Protein AF-A0A8J6HZN7-F1 (afdb_monomer)

Foldseek 3Di:
DDDPDDPVVVLVPDDPVNQLVVLVPDADDPSVLVSNLVVVLPDDVPPDDPVSVLSNLVNHDPVSLVVSLVSHVVCVVVSVLQPPWFFAQAPVRDTDTDGLSRVLVCQQVLRGQEGEGQDQDPSLPREHDPDDPPPDAREHHEYENQAEAAEYEAHEYEFEHNYEYAEYHYQHYEYEFEHQGEYEEYQHHHYEFEANGEYNEYEYYEYEFYANGEYAEYEDQYEEEFYANGEYAEYYAHEYEAAANGEYAEYHEYEYEYFNYEYAEYEAYEYEFLHEYAEYHAHEYEFEQDDPPGHGGEYADYHEYEYEYDAQHEYHHYHYYEYEYAYHEYEDAEHYEYDYDQPDPYEYEYEYDPPHDDDDHPDDHYDDYFYAYPVRHGPDDDDD

Structure (mmCIF, N/CA/C/O backbone):
data_AF-A0A8J6HZN7-F1
#
_entry.id   AF-A0A8J6HZN7-F1
#
loop_
_atom_site.group_PDB
_atom_site.id
_atom_site.type_symbol
_atom_site.label_atom_id
_atom_site.label_alt_id
_atom_site.label_comp_id
_atom_site.label_asym_id
_atom_site.label_entity_id
_atom_site.label_seq_id
_atom_site.pdbx_PDB_ins_code
_atom_site.Cartn_x
_atom_site.Cartn_y
_atom_site.Cartn_z
_atom_site.occupancy
_atom_site.B_iso_or_equiv
_atom_site.auth_seq_id
_atom_site.auth_comp_id
_atom_site.auth_asym_id
_atom_site.auth_atom_id
_atom_site.pdbx_PDB_model_num
ATOM 1 N N . MET A 1 1 ? 66.714 -3.491 -42.560 1.00 39.41 1 MET A N 1
ATOM 2 C CA . MET A 1 1 ? 65.801 -4.483 -43.158 1.00 39.41 1 MET A CA 1
ATOM 3 C C . MET A 1 1 ? 64.586 -4.521 -42.257 1.00 39.41 1 MET A C 1
ATOM 5 O O . MET A 1 1 ? 64.587 -5.261 -41.285 1.00 39.41 1 MET A O 1
ATOM 9 N N . GLU A 1 2 ? 63.633 -3.622 -42.495 1.00 39.41 2 GLU A N 1
ATOM 10 C CA . GLU A 1 2 ? 62.312 -3.709 -41.870 1.00 39.41 2 GLU A CA 1
ATOM 11 C C . GLU A 1 2 ? 61.535 -4.787 -42.621 1.00 39.41 2 GLU A C 1
ATOM 13 O O . GLU A 1 2 ? 61.420 -4.741 -43.846 1.00 39.41 2 GLU A O 1
ATOM 18 N N . SER A 1 3 ? 61.102 -5.805 -41.884 1.00 45.19 3 SER A N 1
ATOM 19 C CA . SER A 1 3 ? 60.221 -6.853 -42.380 1.00 45.19 3 SER A CA 1
ATOM 20 C C . SER A 1 3 ? 58.828 -6.254 -42.524 1.00 45.19 3 SER A C 1
ATOM 22 O O . SER A 1 3 ? 58.134 -6.067 -41.530 1.00 45.19 3 SER A O 1
ATOM 24 N N . THR A 1 4 ? 58.426 -5.924 -43.747 1.00 47.31 4 THR A N 1
ATOM 25 C CA . THR A 1 4 ? 57.024 -5.656 -44.067 1.00 47.31 4 THR A CA 1
ATOM 26 C C . THR A 1 4 ? 56.280 -6.988 -44.014 1.00 47.31 4 THR A C 1
ATOM 28 O O . THR A 1 4 ? 56.370 -7.780 -44.953 1.00 47.31 4 THR A O 1
ATOM 31 N N . GLU A 1 5 ? 55.613 -7.273 -42.894 1.00 48.53 5 GLU A N 1
ATOM 32 C CA . GLU A 1 5 ? 54.652 -8.375 -42.824 1.00 48.53 5 GLU A CA 1
ATOM 33 C C . GLU A 1 5 ? 53.549 -8.143 -43.860 1.00 48.53 5 GLU A C 1
ATOM 35 O O . GLU A 1 5 ? 53.031 -7.036 -44.002 1.00 48.53 5 GLU A O 1
ATOM 40 N N . ASN A 1 6 ? 53.244 -9.192 -44.623 1.00 56.31 6 ASN A N 1
ATOM 41 C CA . ASN A 1 6 ? 52.217 -9.175 -45.653 1.00 56.31 6 ASN A CA 1
ATOM 42 C C . ASN A 1 6 ? 50.828 -9.115 -44.982 1.00 56.31 6 ASN A C 1
ATOM 44 O O . ASN A 1 6 ? 50.470 -10.089 -44.316 1.00 56.31 6 ASN A O 1
ATOM 48 N N . PRO A 1 7 ? 50.044 -8.032 -45.141 1.00 55.28 7 PRO A N 1
ATOM 49 C CA . PRO A 1 7 ? 48.740 -7.893 -44.490 1.00 55.28 7 PRO A CA 1
ATOM 50 C C . PRO A 1 7 ? 47.748 -8.995 -44.895 1.00 55.28 7 PRO A C 1
ATOM 52 O O . PRO A 1 7 ? 46.963 -9.431 -44.059 1.00 55.28 7 PRO A O 1
ATOM 55 N N . GLU A 1 8 ? 47.859 -9.546 -46.109 1.00 55.34 8 GLU A N 1
ATOM 56 C CA . GLU A 1 8 ? 46.996 -10.646 -46.572 1.00 55.34 8 GLU A CA 1
ATOM 57 C C . GLU A 1 8 ? 47.203 -11.954 -45.787 1.00 55.34 8 GLU A C 1
ATOM 59 O O . GLU A 1 8 ? 46.289 -12.763 -45.683 1.00 55.34 8 GLU A O 1
ATOM 64 N N . ALA A 1 9 ? 48.379 -12.177 -45.185 1.00 56.97 9 ALA A N 1
ATOM 65 C CA . ALA A 1 9 ? 48.638 -13.398 -44.416 1.00 56.97 9 ALA A CA 1
ATOM 66 C C . ALA A 1 9 ? 47.998 -13.377 -43.016 1.00 56.97 9 ALA A C 1
ATOM 68 O O . ALA A 1 9 ? 47.910 -14.420 -42.369 1.00 56.97 9 ALA A O 1
ATOM 69 N N . ARG A 1 10 ? 47.570 -12.200 -42.539 1.00 55.50 10 ARG A N 1
ATOM 70 C CA . ARG A 1 10 ? 46.956 -12.031 -41.217 1.00 55.50 10 ARG A CA 1
ATOM 71 C C . ARG A 1 10 ? 45.439 -12.261 -41.245 1.00 55.50 10 ARG A C 1
ATOM 73 O O . ARG A 1 10 ? 44.865 -12.573 -40.207 1.00 55.50 10 ARG A O 1
ATOM 80 N N . GLU A 1 11 ? 44.803 -12.162 -42.415 1.00 53.31 11 GLU A N 1
ATOM 81 C CA . GLU A 1 11 ? 43.352 -12.353 -42.579 1.00 53.31 11 GLU A CA 1
ATOM 82 C C . GLU A 1 11 ? 42.898 -13.804 -42.342 1.00 53.31 11 GLU A C 1
ATOM 84 O O . GLU A 1 11 ? 41.798 -14.027 -41.839 1.00 53.31 11 GLU A O 1
ATOM 89 N N . ASP A 1 12 ? 43.755 -14.789 -42.631 1.00 55.25 12 ASP A N 1
ATOM 90 C CA . ASP A 1 12 ? 43.412 -16.215 -42.529 1.00 55.25 12 ASP A CA 1
ATOM 91 C C . ASP A 1 12 ? 43.625 -16.816 -41.125 1.00 55.25 12 ASP A C 1
ATOM 93 O O . ASP A 1 12 ? 43.220 -17.953 -40.874 1.00 55.25 12 ASP A O 1
ATOM 97 N N . SER A 1 13 ? 44.259 -16.087 -40.196 1.00 54.91 13 SER A N 1
ATOM 98 C CA . SER A 1 13 ? 44.663 -16.639 -38.892 1.00 54.91 13 SER A CA 1
ATOM 99 C C . SER A 1 13 ? 43.876 -16.128 -37.686 1.00 54.91 13 SER A C 1
ATOM 101 O O . SER A 1 13 ? 44.042 -16.690 -36.608 1.00 54.91 13 SER A O 1
ATOM 103 N N . VAL A 1 14 ? 43.047 -15.086 -37.823 1.00 61.06 14 VAL A N 1
ATOM 104 C CA . VAL A 1 14 ? 42.290 -14.540 -36.683 1.00 61.06 14 VAL A CA 1
ATOM 105 C C . VAL A 1 14 ? 41.070 -15.415 -36.409 1.00 61.06 14 VAL A C 1
ATOM 107 O O . VAL A 1 14 ? 40.150 -15.526 -37.225 1.00 61.06 14 VAL A O 1
ATOM 110 N N . THR A 1 15 ? 41.064 -16.051 -35.242 1.00 71.25 15 THR A N 1
ATOM 111 C CA . THR A 1 15 ? 39.921 -16.844 -34.783 1.00 71.25 15 THR A CA 1
ATOM 112 C C . THR A 1 15 ? 38.882 -15.957 -34.092 1.00 71.25 15 THR A C 1
ATOM 114 O O . THR A 1 15 ? 39.230 -14.969 -33.445 1.00 71.25 15 THR A O 1
ATOM 117 N N . VAL A 1 16 ? 37.595 -16.331 -34.164 1.00 63.91 16 VAL A N 1
ATOM 118 C CA . VAL A 1 16 ? 36.493 -15.626 -33.467 1.00 63.91 16 VAL A CA 1
ATOM 119 C C . VAL A 1 16 ? 36.826 -15.368 -31.989 1.00 63.91 16 VAL A C 1
ATOM 121 O O . VAL A 1 16 ? 36.531 -14.298 -31.473 1.00 63.91 16 VAL A O 1
ATOM 124 N N . ASN A 1 17 ? 37.500 -16.306 -31.316 1.00 59.62 17 ASN A N 1
ATOM 125 C CA . ASN A 1 17 ? 37.879 -16.171 -29.906 1.00 59.62 17 ASN A CA 1
ATOM 126 C C . ASN A 1 17 ? 38.952 -15.098 -29.655 1.00 59.62 17 ASN A C 1
ATOM 128 O O . ASN A 1 17 ? 38.885 -14.401 -28.643 1.00 59.62 17 ASN A O 1
ATOM 132 N N . GLU A 1 18 ? 39.925 -14.940 -30.552 1.00 67.06 18 GLU A N 1
ATOM 133 C CA . GLU A 1 18 ? 40.957 -13.900 -30.434 1.00 67.06 18 GLU A CA 1
ATOM 134 C C . GLU A 1 18 ? 40.367 -12.515 -30.692 1.00 67.06 18 GLU A C 1
ATOM 136 O O . GLU A 1 18 ? 40.588 -11.601 -29.901 1.00 67.06 18 GLU A O 1
ATOM 141 N N . ALA A 1 19 ? 39.525 -12.385 -31.718 1.00 61.72 19 ALA A N 1
ATOM 142 C CA . ALA A 1 19 ? 38.861 -11.124 -32.030 1.00 61.72 19 ALA A CA 1
ATOM 143 C C . ALA A 1 19 ? 37.829 -10.713 -30.959 1.00 61.72 19 ALA A C 1
ATOM 145 O O . ALA A 1 19 ? 37.712 -9.533 -30.642 1.00 61.72 19 ALA A O 1
ATOM 146 N N . VAL A 1 20 ? 37.134 -11.667 -30.323 1.00 60.03 20 VAL A N 1
ATOM 147 C CA . VAL A 1 20 ? 36.289 -11.382 -29.145 1.00 60.03 20 VAL A CA 1
ATOM 148 C C . VAL A 1 20 ? 37.143 -10.895 -27.972 1.00 60.03 20 VAL A C 1
ATOM 150 O O . VAL A 1 20 ? 36.737 -9.979 -27.265 1.00 60.03 20 VAL A O 1
ATOM 153 N N . THR A 1 21 ? 38.333 -11.467 -27.772 1.00 63.00 21 THR A N 1
ATOM 154 C CA . THR A 1 21 ? 39.242 -11.064 -26.688 1.00 63.00 21 THR A CA 1
ATOM 155 C C . THR A 1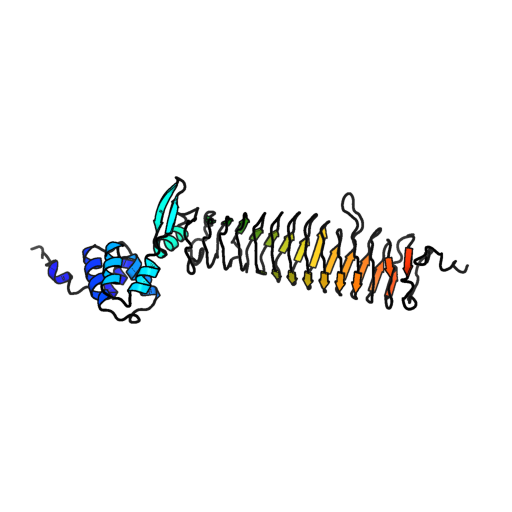 21 ? 39.817 -9.659 -26.915 1.00 63.00 21 THR A C 1
ATOM 157 O O . THR A 1 21 ? 39.935 -8.898 -25.957 1.00 63.00 21 THR A O 1
ATOM 160 N N . GLU A 1 22 ? 40.113 -9.277 -28.162 1.00 58.88 22 GLU A N 1
ATOM 161 C CA . GLU A 1 22 ? 40.522 -7.907 -28.518 1.00 58.88 22 GLU A CA 1
ATOM 162 C C . GLU A 1 22 ? 39.366 -6.892 -28.401 1.00 58.88 22 GLU A C 1
ATOM 164 O O . GLU A 1 22 ? 39.583 -5.767 -27.948 1.00 58.88 22 GLU A O 1
ATOM 169 N N . ALA A 1 23 ? 38.127 -7.290 -28.717 1.00 56.69 23 ALA A N 1
ATOM 170 C CA . ALA A 1 23 ? 36.945 -6.420 -28.659 1.00 56.69 23 ALA A CA 1
ATOM 171 C C . ALA A 1 23 ? 36.526 -6.013 -27.234 1.00 56.69 23 ALA A C 1
ATOM 173 O O . ALA A 1 23 ? 35.841 -5.010 -27.049 1.00 56.69 23 ALA A O 1
ATOM 174 N N . VAL A 1 24 ? 36.962 -6.742 -26.200 1.00 53.16 24 VAL A N 1
ATOM 175 C CA . VAL A 1 24 ? 36.687 -6.392 -24.791 1.00 53.16 24 VAL A CA 1
ATOM 176 C C . VAL A 1 24 ? 37.377 -5.068 -24.376 1.00 53.16 24 VAL A C 1
ATOM 178 O O . VAL A 1 24 ? 37.132 -4.569 -23.279 1.00 53.16 24 VAL A O 1
ATOM 181 N N . GLY A 1 25 ? 38.183 -4.443 -25.254 1.00 47.00 25 GLY A N 1
ATOM 182 C CA . GLY A 1 25 ? 38.890 -3.181 -24.996 1.00 47.00 25 GLY A CA 1
ATOM 183 C C . GLY A 1 25 ? 38.733 -2.034 -26.013 1.00 47.00 25 GLY A C 1
ATOM 184 O O . GLY A 1 25 ? 39.378 -1.006 -25.805 1.00 47.00 25 GLY A O 1
ATOM 185 N N . GLY A 1 26 ? 37.930 -2.146 -27.084 1.00 57.59 26 GLY A N 1
ATOM 186 C CA . GLY A 1 26 ? 37.774 -1.067 -28.084 1.00 57.59 26 GLY A CA 1
ATOM 187 C C . GLY A 1 26 ? 37.015 -1.454 -29.365 1.00 57.59 26 GLY A C 1
ATOM 188 O O . GLY A 1 26 ? 36.625 -2.607 -29.525 1.00 57.59 26 GLY A O 1
ATOM 189 N N . GLU A 1 27 ? 36.802 -0.490 -30.275 1.00 54.97 27 GLU A N 1
ATOM 190 C CA . GLU A 1 27 ? 36.161 -0.729 -31.584 1.00 54.97 27 GLU A CA 1
ATOM 191 C C . GLU A 1 27 ? 37.015 -1.653 -32.469 1.00 54.97 27 GLU A C 1
ATOM 193 O O . GLU A 1 27 ? 38.215 -1.427 -32.653 1.00 54.97 27 GLU A O 1
ATOM 198 N N . LEU A 1 28 ? 36.388 -2.680 -33.051 1.00 69.56 28 LEU A N 1
ATOM 199 C CA . LEU A 1 28 ? 37.055 -3.581 -33.989 1.00 69.56 28 LEU A CA 1
ATOM 200 C C . LEU A 1 28 ? 37.366 -2.871 -35.319 1.00 69.56 28 LEU A C 1
ATOM 202 O O . LEU A 1 28 ? 36.496 -2.193 -35.873 1.00 69.56 28 LEU A O 1
ATOM 206 N N . PRO A 1 29 ? 38.563 -3.072 -35.903 1.00 77.69 29 PRO A N 1
ATOM 207 C CA . PRO A 1 29 ? 38.844 -2.638 -37.266 1.00 77.69 29 PRO A CA 1
ATOM 208 C C 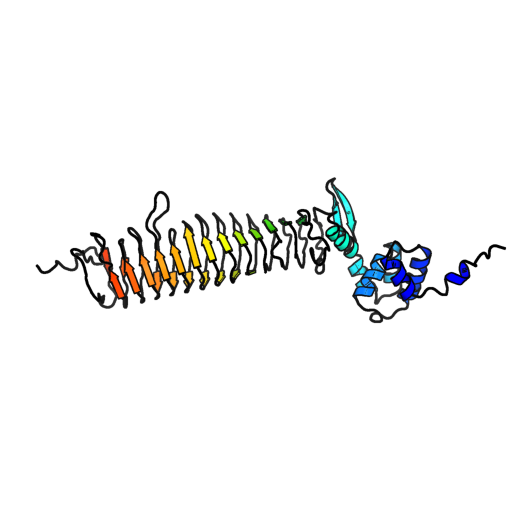. PRO A 1 29 ? 37.841 -3.238 -38.262 1.00 77.69 29 PRO A C 1
ATOM 210 O O . PRO A 1 29 ? 37.481 -4.413 -38.165 1.00 77.69 29 PRO A O 1
ATOM 213 N N . GLN A 1 30 ? 37.436 -2.453 -39.263 1.00 70.31 30 GLN A N 1
ATOM 214 C CA . GLN A 1 30 ? 36.417 -2.834 -40.255 1.00 70.31 30 GLN A CA 1
ATOM 215 C C . GLN A 1 30 ? 36.732 -4.160 -40.980 1.00 70.31 30 GLN A C 1
ATOM 217 O O . GLN A 1 30 ? 35.835 -4.925 -41.331 1.00 70.31 30 GLN A O 1
ATOM 222 N N . GLU A 1 31 ? 38.015 -4.455 -41.172 1.00 73.94 31 GLU A N 1
ATOM 223 C CA . GLU A 1 31 ? 38.500 -5.694 -41.787 1.00 73.94 31 GLU A CA 1
ATOM 224 C C . GLU A 1 31 ? 38.240 -6.918 -40.891 1.00 73.94 31 GLU A C 1
ATOM 226 O O . GLU A 1 31 ? 37.781 -7.958 -41.368 1.00 73.94 31 GLU A O 1
ATOM 231 N N . VAL A 1 32 ? 38.420 -6.772 -39.573 1.00 73.19 32 VAL A N 1
ATOM 232 C CA . VAL A 1 32 ? 38.161 -7.827 -38.579 1.00 73.19 32 VAL A CA 1
ATOM 233 C C . VAL A 1 32 ? 36.660 -8.098 -38.459 1.00 73.19 32 VAL A C 1
ATOM 235 O O . VAL A 1 32 ? 36.245 -9.258 -38.428 1.00 73.19 32 VAL A O 1
ATOM 238 N N . ALA A 1 33 ? 35.828 -7.052 -38.498 1.00 70.19 33 ALA A N 1
ATOM 239 C CA . ALA A 1 33 ? 34.368 -7.181 -38.497 1.00 70.19 33 ALA A CA 1
ATOM 240 C C . ALA A 1 33 ? 33.843 -7.949 -39.729 1.00 70.19 33 ALA A C 1
ATOM 242 O O . ALA A 1 33 ? 32.955 -8.803 -39.616 1.00 70.19 33 ALA A O 1
ATOM 243 N N . ALA A 1 34 ? 34.439 -7.727 -40.906 1.00 73.94 34 ALA A N 1
ATOM 244 C CA . ALA A 1 34 ? 34.074 -8.428 -42.138 1.00 73.94 34 ALA A CA 1
ATOM 245 C C . ALA A 1 34 ? 34.473 -9.917 -42.132 1.00 73.94 34 ALA A C 1
ATOM 247 O O . ALA A 1 34 ? 33.747 -10.758 -42.678 1.00 73.94 34 ALA A O 1
ATOM 248 N N . VAL A 1 35 ? 35.616 -10.262 -41.528 1.00 77.69 35 VAL A N 1
ATOM 249 C CA . VAL A 1 35 ? 36.043 -11.661 -41.336 1.00 77.69 35 VAL A CA 1
ATOM 250 C C . VAL A 1 35 ? 35.151 -12.355 -40.310 1.00 77.69 35 VAL A C 1
ATOM 252 O O . VAL A 1 35 ? 34.639 -13.441 -40.590 1.00 77.69 35 VAL A O 1
ATOM 255 N N . MET A 1 36 ? 34.869 -11.697 -39.183 1.00 74.19 36 MET A N 1
ATOM 256 C CA . MET A 1 36 ? 33.934 -12.197 -38.174 1.00 74.19 36 MET A CA 1
ATOM 257 C C . MET A 1 36 ? 32.556 -12.463 -38.774 1.00 74.19 36 MET A C 1
ATOM 259 O O . MET A 1 36 ? 32.032 -13.559 -38.612 1.00 74.19 36 MET A O 1
ATOM 263 N N . THR A 1 37 ? 31.991 -11.521 -39.534 1.00 75.88 37 THR A N 1
ATOM 264 C CA . THR A 1 37 ? 30.667 -11.688 -40.160 1.00 75.88 37 THR A CA 1
ATOM 265 C C . THR A 1 37 ? 30.602 -12.943 -41.038 1.00 75.88 37 THR A C 1
ATOM 267 O O . THR A 1 37 ? 29.607 -13.666 -40.991 1.00 75.88 37 THR A O 1
ATOM 270 N N . ARG A 1 38 ? 31.665 -13.247 -41.799 1.00 79.44 38 ARG A N 1
ATOM 271 C CA . ARG A 1 38 ? 31.752 -14.474 -42.611 1.00 79.44 38 ARG A CA 1
ATOM 272 C C . ARG A 1 38 ? 31.851 -15.730 -41.749 1.00 79.44 38 ARG A C 1
ATOM 274 O O . ARG A 1 38 ? 31.087 -16.661 -41.964 1.00 79.44 38 ARG A O 1
ATOM 281 N N . GLN A 1 39 ? 32.749 -15.743 -40.766 1.00 81.62 39 GLN A N 1
ATOM 282 C CA . GLN A 1 39 ? 32.934 -16.901 -39.886 1.00 81.62 39 GLN A CA 1
ATOM 283 C C . GLN A 1 39 ? 31.665 -17.208 -39.079 1.00 81.62 39 GLN A C 1
ATOM 285 O O . GLN A 1 39 ? 31.294 -18.368 -38.936 1.00 81.62 39 GLN A O 1
ATOM 290 N N . ILE A 1 40 ? 30.972 -16.173 -38.597 1.00 81.06 40 ILE A N 1
ATOM 291 C CA . ILE A 1 40 ? 29.739 -16.284 -37.812 1.00 81.06 40 ILE A CA 1
ATOM 292 C C . ILE A 1 40 ? 28.565 -16.766 -38.669 1.00 81.06 40 ILE A C 1
ATOM 294 O O . ILE A 1 40 ? 27.729 -17.525 -38.178 1.00 81.06 40 ILE A O 1
ATOM 298 N N . ALA A 1 41 ? 28.489 -16.354 -39.938 1.00 80.19 41 ALA A N 1
ATOM 299 C CA . ALA A 1 41 ? 27.410 -16.766 -40.834 1.00 80.19 41 ALA A CA 1
ATOM 300 C C . ALA A 1 41 ? 27.319 -18.296 -40.978 1.00 80.19 41 ALA A C 1
ATOM 302 O O . ALA A 1 41 ? 26.210 -18.825 -41.065 1.00 80.19 41 ALA A O 1
ATOM 303 N N . ASP A 1 42 ? 28.456 -18.991 -40.907 1.00 81.50 42 ASP A N 1
ATOM 304 C CA . ASP A 1 42 ? 28.548 -20.449 -41.017 1.00 81.50 42 ASP A CA 1
ATOM 305 C C . ASP A 1 42 ? 28.396 -21.185 -39.667 1.00 81.50 42 ASP A C 1
ATOM 307 O O . ASP A 1 42 ? 28.369 -22.420 -39.626 1.00 81.50 42 ASP A O 1
ATOM 311 N N . MET A 1 43 ? 28.277 -20.464 -38.543 1.00 82.69 43 MET A N 1
ATOM 312 C CA . MET A 1 43 ? 28.142 -21.077 -37.217 1.00 82.69 43 MET A CA 1
ATOM 313 C C . MET A 1 43 ? 26.705 -21.572 -36.958 1.00 82.69 43 MET A C 1
ATOM 315 O O . MET A 1 43 ? 25.739 -20.837 -37.185 1.00 82.69 43 MET A O 1
ATOM 319 N N . PRO A 1 44 ? 26.522 -22.796 -36.424 1.00 79.81 44 PRO A N 1
ATOM 320 C CA . PRO A 1 44 ? 25.211 -23.278 -35.999 1.00 79.81 44 PRO A CA 1
ATOM 321 C C . PRO A 1 44 ? 24.660 -22.457 -34.829 1.00 79.81 44 PRO A C 1
ATOM 323 O O . PRO A 1 44 ? 25.365 -22.196 -33.851 1.00 79.81 44 PRO A O 1
ATOM 326 N N . VAL A 1 45 ? 23.367 -22.131 -34.852 1.00 68.06 45 VAL A N 1
ATOM 327 C CA . VAL A 1 45 ? 22.725 -21.475 -33.705 1.00 68.06 45 VAL A CA 1
ATOM 328 C C . VAL A 1 45 ? 22.753 -22.413 -32.496 1.00 68.06 45 VAL A C 1
ATOM 330 O O . VAL A 1 45 ? 22.173 -23.495 -32.517 1.00 68.06 45 VAL A O 1
ATOM 333 N N . GLY A 1 46 ? 23.460 -21.995 -31.442 1.00 75.62 46 GLY A N 1
ATOM 334 C CA . GLY A 1 46 ? 23.709 -22.790 -30.232 1.00 75.62 46 GLY A CA 1
ATOM 335 C C . GLY A 1 46 ? 25.164 -23.230 -30.039 1.00 75.62 46 GLY A C 1
ATOM 336 O O . GLY A 1 46 ? 25.484 -23.781 -28.990 1.00 75.62 46 GLY A O 1
ATOM 337 N N . SER A 1 47 ? 26.059 -22.955 -30.996 1.00 81.06 47 SER A N 1
ATOM 338 C CA . SER A 1 47 ? 27.499 -23.201 -30.827 1.00 81.06 47 SER A CA 1
ATOM 339 C C . SER A 1 47 ? 28.181 -22.218 -29.870 1.00 81.06 47 SER A C 1
ATOM 341 O O . SER A 1 47 ? 29.299 -22.476 -29.434 1.00 81.06 47 SER A O 1
ATOM 343 N N . LEU A 1 48 ? 27.523 -21.098 -29.556 1.00 79.25 48 LEU A N 1
ATOM 344 C CA . LEU A 1 48 ? 27.990 -20.097 -28.600 1.00 79.25 48 LEU A CA 1
ATOM 345 C C . LEU A 1 48 ? 26.939 -19.852 -27.503 1.00 79.25 48 LEU A C 1
ATOM 347 O O . LEU A 1 48 ? 25.737 -19.860 -27.803 1.00 79.25 48 LEU A O 1
ATOM 351 N N . PRO A 1 49 ? 27.377 -19.599 -26.255 1.00 77.38 49 PRO A N 1
ATOM 352 C CA . PRO A 1 49 ? 26.532 -19.079 -25.183 1.00 77.38 49 PRO A CA 1
ATOM 353 C C . PRO A 1 49 ? 25.784 -17.794 -25.585 1.00 77.38 49 PRO A C 1
ATOM 355 O O . PRO A 1 49 ? 26.256 -17.014 -26.413 1.00 77.38 49 PRO A O 1
ATOM 358 N N . LYS A 1 50 ? 24.596 -17.559 -25.007 1.00 66.69 50 LYS A N 1
ATOM 359 C CA . LYS A 1 50 ? 23.727 -16.412 -25.361 1.00 66.69 50 LYS A CA 1
ATOM 360 C C . LYS A 1 50 ? 24.394 -15.049 -25.135 1.00 66.69 50 LYS A C 1
ATOM 362 O O . LYS A 1 50 ? 24.167 -14.121 -25.900 1.00 66.69 50 LYS A O 1
ATOM 367 N N . ASP A 1 51 ? 25.204 -14.937 -24.097 1.00 65.75 51 ASP A N 1
ATOM 368 C CA . ASP A 1 51 ? 25.985 -13.758 -23.726 1.00 65.75 51 ASP A CA 1
ATOM 369 C C . ASP A 1 51 ? 27.070 -13.424 -24.759 1.00 65.75 51 ASP A C 1
ATOM 371 O O . ASP A 1 51 ? 27.264 -12.252 -25.081 1.00 65.75 51 ASP A O 1
ATOM 375 N N . MET A 1 52 ? 27.694 -14.433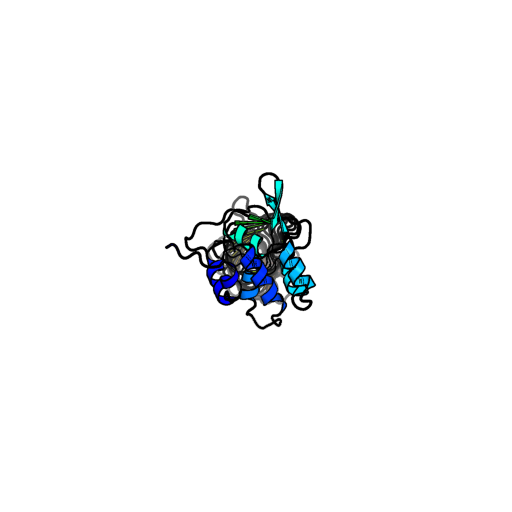 -25.375 1.00 72.50 52 MET A N 1
ATOM 376 C CA . MET A 1 52 ? 28.677 -14.212 -26.441 1.00 72.50 52 MET A CA 1
ATOM 377 C C . MET A 1 52 ? 28.054 -13.628 -27.712 1.00 72.50 52 MET A C 1
ATOM 379 O O . MET A 1 52 ? 28.668 -12.783 -28.359 1.00 72.50 52 MET A O 1
ATOM 383 N N . TRP A 1 53 ? 26.820 -14.016 -28.048 1.00 76.81 53 TRP A N 1
ATOM 384 C CA . TRP A 1 53 ? 26.096 -13.417 -29.174 1.00 76.81 53 TRP A CA 1
ATOM 385 C C . TRP A 1 53 ? 25.854 -11.920 -28.977 1.00 76.81 53 TRP A C 1
ATOM 387 O O . TRP A 1 53 ? 25.974 -11.157 -29.930 1.00 76.81 53 TRP A O 1
ATOM 397 N N . SER A 1 54 ? 25.585 -11.484 -27.742 1.00 65.50 54 SER A N 1
ATOM 398 C CA . SER A 1 54 ? 25.397 -10.063 -27.424 1.00 65.50 54 SER A CA 1
ATOM 399 C C . SER A 1 54 ? 26.667 -9.243 -27.675 1.00 65.50 54 SER A C 1
ATOM 401 O O . SER A 1 54 ? 26.596 -8.180 -28.290 1.00 65.50 54 SER A O 1
ATOM 403 N N . VAL A 1 55 ? 27.828 -9.775 -27.269 1.00 70.44 55 VAL A N 1
ATOM 404 C CA . VAL A 1 55 ? 29.146 -9.151 -27.492 1.00 70.44 55 VAL A CA 1
ATOM 405 C C . VAL A 1 55 ? 29.493 -9.111 -28.979 1.00 70.44 55 VAL A C 1
ATOM 407 O O . VAL A 1 55 ? 30.010 -8.119 -29.482 1.00 70.44 55 VAL A O 1
ATOM 410 N N . ILE A 1 56 ? 29.196 -10.181 -29.712 1.00 74.50 56 ILE A N 1
ATOM 411 C CA . ILE A 1 56 ? 29.425 -10.226 -31.156 1.00 74.50 56 ILE A CA 1
ATOM 412 C C . ILE A 1 56 ? 28.553 -9.185 -31.863 1.00 74.50 56 ILE A C 1
ATOM 414 O O . ILE A 1 56 ? 29.060 -8.380 -32.640 1.00 74.50 56 ILE A O 1
ATOM 418 N N . PHE A 1 57 ? 27.253 -9.151 -31.565 1.00 80.69 57 PHE A N 1
ATOM 419 C CA . PHE A 1 57 ? 26.333 -8.218 -32.211 1.00 80.69 57 PHE A CA 1
ATOM 420 C C . PHE A 1 57 ? 26.608 -6.755 -31.843 1.00 80.69 57 PHE A C 1
ATOM 422 O O . PHE A 1 57 ? 26.379 -5.890 -32.685 1.00 80.69 57 PHE A O 1
ATOM 429 N N . SER A 1 58 ? 27.158 -6.461 -30.656 1.00 68.50 58 SER A N 1
ATOM 430 C CA . SER A 1 58 ? 27.525 -5.086 -30.270 1.00 68.50 58 SER A CA 1
ATOM 431 C C . SER A 1 58 ? 28.692 -4.509 -31.053 1.00 68.50 58 SER A C 1
ATOM 433 O O . SER A 1 58 ? 28.864 -3.295 -31.057 1.00 68.50 58 SER A O 1
ATOM 435 N N . ASN A 1 59 ? 29.475 -5.364 -31.709 1.00 72.94 59 ASN A N 1
ATOM 436 C CA . ASN A 1 59 ? 30.631 -4.960 -32.500 1.00 72.94 59 ASN A CA 1
ATOM 437 C C . ASN A 1 59 ? 30.357 -4.928 -34.013 1.00 72.94 59 ASN A C 1
ATOM 439 O O . ASN A 1 59 ? 31.254 -4.595 -34.783 1.00 72.94 59 ASN A O 1
ATOM 443 N N . LEU A 1 60 ? 29.142 -5.272 -34.453 1.00 74.56 60 LEU A N 1
ATOM 444 C CA . LEU A 1 60 ? 28.752 -5.233 -35.863 1.00 74.56 60 LEU A CA 1
ATOM 445 C C . LEU A 1 60 ? 27.937 -3.972 -36.162 1.00 74.56 60 LEU A C 1
ATOM 447 O O . LEU A 1 60 ? 27.027 -3.600 -35.421 1.00 74.56 60 LEU A O 1
ATOM 451 N N . SER A 1 61 ? 28.215 -3.335 -37.297 1.00 75.44 61 SER A N 1
ATOM 452 C CA . SER A 1 61 ? 27.396 -2.234 -37.802 1.00 75.44 61 SER A CA 1
ATOM 453 C C . SER A 1 61 ? 26.002 -2.718 -38.224 1.00 75.44 61 SER A C 1
ATOM 455 O O . SER A 1 61 ? 25.781 -3.893 -38.527 1.00 75.44 61 SER A O 1
ATOM 457 N N . GLN A 1 62 ? 25.046 -1.791 -38.348 1.00 66.12 62 GLN A N 1
ATOM 458 C CA . GLN A 1 62 ? 23.701 -2.115 -38.841 1.00 66.12 62 GLN A CA 1
ATOM 459 C C . GLN A 1 62 ? 23.726 -2.792 -40.217 1.00 66.12 62 GLN A C 1
ATOM 461 O O . GLN A 1 62 ? 22.958 -3.722 -40.458 1.00 66.12 62 GLN A O 1
ATOM 466 N N . GLY A 1 63 ? 24.621 -2.378 -41.119 1.00 73.94 63 GLY A N 1
ATOM 467 C CA . GLY A 1 63 ? 24.773 -3.016 -42.429 1.00 73.94 63 GLY A CA 1
ATOM 468 C C . GLY A 1 63 ? 25.251 -4.468 -42.329 1.00 73.94 63 GLY A C 1
ATOM 469 O O . GLY A 1 63 ? 24.775 -5.324 -43.074 1.00 73.94 63 GLY A O 1
ATOM 470 N N . GLU A 1 64 ? 26.146 -4.759 -41.387 1.00 80.25 64 GLU A N 1
ATOM 471 C CA . GLU A 1 64 ? 26.698 -6.099 -41.158 1.00 80.25 64 GLU A CA 1
ATOM 472 C C . GLU A 1 64 ? 25.701 -7.018 -40.463 1.00 80.25 64 GLU A C 1
ATOM 474 O O . GLU A 1 64 ? 25.518 -8.148 -40.908 1.00 80.25 64 GLU A O 1
ATOM 479 N N . LEU A 1 65 ? 24.969 -6.516 -39.4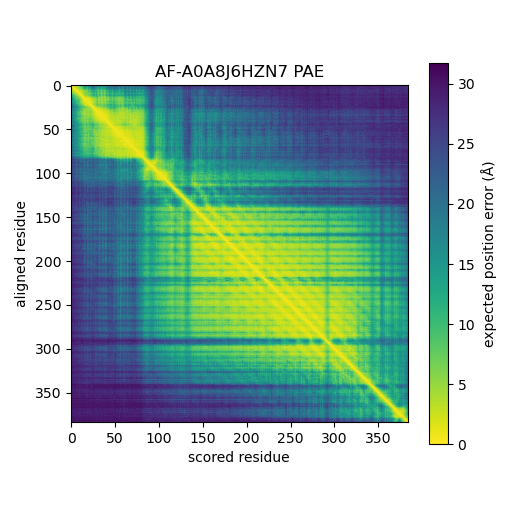65 1.00 76.19 65 LEU A N 1
ATOM 480 C CA . LEU A 1 65 ? 23.851 -7.239 -38.858 1.00 76.19 65 LEU A CA 1
ATOM 481 C C . LEU A 1 65 ? 22.803 -7.619 -39.913 1.00 76.19 65 LEU A C 1
ATOM 483 O O . LEU A 1 65 ? 22.319 -8.746 -39.929 1.00 76.19 65 LEU A O 1
ATOM 487 N N . GLY A 1 66 ? 22.498 -6.719 -40.852 1.00 76.06 66 GLY A N 1
ATOM 488 C CA . GLY A 1 66 ? 21.570 -7.008 -41.951 1.00 76.06 66 GLY A CA 1
ATOM 489 C C . GLY A 1 66 ? 22.056 -8.135 -42.841 1.00 76.06 66 GLY A C 1
ATOM 490 O O . GLY A 1 66 ? 21.340 -9.108 -43.050 1.00 76.06 66 GLY A O 1
ATOM 491 N N . ARG A 1 67 ? 23.314 -8.051 -43.281 1.00 80.81 67 ARG A N 1
ATOM 492 C CA . ARG A 1 67 ? 23.936 -9.112 -44.077 1.00 80.81 67 ARG A CA 1
ATOM 493 C C . ARG A 1 67 ? 23.969 -10.438 -43.324 1.00 80.81 67 ARG A C 1
ATOM 495 O O . ARG A 1 67 ? 23.717 -11.473 -43.932 1.00 80.81 67 ARG A O 1
ATOM 502 N N . LEU A 1 68 ? 24.238 -10.424 -42.021 1.00 82.88 68 LEU A N 1
ATOM 503 C CA . LEU A 1 68 ? 24.260 -11.629 -41.198 1.00 82.88 68 LEU A CA 1
ATOM 504 C C . LEU A 1 68 ? 22.866 -12.264 -41.078 1.00 82.88 68 LEU A C 1
ATOM 506 O O . LEU A 1 68 ? 22.728 -13.475 -41.247 1.00 82.88 68 LEU A O 1
ATOM 510 N N . ALA A 1 69 ? 21.831 -11.449 -40.854 1.00 81.00 69 ALA A N 1
ATOM 511 C CA . ALA A 1 69 ? 20.438 -11.891 -40.800 1.00 81.00 69 ALA A CA 1
ATOM 512 C C . ALA A 1 69 ? 19.925 -12.429 -42.146 1.00 81.00 69 ALA A C 1
ATOM 514 O O . ALA A 1 69 ? 19.098 -13.340 -42.157 1.00 81.00 69 ALA A O 1
ATOM 515 N N . ASP A 1 70 ? 20.404 -11.871 -43.261 1.00 82.88 70 ASP A N 1
ATOM 516 C CA . ASP A 1 70 ? 20.061 -12.319 -44.615 1.00 82.88 70 ASP A CA 1
ATOM 517 C C . ASP A 1 70 ? 20.798 -13.615 -44.992 1.00 82.88 70 ASP A C 1
ATOM 519 O O . ASP A 1 70 ? 20.255 -14.461 -45.704 1.00 82.88 70 ASP A O 1
ATOM 523 N N . THR A 1 71 ? 22.030 -13.789 -44.502 1.00 84.00 71 THR A N 1
ATOM 524 C CA . THR A 1 71 ? 22.885 -14.940 -44.836 1.00 84.00 71 THR A CA 1
ATOM 525 C C . THR A 1 71 ? 22.558 -16.166 -43.984 1.00 84.00 71 THR A C 1
ATOM 527 O O . THR A 1 71 ? 22.634 -17.290 -44.477 1.00 84.00 71 THR A O 1
ATOM 530 N N . ASN A 1 72 ? 22.146 -15.976 -42.726 1.00 83.62 72 ASN A N 1
ATOM 531 C CA . ASN A 1 72 ? 21.803 -17.068 -41.820 1.00 83.62 72 ASN A CA 1
ATOM 532 C C . ASN A 1 72 ? 20.367 -16.910 -41.269 1.00 83.62 72 ASN A C 1
ATOM 534 O O . ASN A 1 72 ? 20.146 -16.200 -40.281 1.00 83.62 72 ASN A O 1
ATOM 538 N N . PRO A 1 73 ? 19.379 -17.625 -41.848 1.00 77.19 73 PRO A N 1
ATOM 539 C CA . PRO A 1 73 ? 17.978 -17.555 -41.426 1.00 77.19 73 PRO A CA 1
ATOM 540 C C . PRO A 1 73 ? 17.736 -17.954 -39.966 1.00 77.19 73 PRO A C 1
ATOM 542 O O . PRO A 1 73 ? 16.739 -17.543 -39.376 1.00 77.19 73 PRO A O 1
ATOM 545 N N . GLN A 1 74 ? 18.627 -18.753 -39.366 1.00 77.81 74 GLN A N 1
ATOM 546 C CA . GLN A 1 74 ? 18.515 -19.134 -37.957 1.00 77.81 74 GLN A CA 1
ATOM 547 C C . GLN A 1 74 ? 18.941 -17.987 -37.027 1.00 77.81 74 GLN A C 1
ATOM 549 O O . GLN A 1 74 ? 18.386 -17.842 -35.938 1.00 77.81 74 GLN A O 1
ATOM 554 N N . LEU A 1 75 ? 19.885 -17.144 -37.463 1.00 78.69 75 LEU A N 1
ATOM 555 C CA . LEU A 1 75 ? 20.295 -15.930 -36.749 1.00 78.69 75 LEU A CA 1
ATOM 556 C C . LEU A 1 75 ? 19.342 -14.758 -36.989 1.00 78.69 75 LEU A C 1
ATOM 558 O O . LEU A 1 75 ? 19.293 -13.851 -36.165 1.00 78.69 75 LEU A O 1
ATOM 562 N N . HIS A 1 76 ? 18.536 -14.793 -38.052 1.00 79.06 76 HIS A N 1
ATOM 563 C CA . HIS A 1 76 ? 17.582 -13.738 -38.402 1.00 79.06 76 HIS A CA 1
ATOM 564 C C . HIS A 1 76 ? 16.702 -13.296 -37.220 1.00 79.06 76 HIS A C 1
ATOM 566 O O . HIS A 1 76 ? 16.551 -12.103 -36.970 1.00 79.06 76 HIS A O 1
ATOM 572 N N . GLN A 1 77 ? 16.165 -14.239 -36.439 1.00 71.69 77 GLN A N 1
ATOM 573 C CA . GLN A 1 77 ? 15.336 -13.917 -35.272 1.00 71.69 77 GLN A CA 1
ATOM 574 C C . GLN A 1 77 ? 16.142 -13.260 -34.138 1.00 71.69 77 GLN A C 1
ATOM 576 O O . GLN A 1 77 ? 15.641 -12.349 -33.483 1.00 71.69 77 GLN A O 1
ATOM 581 N N . GLN A 1 78 ? 17.386 -13.691 -33.916 1.00 69.56 78 GLN A N 1
ATOM 582 C CA . GLN A 1 78 ? 18.260 -13.144 -32.871 1.00 69.56 78 GLN A CA 1
ATOM 583 C C . GLN A 1 78 ? 18.799 -11.762 -33.252 1.00 69.56 78 GLN A C 1
ATOM 585 O O . GLN A 1 78 ? 18.797 -10.851 -32.430 1.00 69.56 78 GLN A O 1
ATOM 590 N N . VAL A 1 79 ? 19.181 -11.580 -34.516 1.00 72.94 79 VAL A N 1
ATOM 591 C CA . VAL A 1 79 ? 19.632 -10.298 -35.056 1.00 72.94 79 VAL A CA 1
ATOM 592 C C . VAL A 1 79 ? 18.481 -9.297 -35.121 1.00 72.94 79 VAL A C 1
ATOM 594 O O . VAL A 1 79 ? 18.672 -8.146 -34.750 1.00 72.94 79 VAL A O 1
ATOM 597 N N . ASN A 1 80 ? 17.271 -9.709 -35.507 1.00 66.00 80 ASN A N 1
ATOM 598 C CA . ASN A 1 80 ? 16.110 -8.814 -35.484 1.00 66.00 80 ASN A CA 1
ATOM 599 C C . ASN A 1 80 ? 15.693 -8.428 -34.059 1.00 66.00 80 ASN A C 1
ATOM 601 O O . ASN A 1 80 ? 15.286 -7.291 -33.842 1.00 66.00 80 ASN A O 1
ATOM 605 N N . ALA A 1 81 ? 15.839 -9.333 -33.086 1.00 63.53 81 ALA A N 1
ATOM 606 C CA . ALA A 1 81 ? 15.656 -9.003 -31.672 1.00 63.53 81 ALA A CA 1
ATOM 607 C C . ALA A 1 81 ? 16.736 -8.034 -31.152 1.00 63.53 81 ALA A C 1
ATOM 609 O O . ALA A 1 81 ? 16.471 -7.236 -30.259 1.00 63.53 81 ALA A O 1
ATOM 610 N N . TYR A 1 82 ? 17.943 -8.077 -31.723 1.00 61.69 82 TYR A N 1
ATOM 611 C CA . TYR A 1 82 ? 19.027 -7.142 -31.414 1.00 61.69 82 TYR A CA 1
ATOM 612 C C . TYR A 1 82 ? 18.855 -5.775 -32.102 1.00 61.69 82 TYR A C 1
ATOM 614 O O . TYR A 1 82 ? 19.195 -4.734 -31.541 1.00 61.69 82 TYR A O 1
ATOM 622 N N . ARG A 1 83 ? 18.290 -5.781 -33.315 1.00 59.16 83 ARG A N 1
ATOM 623 C CA . ARG A 1 83 ? 18.022 -4.619 -34.174 1.00 59.16 83 ARG A CA 1
ATOM 624 C C . ARG A 1 83 ? 16.805 -3.795 -33.780 1.00 59.16 83 ARG A C 1
ATOM 626 O O . ARG A 1 83 ? 16.515 -2.834 -34.485 1.00 59.16 83 ARG A O 1
ATOM 633 N N . SER A 1 84 ? 16.067 -4.141 -32.727 1.00 54.75 84 SER A N 1
ATOM 634 C CA . SER A 1 84 ? 14.996 -3.260 -32.263 1.00 54.75 84 SER A CA 1
ATOM 635 C C . SER A 1 84 ? 15.620 -1.935 -31.817 1.00 54.75 84 SER A C 1
ATOM 637 O O . SER A 1 84 ? 16.235 -1.842 -30.757 1.00 54.75 84 SER A O 1
ATOM 639 N N . GLU A 1 85 ? 15.530 -0.949 -32.700 1.00 55.50 85 GLU A N 1
ATOM 640 C CA . GLU A 1 85 ? 16.063 0.390 -32.528 1.00 55.50 85 GLU A CA 1
ATOM 641 C C . GLU A 1 85 ? 15.161 1.167 -31.570 1.00 55.50 85 GLU A C 1
ATOM 643 O O . GLU A 1 85 ? 13.953 1.292 -31.782 1.00 55.50 85 GLU A O 1
ATOM 648 N N . VAL A 1 86 ? 15.756 1.686 -30.501 1.00 56.38 86 VAL A N 1
ATOM 649 C CA . VAL A 1 86 ? 15.088 2.546 -29.532 1.00 56.38 86 VAL A CA 1
ATOM 650 C C . VAL A 1 86 ? 15.464 3.983 -29.844 1.00 56.38 86 VAL A C 1
ATOM 652 O O . VAL A 1 86 ? 16.638 4.353 -29.844 1.00 56.38 86 VAL A O 1
ATOM 655 N N . LEU A 1 87 ? 14.446 4.791 -30.121 1.00 51.53 87 LEU A N 1
ATOM 656 C CA . LEU A 1 87 ? 14.582 6.222 -30.345 1.00 51.53 87 LEU A CA 1
ATOM 657 C C . LEU A 1 87 ? 14.566 6.929 -28.993 1.00 51.53 87 LEU A C 1
ATOM 659 O O . LEU A 1 87 ? 13.556 6.892 -28.297 1.00 51.53 87 LEU A O 1
ATOM 663 N N . VAL A 1 88 ? 15.669 7.573 -28.625 1.00 57.66 88 VAL A N 1
ATOM 664 C CA . VAL A 1 88 ? 15.811 8.267 -27.344 1.00 57.66 88 VAL A CA 1
ATOM 665 C C . VAL A 1 88 ? 16.167 9.730 -27.593 1.00 57.66 88 VAL A C 1
ATOM 667 O O . VAL A 1 88 ? 17.273 10.019 -28.047 1.00 57.66 88 VAL A O 1
ATOM 670 N N . PRO A 1 89 ? 15.254 10.675 -27.327 1.00 50.88 89 PRO A N 1
ATOM 671 C CA . PRO A 1 89 ? 15.577 12.092 -27.378 1.00 50.88 89 PRO A CA 1
ATOM 672 C C . PRO A 1 89 ? 16.497 12.484 -26.213 1.00 50.88 89 PRO A C 1
ATOM 674 O O . PRO A 1 89 ? 16.225 12.146 -25.062 1.00 50.88 89 PRO A O 1
ATOM 677 N N . ASP A 1 90 ? 17.568 13.224 -26.490 1.00 58.44 90 ASP A N 1
ATOM 678 C CA . ASP A 1 90 ? 18.400 13.830 -25.450 1.00 58.44 90 ASP A CA 1
ATOM 679 C C . ASP A 1 90 ? 17.761 15.099 -24.850 1.00 58.44 90 ASP A C 1
ATOM 681 O O . ASP A 1 90 ? 16.671 15.534 -25.233 1.00 58.44 90 ASP A O 1
ATOM 685 N N . ALA A 1 91 ? 18.459 15.728 -23.897 1.00 45.56 91 ALA A N 1
ATOM 686 C CA . ALA A 1 91 ? 18.009 16.951 -23.226 1.00 45.56 91 ALA A CA 1
ATOM 687 C C . ALA A 1 91 ? 17.772 18.150 -24.172 1.00 45.56 91 ALA A C 1
ATOM 689 O O . ALA A 1 91 ? 17.129 19.121 -23.771 1.00 45.56 91 ALA A O 1
ATOM 690 N N . HIS A 1 92 ? 18.258 18.091 -25.415 1.00 50.94 92 HIS A N 1
ATOM 691 C CA . HIS A 1 92 ? 18.079 19.112 -26.448 1.00 50.94 92 HIS A CA 1
ATOM 692 C C . HIS A 1 92 ? 17.032 18.705 -27.499 1.00 50.94 92 HIS A C 1
ATOM 694 O O . HIS A 1 92 ? 16.815 19.440 -28.463 1.00 50.94 92 HIS A O 1
ATOM 700 N N . GLY A 1 93 ? 16.370 17.557 -27.319 1.00 46.19 93 GLY A N 1
ATOM 701 C CA . GLY A 1 93 ? 15.374 17.022 -28.245 1.00 46.19 93 GLY A CA 1
ATOM 702 C C . GLY A 1 93 ? 15.971 16.319 -29.468 1.00 46.19 93 GLY A C 1
ATOM 703 O O . GLY A 1 93 ? 15.239 16.058 -30.424 1.00 46.19 93 GLY A O 1
ATOM 704 N N . VAL A 1 94 ? 17.274 16.011 -29.470 1.00 50.72 94 VAL A N 1
ATOM 705 C CA . VAL A 1 94 ? 17.911 15.243 -30.548 1.00 50.72 94 VAL A CA 1
ATOM 706 C C . VAL A 1 94 ? 17.635 13.765 -30.322 1.00 50.72 94 VAL A C 1
ATOM 708 O O . VAL A 1 94 ? 17.982 13.221 -29.279 1.00 50.72 94 VAL A O 1
ATOM 711 N N . VAL A 1 95 ? 17.007 13.113 -31.298 1.00 48.88 95 VAL A N 1
ATOM 712 C CA . VAL A 1 95 ? 16.670 11.690 -31.226 1.00 48.88 95 VAL A CA 1
ATOM 713 C C . VAL A 1 95 ? 17.887 10.849 -31.596 1.00 48.88 95 VAL A C 1
ATOM 715 O O . VAL A 1 95 ? 18.336 10.862 -32.741 1.00 48.88 95 VAL A O 1
ATOM 718 N N . HIS A 1 96 ? 18.396 10.103 -30.624 1.00 58.66 96 HIS A N 1
ATOM 719 C CA . HIS A 1 96 ? 19.454 9.113 -30.791 1.00 58.66 96 HIS A CA 1
ATOM 720 C C . HIS A 1 96 ? 18.837 7.734 -31.021 1.00 58.66 96 HIS A C 1
ATOM 722 O O . HIS A 1 96 ? 17.826 7.390 -30.410 1.00 58.66 96 HIS A O 1
ATOM 728 N N . ILE A 1 97 ? 19.430 6.949 -31.919 1.00 55.72 97 ILE A N 1
ATOM 729 C CA . ILE A 1 97 ? 19.001 5.579 -32.213 1.00 55.72 97 ILE A CA 1
ATOM 730 C C . ILE A 1 97 ? 19.947 4.635 -31.479 1.00 55.72 97 ILE A C 1
ATOM 732 O O . ILE A 1 97 ? 21.132 4.588 -31.802 1.00 55.72 97 ILE A O 1
ATOM 736 N N . TYR A 1 98 ? 19.429 3.886 -30.511 1.00 61.25 98 TYR A N 1
ATOM 737 C CA . TYR A 1 98 ? 20.197 2.887 -29.773 1.00 61.25 98 TYR A CA 1
ATOM 738 C C . TYR A 1 98 ? 19.714 1.480 -30.124 1.00 61.25 98 TYR A C 1
ATOM 740 O O . TYR A 1 98 ? 18.511 1.230 -30.177 1.00 61.25 98 TYR A O 1
ATOM 748 N N . THR A 1 99 ? 20.629 0.526 -30.298 1.00 62.03 99 THR A N 1
ATOM 749 C CA . THR A 1 99 ? 20.270 -0.891 -30.112 1.00 62.03 99 THR A CA 1
ATOM 750 C C . THR A 1 99 ? 19.973 -1.154 -28.634 1.00 62.03 99 THR A C 1
ATOM 752 O O . THR A 1 99 ? 20.412 -0.397 -27.766 1.00 62.03 99 THR A O 1
ATOM 755 N N . ASN A 1 100 ? 19.291 -2.255 -28.304 1.00 58.38 100 ASN A N 1
ATOM 756 C CA . ASN A 1 100 ? 19.032 -2.614 -26.900 1.00 58.38 100 ASN A CA 1
ATOM 757 C C . ASN A 1 100 ? 20.317 -2.672 -26.051 1.00 58.38 100 ASN A C 1
ATOM 759 O O . ASN A 1 100 ? 20.317 -2.259 -24.893 1.00 58.38 100 ASN A O 1
ATOM 763 N N . ALA A 1 101 ? 21.426 -3.146 -26.627 1.00 56.97 101 ALA A N 1
ATOM 764 C CA . ALA A 1 101 ? 22.709 -3.217 -25.931 1.00 56.97 101 ALA A CA 1
ATOM 765 C C . ALA A 1 101 ? 23.357 -1.838 -25.749 1.00 56.97 101 ALA A C 1
ATOM 767 O O . ALA A 1 101 ? 23.857 -1.538 -24.667 1.00 56.97 101 ALA A O 1
ATOM 768 N N . GLN A 1 102 ? 23.315 -0.982 -26.777 1.00 63.00 102 GLN A N 1
ATOM 769 C CA . GLN A 1 102 ? 23.823 0.388 -26.675 1.00 63.00 102 GLN A CA 1
ATOM 770 C C . GLN A 1 102 ? 22.998 1.210 -25.684 1.00 63.00 102 GLN A C 1
ATOM 772 O O . GLN A 1 102 ? 23.559 1.993 -24.926 1.00 63.00 102 GLN A O 1
ATOM 777 N N . LEU A 1 103 ? 21.682 0.989 -25.643 1.00 66.25 103 LEU A N 1
ATOM 778 C CA . LEU A 1 103 ? 20.790 1.611 -24.677 1.00 66.25 103 LEU A CA 1
ATOM 779 C C . LEU A 1 103 ? 21.136 1.168 -23.253 1.00 66.25 103 LEU A C 1
ATOM 781 O O . LEU A 1 103 ? 21.306 2.008 -22.375 1.00 66.25 103 LEU A O 1
ATOM 785 N N . ALA A 1 104 ? 21.306 -0.137 -23.025 1.00 63.31 104 ALA A N 1
ATOM 786 C CA . ALA A 1 104 ? 21.699 -0.661 -21.720 1.00 63.31 104 ALA A CA 1
ATOM 787 C C . ALA A 1 104 ? 23.047 -0.094 -21.241 1.00 63.31 104 ALA A C 1
ATOM 789 O O . ALA A 1 104 ? 23.186 0.241 -20.064 1.00 63.31 104 ALA A O 1
ATOM 790 N N . LEU A 1 105 ? 24.019 0.061 -22.146 1.00 63.38 105 LEU A N 1
ATOM 791 C CA . LEU A 1 105 ? 25.320 0.655 -21.836 1.00 63.38 105 LEU A CA 1
ATOM 792 C C . LEU A 1 105 ? 25.206 2.162 -21.545 1.00 63.38 105 LEU A C 1
ATOM 794 O O . LEU A 1 105 ? 25.681 2.633 -20.515 1.00 63.38 105 LEU A O 1
ATOM 798 N N . ALA A 1 106 ? 24.491 2.908 -22.390 1.00 65.06 106 ALA A N 1
ATOM 799 C CA . ALA A 1 106 ? 24.293 4.350 -22.241 1.00 65.06 106 ALA A CA 1
ATOM 800 C C . ALA A 1 106 ? 23.540 4.722 -20.950 1.00 65.06 106 ALA A C 1
ATOM 802 O O . ALA A 1 106 ? 23.836 5.749 -20.327 1.00 65.06 106 ALA A O 1
ATOM 803 N N . LEU A 1 107 ? 22.597 3.874 -20.527 1.00 65.56 107 LEU A N 1
ATOM 804 C CA . LEU A 1 107 ? 21.871 4.021 -19.267 1.00 65.56 107 LEU A CA 1
ATOM 805 C C . LEU A 1 107 ? 22.754 3.716 -18.049 1.00 65.56 107 LEU A C 1
ATOM 807 O O . LEU A 1 107 ? 22.668 4.430 -17.050 1.00 65.56 107 LEU A O 1
ATOM 811 N N . ARG A 1 108 ? 23.650 2.719 -18.130 1.00 64.88 108 ARG A N 1
ATOM 812 C CA . ARG A 1 108 ? 24.656 2.454 -17.080 1.00 64.88 108 ARG A CA 1
ATOM 813 C C . ARG A 1 108 ? 25.613 3.631 -16.905 1.00 64.88 108 ARG A C 1
ATOM 815 O O . ARG A 1 108 ? 25.881 4.042 -15.775 1.00 64.88 108 ARG A O 1
ATOM 822 N N . ASP A 1 109 ? 26.045 4.226 -18.010 1.00 62.81 109 ASP A N 1
ATOM 823 C CA . ASP A 1 109 ? 26.970 5.362 -18.013 1.00 62.81 109 ASP A CA 1
ATOM 824 C C . ASP A 1 109 ? 26.295 6.702 -17.692 1.00 62.81 109 ASP A C 1
ATOM 826 O O . ASP A 1 109 ? 26.948 7.746 -17.705 1.00 62.81 109 ASP A O 1
ATOM 830 N N . SER A 1 110 ? 25.005 6.686 -17.319 1.00 58.69 110 SER A N 1
ATOM 831 C CA . SER A 1 110 ? 24.279 7.863 -16.825 1.00 58.69 110 SER A CA 1
ATOM 832 C C . SER A 1 110 ? 24.131 8.987 -17.866 1.00 58.69 110 SER A C 1
ATOM 834 O O . SER A 1 110 ? 23.909 10.141 -17.503 1.00 58.69 110 SER A O 1
ATOM 836 N N . THR A 1 111 ? 24.256 8.673 -19.160 1.00 57.72 111 THR A N 1
ATOM 837 C CA . THR A 1 111 ? 24.165 9.673 -20.244 1.00 57.72 111 THR A CA 1
ATOM 838 C C . THR A 1 111 ? 22.724 10.001 -20.633 1.00 57.72 111 THR A C 1
ATOM 840 O O . THR A 1 111 ? 22.451 11.084 -21.149 1.00 57.72 111 THR A O 1
ATOM 843 N N . ILE A 1 112 ? 21.793 9.090 -20.344 1.00 60.22 112 ILE A N 1
ATOM 844 C CA . ILE A 1 112 ? 20.374 9.216 -20.674 1.00 60.22 112 ILE A CA 1
ATOM 845 C C . ILE A 1 112 ? 19.585 9.471 -19.391 1.00 60.22 112 ILE A C 1
ATOM 847 O O . ILE A 1 112 ? 19.541 8.630 -18.498 1.00 60.22 112 ILE A O 1
ATOM 851 N N . THR A 1 113 ? 18.929 10.627 -19.321 1.00 62.62 113 THR A N 1
ATOM 852 C CA . THR A 1 113 ? 18.060 11.029 -18.200 1.00 62.62 113 THR A CA 1
ATOM 853 C C . THR A 1 113 ? 16.571 10.932 -18.540 1.00 62.62 113 THR A C 1
ATOM 855 O O . THR A 1 113 ? 15.719 11.061 -17.664 1.00 62.62 113 THR A O 1
ATOM 858 N N . ARG A 1 114 ? 16.232 10.687 -19.812 1.00 61.94 114 ARG A N 1
ATOM 859 C CA . ARG A 1 114 ? 14.856 10.541 -20.299 1.00 61.94 114 ARG A CA 1
ATOM 860 C C . ARG A 1 114 ? 14.769 9.419 -21.317 1.00 61.94 114 ARG A C 1
ATOM 862 O O . ARG A 1 114 ? 15.513 9.418 -22.291 1.00 61.94 114 ARG A O 1
ATOM 869 N N . LEU A 1 115 ? 13.839 8.496 -21.108 1.00 66.69 115 LEU A N 1
ATOM 870 C CA . LEU A 1 115 ? 13.553 7.393 -22.013 1.00 66.69 115 LEU A CA 1
ATOM 871 C C . LEU A 1 115 ? 12.056 7.390 -22.335 1.00 66.69 115 LEU A C 1
ATOM 873 O O . LEU A 1 115 ? 11.216 7.079 -21.495 1.00 66.69 115 LEU A O 1
ATOM 877 N N . GLY A 1 116 ? 11.722 7.738 -23.571 1.00 57.72 116 GLY A N 1
ATOM 878 C CA . GLY A 1 116 ? 10.365 7.653 -24.095 1.00 57.72 116 GLY A CA 1
ATOM 879 C C . GLY A 1 116 ? 10.429 7.159 -25.527 1.00 57.72 116 GLY A C 1
ATOM 880 O O . GLY A 1 116 ? 11.117 7.758 -26.349 1.00 57.72 116 GLY A O 1
ATOM 881 N N . VAL A 1 117 ? 9.728 6.069 -25.823 1.00 55.41 117 VAL A N 1
ATOM 882 C CA . VAL A 1 117 ? 9.607 5.536 -27.184 1.00 55.41 117 VAL A CA 1
ATOM 883 C C . VAL A 1 117 ? 8.146 5.562 -27.581 1.00 55.41 117 VAL A C 1
ATOM 885 O O . VAL A 1 117 ? 7.283 5.158 -26.818 1.00 55.41 117 VAL A O 1
ATOM 888 N N . HIS A 1 118 ? 7.861 6.003 -28.804 1.00 41.88 118 HIS A N 1
ATOM 889 C CA . HIS A 1 118 ? 6.496 6.014 -29.337 1.00 41.88 118 HIS A CA 1
ATOM 890 C C . HIS A 1 118 ? 6.052 4.641 -29.888 1.00 41.88 118 HIS A C 1
ATOM 892 O O . HIS A 1 118 ? 5.026 4.533 -30.558 1.00 41.88 118 HIS A O 1
ATOM 898 N N . LEU A 1 119 ? 6.838 3.592 -29.632 1.00 39.50 119 LEU A N 1
ATOM 899 C CA . LEU A 1 119 ? 6.620 2.216 -30.068 1.00 39.50 119 LEU A CA 1
ATOM 900 C C . LEU A 1 119 ? 6.759 1.289 -28.851 1.00 39.50 119 LEU A C 1
ATOM 902 O O . LEU A 1 119 ? 7.581 1.581 -27.983 1.00 39.50 119 LEU A O 1
ATOM 906 N N . PRO A 1 120 ? 5.997 0.183 -28.771 1.00 43.59 120 PRO A N 1
ATOM 907 C CA . PRO A 1 120 ? 6.114 -0.776 -27.680 1.00 43.59 120 PRO A CA 1
ATOM 908 C C . PRO A 1 120 ? 7.484 -1.453 -27.756 1.00 43.59 120 PRO A C 1
ATOM 910 O O . PRO A 1 120 ? 7.674 -2.415 -28.499 1.00 43.59 120 PRO A O 1
ATOM 913 N N . VAL A 1 121 ? 8.457 -0.921 -27.021 1.00 46.88 121 VAL A N 1
ATOM 914 C CA . VAL A 1 121 ? 9.732 -1.597 -26.815 1.00 46.88 121 VAL A CA 1
ATOM 915 C C . VAL A 1 121 ? 9.590 -2.407 -25.543 1.00 46.88 121 VAL A C 1
ATOM 917 O O . VAL A 1 121 ? 9.504 -1.872 -24.438 1.00 46.88 121 VAL A O 1
ATOM 920 N N . ASP A 1 122 ? 9.536 -3.716 -25.733 1.00 48.41 122 ASP A N 1
ATOM 921 C CA . ASP A 1 122 ? 9.604 -4.675 -24.652 1.00 48.41 122 ASP A CA 1
ATOM 922 C C . ASP A 1 122 ? 11.066 -4.792 -24.196 1.00 48.41 122 ASP A C 1
ATOM 924 O O . ASP A 1 122 ? 11.817 -5.657 -24.655 1.00 48.41 122 ASP A O 1
ATOM 928 N N . VAL A 1 123 ? 11.513 -3.863 -23.341 1.00 52.16 123 VAL A N 1
ATOM 929 C CA . VAL A 1 123 ? 12.885 -3.847 -22.810 1.00 52.16 123 VAL A CA 1
ATOM 930 C C . VAL A 1 123 ? 13.013 -4.821 -21.631 1.00 52.16 123 VAL A C 1
ATOM 932 O O . VAL A 1 123 ? 13.571 -4.499 -20.580 1.00 52.16 123 VAL A O 1
ATOM 935 N N . ASN A 1 124 ? 12.529 -6.052 -21.820 1.00 42.84 124 ASN A N 1
ATOM 936 C CA . ASN A 1 124 ? 12.504 -7.147 -20.843 1.00 42.84 124 ASN A CA 1
ATOM 937 C C . ASN A 1 124 ? 13.877 -7.538 -20.249 1.00 42.84 124 ASN A C 1
ATOM 939 O O . ASN A 1 124 ? 13.961 -8.458 -19.440 1.00 42.84 124 ASN A O 1
ATOM 943 N N . GLN A 1 125 ? 14.967 -6.883 -20.655 1.00 46.81 125 GLN A N 1
ATOM 944 C CA . GLN A 1 125 ? 16.329 -7.161 -20.193 1.00 46.81 125 GLN A CA 1
ATOM 945 C C . GLN A 1 125 ? 17.084 -5.933 -19.684 1.00 46.81 125 GLN A C 1
ATOM 947 O O . GLN A 1 125 ? 18.267 -6.038 -19.359 1.00 46.81 125 GLN A O 1
ATOM 952 N N . LEU A 1 126 ? 16.443 -4.768 -19.605 1.00 53.03 126 LEU A N 1
ATOM 953 C CA . LEU A 1 126 ? 17.106 -3.604 -19.043 1.00 53.03 126 LEU A CA 1
ATOM 954 C C . LEU A 1 126 ? 17.001 -3.653 -17.516 1.00 53.03 126 LEU A C 1
ATOM 956 O O . LEU A 1 126 ? 15.934 -3.442 -16.942 1.00 53.03 126 LEU A O 1
ATOM 960 N N . ALA A 1 127 ? 18.129 -3.973 -16.886 1.00 55.00 127 ALA A N 1
ATOM 961 C CA . ALA A 1 127 ? 18.347 -3.860 -15.452 1.00 55.00 127 ALA A CA 1
ATOM 962 C C . ALA A 1 127 ? 19.210 -2.620 -15.183 1.00 55.00 127 ALA A C 1
ATOM 964 O O . ALA A 1 127 ? 20.381 -2.566 -15.575 1.00 55.00 127 ALA A O 1
ATOM 965 N N . LEU A 1 128 ? 18.633 -1.612 -14.532 1.00 61.50 128 LEU A N 1
ATOM 966 C CA . LEU A 1 128 ? 19.385 -0.459 -14.033 1.00 61.50 128 LEU A CA 1
ATOM 967 C C . LEU A 1 128 ? 19.956 -0.808 -12.657 1.00 61.50 128 LEU A C 1
ATOM 969 O O . LEU A 1 128 ? 19.193 -1.189 -11.779 1.00 61.50 128 LEU A O 1
ATOM 973 N N . GLY A 1 129 ? 21.268 -0.667 -12.453 1.00 53.25 129 GLY A N 1
ATOM 974 C CA . GLY A 1 129 ? 21.875 -0.734 -11.112 1.00 53.25 129 GLY A CA 1
ATOM 975 C C . GLY A 1 129 ? 22.684 -1.991 -10.772 1.00 53.25 129 GLY A C 1
ATOM 976 O O . GLY A 1 129 ? 23.385 -1.991 -9.763 1.00 53.25 129 GLY A O 1
ATOM 977 N N . GLU A 1 130 ? 22.706 -3.033 -11.610 1.00 51.69 130 GLU A N 1
ATOM 978 C CA . GLU A 1 130 ? 23.591 -4.179 -11.353 1.00 51.69 130 GLU A CA 1
ATOM 979 C C . GLU A 1 130 ? 25.054 -3.850 -11.710 1.00 51.69 130 GLU A C 1
ATOM 981 O O . GLU A 1 130 ? 25.504 -4.027 -12.845 1.00 51.69 130 GLU A O 1
ATOM 986 N N . GLY A 1 131 ? 25.813 -3.374 -10.715 1.00 47.94 131 GLY A N 1
ATOM 987 C CA . GLY A 1 131 ? 27.272 -3.510 -10.698 1.00 47.94 131 GLY A CA 1
ATOM 988 C C . GLY A 1 131 ? 28.112 -2.264 -10.981 1.00 47.94 131 GLY A C 1
ATOM 989 O O . GLY A 1 131 ? 29.165 -2.406 -11.598 1.00 47.94 131 GLY A O 1
ATOM 990 N N . ARG A 1 132 ? 27.736 -1.060 -10.518 1.00 52.44 132 ARG A N 1
ATOM 991 C CA . ARG A 1 132 ? 28.662 0.090 -10.571 1.00 52.44 132 ARG A CA 1
ATOM 992 C C . ARG A 1 132 ? 29.713 -0.023 -9.450 1.00 52.44 132 ARG A C 1
ATOM 994 O O . ARG A 1 132 ? 29.363 0.125 -8.277 1.00 52.44 132 ARG A O 1
ATOM 1001 N N . PRO A 1 133 ? 31.007 -0.230 -9.754 1.00 43.25 133 PRO A N 1
ATOM 1002 C CA . PRO A 1 133 ? 32.053 -0.167 -8.745 1.00 43.25 133 PRO A CA 1
ATOM 1003 C C . PRO A 1 133 ? 32.279 1.312 -8.405 1.00 43.25 133 PRO A C 1
ATOM 1005 O O . PRO A 1 133 ? 32.875 2.043 -9.191 1.00 43.25 133 PRO A O 1
ATOM 1008 N N . GLY A 1 134 ? 31.753 1.782 -7.270 1.00 55.22 134 GLY A N 1
ATOM 1009 C CA . GLY A 1 134 ? 32.023 3.146 -6.791 1.00 55.22 134 GLY A CA 1
ATOM 1010 C C . GLY A 1 134 ? 30.898 3.871 -6.050 1.00 55.22 134 GLY A C 1
ATOM 1011 O O . GLY A 1 134 ? 31.147 4.972 -5.575 1.00 55.22 134 GLY A O 1
ATOM 1012 N N . GLY A 1 135 ? 29.693 3.297 -5.929 1.00 53.75 135 GLY A N 1
ATOM 1013 C CA . GLY A 1 135 ? 28.638 3.820 -5.038 1.00 53.75 135 GLY A CA 1
ATOM 1014 C C . GLY A 1 135 ? 28.128 5.238 -5.344 1.00 53.75 135 GLY A C 1
ATOM 1015 O O . GLY A 1 135 ? 27.584 5.893 -4.461 1.00 53.75 135 GLY A O 1
ATOM 1016 N N . GLY A 1 136 ? 28.331 5.746 -6.563 1.00 54.19 136 GLY A N 1
ATOM 1017 C CA . GLY A 1 136 ? 27.783 7.036 -6.984 1.00 54.19 136 GLY A CA 1
ATOM 1018 C C . GLY A 1 136 ? 26.316 6.901 -7.385 1.00 54.19 136 GLY A C 1
ATOM 1019 O O . GLY A 1 136 ? 26.005 6.057 -8.226 1.00 54.19 136 GLY A O 1
ATOM 1020 N N . ALA A 1 137 ? 25.447 7.740 -6.813 1.00 57.16 137 ALA A N 1
ATOM 1021 C CA . ALA A 1 137 ? 24.026 7.791 -7.151 1.00 57.16 137 ALA A CA 1
ATOM 1022 C C . ALA A 1 137 ? 23.822 7.980 -8.664 1.00 57.16 137 ALA A C 1
ATOM 1024 O O . ALA A 1 137 ? 24.472 8.827 -9.287 1.00 57.16 137 ALA A O 1
ATOM 1025 N N . LEU A 1 138 ? 22.928 7.184 -9.256 1.00 63.12 138 LEU A N 1
ATOM 1026 C CA . LEU A 1 138 ? 22.505 7.374 -10.643 1.00 63.12 138 LEU A CA 1
ATOM 1027 C C . LEU A 1 138 ? 21.707 8.684 -10.766 1.00 63.12 138 LEU A C 1
ATOM 1029 O O . LEU A 1 138 ? 20.982 9.041 -9.834 1.00 63.12 138 LEU A O 1
ATOM 1033 N N . PRO A 1 139 ? 21.824 9.417 -11.889 1.00 66.25 139 PRO A N 1
ATOM 1034 C CA . PRO A 1 139 ? 20.959 10.562 -12.134 1.00 66.25 139 PRO A CA 1
ATOM 1035 C C . PRO A 1 139 ? 19.500 10.109 -12.231 1.00 66.25 139 PRO A C 1
ATOM 1037 O O . PRO A 1 139 ? 19.216 8.983 -12.643 1.00 66.25 139 PRO A O 1
ATOM 1040 N N . ALA A 1 140 ? 18.583 11.014 -11.892 1.00 76.31 140 ALA A N 1
ATOM 1041 C CA . ALA A 1 140 ? 17.159 10.765 -12.043 1.00 76.31 140 ALA A CA 1
ATOM 1042 C C . ALA A 1 140 ? 16.810 10.461 -13.508 1.00 76.31 140 ALA A C 1
ATOM 1044 O O . ALA A 1 140 ? 17.210 11.199 -14.414 1.00 76.31 140 ALA A O 1
ATOM 1045 N N . MET A 1 141 ? 16.058 9.385 -13.726 1.00 80.19 141 MET A N 1
ATOM 1046 C CA . MET A 1 141 ? 15.616 8.949 -15.045 1.00 80.19 141 MET A CA 1
ATOM 1047 C C . MET A 1 141 ? 14.095 8.977 -15.150 1.00 80.19 141 MET A C 1
ATOM 1049 O O . MET A 1 141 ? 13.386 8.475 -14.283 1.00 80.19 141 MET A O 1
ATOM 1053 N N . GLU A 1 142 ? 13.588 9.546 -16.240 1.00 81.50 142 GLU A N 1
ATOM 1054 C CA . GLU A 1 142 ? 12.153 9.643 -16.507 1.00 81.50 142 GLU A CA 1
ATOM 1055 C C . GLU A 1 142 ? 11.740 8.682 -17.640 1.00 81.50 142 GLU A C 1
ATOM 1057 O O . GLU A 1 142 ? 12.337 8.698 -18.718 1.00 81.50 142 GLU A O 1
ATOM 1062 N N . LEU A 1 143 ? 10.723 7.851 -17.393 1.00 82.31 143 LEU A N 1
ATOM 1063 C CA . LEU A 1 143 ? 10.144 6.865 -18.308 1.00 82.31 143 LEU A CA 1
ATOM 1064 C C . LEU A 1 143 ? 8.756 7.330 -18.769 1.00 82.31 143 LEU A C 1
ATOM 1066 O O . LEU A 1 143 ? 7.909 7.644 -17.931 1.00 82.31 143 LEU A O 1
ATOM 1070 N N . PHE A 1 144 ? 8.502 7.312 -20.079 1.00 82.56 144 PHE A N 1
ATOM 1071 C CA . PHE A 1 144 ? 7.237 7.762 -20.681 1.00 82.56 144 PHE A CA 1
ATOM 1072 C C . PHE A 1 144 ? 6.720 6.812 -21.773 1.00 82.56 144 PHE A C 1
ATOM 1074 O O . PHE A 1 144 ? 7.446 5.942 -22.254 1.00 82.56 144 PHE A O 1
ATOM 1081 N N . ALA A 1 145 ? 5.480 7.035 -22.219 1.00 80.25 145 ALA A N 1
ATOM 1082 C CA . ALA A 1 145 ? 4.925 6.547 -23.487 1.00 80.25 145 ALA A CA 1
ATOM 1083 C C . ALA A 1 145 ? 4.926 5.016 -23.688 1.00 80.25 145 ALA A C 1
ATOM 1085 O O . ALA A 1 145 ? 5.124 4.527 -24.797 1.00 80.25 145 ALA A O 1
ATOM 1086 N N . GLY A 1 146 ? 4.664 4.240 -22.633 1.00 72.50 146 GLY A N 1
ATOM 1087 C CA . GLY A 1 146 ? 4.551 2.779 -22.747 1.00 72.50 146 GLY A CA 1
ATOM 1088 C C . GLY A 1 146 ? 5.876 2.016 -22.701 1.00 72.50 146 GLY A C 1
ATOM 1089 O O . GLY A 1 146 ? 5.891 0.820 -22.988 1.00 72.50 146 GLY A O 1
ATOM 1090 N N . VAL A 1 147 ? 6.980 2.674 -22.327 1.00 77.00 147 VAL A N 1
ATOM 1091 C CA . VAL A 1 147 ? 8.253 2.000 -22.025 1.00 77.00 147 VAL A CA 1
ATOM 1092 C C . VAL A 1 147 ? 8.038 0.944 -20.943 1.00 77.00 147 VAL A C 1
ATOM 1094 O O . VAL A 1 147 ? 7.486 1.255 -19.889 1.00 77.00 147 VAL A O 1
ATOM 1097 N N . VAL A 1 148 ? 8.518 -0.280 -21.179 1.00 77.50 148 VAL A N 1
ATOM 1098 C CA . VAL A 1 148 ? 8.525 -1.353 -20.177 1.00 77.50 148 VAL A CA 1
ATOM 1099 C C . VAL A 1 148 ? 9.956 -1.609 -19.716 1.00 77.50 148 VAL A C 1
ATOM 1101 O O . VAL A 1 148 ? 10.800 -2.032 -20.502 1.00 77.50 148 VAL A O 1
ATOM 1104 N N . LEU A 1 149 ? 10.219 -1.364 -18.434 1.00 77.31 149 LEU A N 1
ATOM 1105 C CA . LEU A 1 149 ? 11.460 -1.717 -17.754 1.00 77.31 149 LEU A CA 1
ATOM 1106 C C . LEU A 1 149 ? 11.248 -3.006 -16.950 1.00 77.31 149 LEU A C 1
ATOM 1108 O O . LEU A 1 149 ? 10.351 -3.080 -16.109 1.00 77.31 149 LEU A O 1
ATOM 1112 N N . ALA A 1 150 ? 12.082 -4.023 -17.170 1.00 74.69 150 ALA A N 1
ATOM 1113 C CA . ALA A 1 150 ? 11.991 -5.263 -16.399 1.00 74.69 150 ALA A CA 1
ATOM 1114 C C . ALA A 1 150 ? 12.401 -5.059 -14.938 1.00 74.69 150 ALA A C 1
ATOM 1116 O O . ALA A 1 150 ? 11.665 -5.448 -14.030 1.00 74.69 150 ALA A O 1
ATOM 1117 N N . THR A 1 151 ? 13.568 -4.453 -14.693 1.00 78.75 151 THR A N 1
ATOM 1118 C CA . THR A 1 151 ? 14.100 -4.336 -13.331 1.00 78.75 151 THR A CA 1
ATOM 1119 C C . THR A 1 151 ? 14.814 -3.010 -13.084 1.00 78.75 151 THR A C 1
ATOM 1121 O O . THR A 1 151 ? 15.657 -2.572 -13.865 1.00 78.75 151 THR A O 1
ATOM 1124 N N . ALA A 1 152 ? 14.502 -2.393 -11.950 1.00 80.00 152 ALA A N 1
ATOM 1125 C CA . ALA A 1 152 ? 15.220 -1.256 -11.394 1.00 80.00 152 ALA A CA 1
ATOM 1126 C C . ALA A 1 152 ? 15.852 -1.650 -10.060 1.00 80.00 152 ALA A C 1
ATOM 1128 O O . ALA A 1 152 ? 15.135 -2.127 -9.186 1.00 80.00 152 ALA A O 1
ATOM 1129 N N . ALA A 1 153 ? 17.159 -1.452 -9.898 1.00 77.81 153 ALA A N 1
ATOM 1130 C CA . ALA A 1 153 ? 17.879 -1.851 -8.690 1.00 77.81 153 ALA A CA 1
ATOM 1131 C C . ALA A 1 153 ? 18.627 -0.724 -7.964 1.00 77.81 153 ALA A C 1
ATOM 1133 O O . ALA A 1 153 ? 19.025 -0.900 -6.816 1.00 77.81 153 ALA A O 1
ATOM 1134 N N . ASP A 1 154 ? 18.797 0.440 -8.594 1.00 76.00 154 ASP A N 1
ATOM 1135 C CA . ASP A 1 154 ? 19.327 1.634 -7.929 1.00 76.00 154 ASP A CA 1
ATOM 1136 C C . ASP A 1 154 ? 18.840 2.919 -8.627 1.00 76.00 154 ASP A C 1
ATOM 1138 O O . ASP A 1 154 ? 18.395 2.875 -9.779 1.00 76.00 154 ASP A O 1
ATOM 1142 N N . GLY A 1 155 ? 18.970 4.062 -7.952 1.00 80.25 155 GLY A N 1
ATOM 1143 C CA . GLY A 1 155 ? 18.737 5.394 -8.516 1.00 80.25 155 GLY A CA 1
ATOM 1144 C C . GLY A 1 155 ? 17.332 5.971 -8.324 1.00 80.25 155 GLY A C 1
ATOM 1145 O O . GLY A 1 155 ? 16.457 5.385 -7.690 1.00 80.25 155 GLY A O 1
ATOM 1146 N N . GLU A 1 156 ? 17.121 7.164 -8.881 1.00 82.81 156 GLU A N 1
ATOM 1147 C CA . GLU A 1 156 ? 15.816 7.830 -8.895 1.00 82.81 156 GLU A CA 1
ATOM 1148 C C . GLU A 1 156 ? 15.130 7.605 -10.250 1.00 82.81 156 GLU A C 1
ATOM 1150 O O . GLU A 1 156 ? 15.698 7.881 -11.307 1.00 82.81 156 GLU A O 1
ATOM 1155 N N . LEU A 1 157 ? 13.896 7.108 -10.225 1.00 84.69 157 LEU A N 1
ATOM 1156 C CA . LEU A 1 157 ? 13.090 6.813 -11.402 1.00 84.69 157 LEU A CA 1
ATOM 1157 C C . LEU A 1 157 ? 11.753 7.538 -11.329 1.00 84.69 157 LEU A C 1
ATOM 1159 O O . LEU A 1 157 ? 11.090 7.563 -10.295 1.00 84.69 157 LEU A O 1
ATOM 1163 N N . ARG A 1 158 ? 11.311 8.082 -12.457 1.00 85.75 158 ARG A N 1
ATOM 1164 C CA . ARG A 1 158 ? 9.966 8.632 -12.628 1.00 85.75 158 ARG A CA 1
ATOM 1165 C C . ARG A 1 158 ? 9.254 7.853 -13.714 1.00 85.75 158 ARG A C 1
ATOM 1167 O O . ARG A 1 158 ? 9.733 7.802 -14.836 1.00 85.75 158 ARG A O 1
ATOM 1174 N N . VAL A 1 159 ? 8.126 7.241 -13.383 1.00 86.75 159 VAL A N 1
ATOM 1175 C CA . VAL A 1 159 ? 7.327 6.406 -14.282 1.00 86.75 159 VAL A CA 1
ATOM 1176 C C . VAL A 1 159 ? 6.053 7.157 -14.614 1.00 86.75 159 VAL A C 1
ATOM 1178 O O . VAL A 1 159 ? 5.250 7.445 -13.725 1.00 86.75 159 VAL A O 1
ATOM 1181 N N . MET A 1 160 ? 5.883 7.507 -15.883 1.00 85.81 160 MET A N 1
ATOM 1182 C CA . MET A 1 160 ? 4.825 8.400 -16.338 1.00 85.81 160 MET A CA 1
ATOM 1183 C C . MET A 1 160 ? 4.151 7.876 -17.609 1.00 85.81 160 MET A C 1
ATOM 1185 O O . MET A 1 160 ? 4.706 7.046 -18.325 1.00 85.81 160 MET A O 1
ATOM 1189 N N . GLU A 1 161 ? 2.948 8.373 -17.904 1.00 85.62 161 GLU A N 1
ATOM 1190 C CA . GLU A 1 161 ? 2.295 8.258 -19.220 1.00 85.62 161 GLU A CA 1
ATOM 1191 C C . GLU A 1 161 ? 2.270 6.828 -19.799 1.00 85.62 161 GLU A C 1
ATOM 1193 O O . GLU A 1 161 ? 2.693 6.573 -20.929 1.00 85.62 161 GLU A O 1
ATOM 1198 N N . GLY A 1 162 ? 1.798 5.864 -19.006 1.00 81.00 162 GLY A N 1
ATOM 1199 C CA . GLY A 1 162 ? 1.669 4.466 -19.428 1.00 81.00 162 GLY A CA 1
ATOM 1200 C C . GLY A 1 162 ? 2.969 3.659 -19.413 1.00 81.00 162 GLY A C 1
ATOM 1201 O O . GLY A 1 162 ? 2.936 2.481 -19.764 1.00 81.00 162 GLY A O 1
ATOM 1202 N N . ALA A 1 163 ? 4.101 4.249 -19.012 1.00 85.19 163 ALA A N 1
ATOM 1203 C CA . ALA A 1 163 ? 5.317 3.489 -18.744 1.00 85.19 163 ALA A CA 1
ATOM 1204 C C . ALA A 1 163 ? 5.098 2.483 -17.604 1.00 85.19 163 ALA A C 1
ATOM 1206 O O . ALA A 1 163 ? 4.297 2.706 -16.691 1.00 85.19 163 ALA A O 1
ATOM 1207 N N . ARG A 1 164 ? 5.829 1.370 -17.652 1.00 87.19 164 ARG A N 1
ATOM 1208 C CA . ARG A 1 164 ? 5.706 0.265 -16.707 1.00 87.19 164 ARG A CA 1
ATOM 1209 C C . ARG A 1 164 ? 7.070 -0.199 -16.218 1.00 87.19 164 ARG A C 1
ATOM 1211 O O . ARG A 1 164 ? 7.957 -0.450 -17.025 1.00 87.19 164 ARG A O 1
ATOM 1218 N N . ILE A 1 165 ? 7.215 -0.383 -14.911 1.00 85.62 165 ILE A N 1
ATOM 1219 C CA . ILE A 1 165 ? 8.319 -1.148 -14.326 1.00 85.62 165 ILE A CA 1
ATOM 1220 C C . ILE A 1 165 ? 7.754 -2.464 -13.798 1.00 85.62 165 ILE A C 1
ATOM 1222 O O . ILE A 1 165 ? 6.770 -2.470 -13.063 1.00 85.62 165 ILE A O 1
ATOM 1226 N N . THR A 1 166 ? 8.366 -3.589 -14.150 1.00 85.56 166 THR A N 1
ATOM 1227 C CA . THR A 1 166 ? 7.912 -4.894 -13.648 1.00 85.56 166 THR A CA 1
ATOM 1228 C C . THR A 1 166 ? 8.402 -5.116 -12.221 1.00 85.56 166 THR A C 1
ATOM 1230 O O . THR A 1 166 ? 7.638 -5.512 -11.345 1.00 85.56 166 THR A O 1
ATOM 1233 N N . THR A 1 167 ? 9.674 -4.834 -11.943 1.00 85.56 167 THR A N 1
ATOM 1234 C CA . THR A 1 167 ? 10.246 -5.075 -10.616 1.00 85.56 167 THR A CA 1
ATOM 1235 C C . THR A 1 167 ? 11.184 -3.957 -10.180 1.00 85.56 167 THR A C 1
ATOM 1237 O O . THR A 1 167 ? 12.050 -3.524 -10.935 1.00 85.56 167 THR A O 1
ATOM 1240 N N . VAL A 1 168 ? 11.032 -3.513 -8.937 1.00 84.38 168 VAL A N 1
ATOM 1241 C CA . VAL A 1 168 ? 11.924 -2.574 -8.256 1.00 84.38 168 VAL A CA 1
ATOM 1242 C C . VAL A 1 168 ? 12.557 -3.287 -7.064 1.00 84.38 168 VAL A C 1
ATOM 1244 O O . VAL A 1 168 ? 11.846 -3.729 -6.166 1.00 84.38 168 VAL A O 1
ATOM 1247 N N . ASN A 1 169 ? 13.883 -3.404 -7.067 1.00 82.94 169 ASN A N 1
ATOM 1248 C CA . ASN A 1 169 ? 14.671 -4.153 -6.093 1.00 82.94 169 ASN A CA 1
ATOM 1249 C C . ASN A 1 169 ? 15.877 -3.334 -5.615 1.00 82.94 169 ASN A C 1
ATOM 1251 O O . ASN A 1 169 ? 16.957 -3.460 -6.179 1.00 82.94 169 ASN A O 1
ATOM 1255 N N . GLY A 1 170 ? 15.745 -2.552 -4.548 1.00 75.81 170 GLY A N 1
ATOM 1256 C CA . GLY A 1 170 ? 16.920 -1.953 -3.915 1.00 75.81 170 GLY A CA 1
ATOM 1257 C C . GLY A 1 170 ? 16.572 -0.872 -2.908 1.00 75.81 170 GLY A C 1
ATOM 1258 O O . GLY A 1 170 ? 15.766 0.007 -3.195 1.00 75.81 170 GLY A O 1
ATOM 1259 N N . ALA A 1 171 ? 17.232 -0.903 -1.750 1.00 63.25 171 ALA A N 1
ATOM 1260 C CA . ALA A 1 171 ? 17.005 0.038 -0.651 1.00 63.25 171 ALA A CA 1
ATOM 1261 C C . ALA A 1 171 ? 17.201 1.517 -1.040 1.00 63.25 171 ALA A C 1
ATOM 1263 O O . ALA A 1 171 ? 16.650 2.410 -0.402 1.00 63.25 171 ALA A O 1
ATOM 1264 N N . THR A 1 172 ? 17.997 1.793 -2.074 1.00 73.19 172 THR A N 1
ATOM 1265 C CA . THR A 1 172 ? 18.314 3.148 -2.548 1.00 73.19 172 THR A CA 1
ATOM 1266 C C . THR A 1 172 ? 17.486 3.582 -3.754 1.00 73.19 172 THR A C 1
ATOM 1268 O O . THR A 1 172 ? 17.650 4.710 -4.220 1.00 73.19 172 THR A O 1
ATOM 1271 N N . VAL A 1 173 ? 16.577 2.735 -4.254 1.00 78.44 173 VAL A N 1
ATOM 1272 C CA . VAL A 1 173 ? 15.717 3.117 -5.376 1.00 78.44 173 VAL A CA 1
ATOM 1273 C C . VAL A 1 173 ? 14.630 4.061 -4.885 1.00 78.44 173 VAL A C 1
ATOM 1275 O O . VAL A 1 173 ? 13.899 3.740 -3.952 1.00 78.44 173 VAL A O 1
ATOM 1278 N N . THR A 1 174 ? 14.493 5.212 -5.540 1.00 82.44 174 THR A N 1
ATOM 1279 C CA . THR A 1 174 ? 13.335 6.096 -5.367 1.00 82.44 174 THR A CA 1
ATOM 1280 C C . THR A 1 174 ? 12.497 6.082 -6.634 1.00 82.44 174 THR A C 1
ATOM 1282 O O . THR A 1 174 ? 12.976 6.523 -7.673 1.00 82.44 174 THR A O 1
ATOM 1285 N N . VAL A 1 175 ? 11.251 5.610 -6.574 1.00 84.00 175 VAL A N 1
ATOM 1286 C CA . VAL A 1 175 ? 10.348 5.599 -7.737 1.00 84.00 175 VAL A CA 1
ATOM 1287 C C . VAL A 1 175 ? 9.180 6.547 -7.523 1.00 84.00 175 VAL A C 1
ATOM 1289 O O . VAL A 1 175 ? 8.441 6.425 -6.555 1.00 84.00 175 VAL A O 1
ATOM 1292 N N . THR A 1 176 ? 8.978 7.475 -8.452 1.00 88.31 176 THR A N 1
ATOM 1293 C CA . THR A 1 176 ? 7.780 8.316 -8.520 1.00 88.31 176 THR A CA 1
ATOM 1294 C C . THR A 1 176 ? 6.873 7.817 -9.639 1.00 88.31 176 THR A C 1
ATOM 1296 O O . THR A 1 176 ? 7.293 7.801 -10.793 1.00 88.31 176 THR A O 1
ATOM 1299 N N . VAL A 1 177 ? 5.639 7.424 -9.328 1.00 87.19 177 VAL A N 1
ATOM 1300 C CA . VAL A 1 177 ? 4.688 6.855 -10.297 1.00 87.19 177 VAL A CA 1
ATOM 1301 C C . VAL A 1 177 ? 3.513 7.809 -10.493 1.00 87.19 177 VAL A C 1
ATOM 1303 O O . VAL A 1 177 ? 2.715 7.998 -9.577 1.00 87.19 177 VAL A O 1
ATOM 1306 N N . ASN A 1 178 ? 3.390 8.390 -11.689 1.00 87.38 178 ASN A N 1
ATOM 1307 C CA . ASN A 1 178 ? 2.416 9.443 -12.000 1.00 87.38 178 ASN A CA 1
ATOM 1308 C C . ASN A 1 178 ? 1.687 9.166 -13.323 1.00 87.38 178 ASN A C 1
ATOM 1310 O O . ASN A 1 178 ? 2.198 8.459 -14.185 1.00 87.38 178 ASN A O 1
ATOM 1314 N N . GLN A 1 179 ? 0.530 9.799 -13.537 1.00 86.31 179 GLN A N 1
ATOM 1315 C CA . GLN A 1 179 ? -0.104 9.973 -14.855 1.00 86.31 179 GLN A CA 1
ATOM 1316 C C . GLN A 1 179 ? -0.231 8.676 -15.680 1.00 86.31 179 GLN A C 1
ATOM 1318 O O . GLN A 1 179 ? 0.090 8.643 -16.866 1.00 86.31 179 GLN A O 1
ATOM 1323 N N . GLY A 1 180 ? -0.681 7.583 -15.060 1.00 83.25 180 GLY A N 1
ATOM 1324 C CA . GLY A 1 180 ? -0.846 6.291 -15.734 1.00 83.25 180 GLY A CA 1
ATOM 1325 C C . GLY A 1 180 ? 0.397 5.402 -15.733 1.00 83.25 180 GLY A C 1
ATOM 1326 O O . GLY A 1 180 ? 0.368 4.350 -16.364 1.00 83.25 180 GLY A O 1
ATOM 1327 N N . GLY A 1 181 ? 1.479 5.802 -15.059 1.00 88.56 181 GLY A N 1
ATOM 1328 C CA . GLY A 1 181 ? 2.621 4.933 -14.791 1.00 88.56 181 GLY A CA 1
ATOM 1329 C C . GLY A 1 181 ? 2.233 3.723 -13.934 1.00 88.56 181 GLY A C 1
ATOM 1330 O O . GLY A 1 181 ? 1.356 3.814 -13.071 1.00 88.56 181 GLY A O 1
ATOM 1331 N N . ILE A 1 182 ? 2.884 2.584 -14.173 1.00 90.00 182 ILE A N 1
ATOM 1332 C CA . ILE A 1 182 ? 2.595 1.319 -13.487 1.00 90.00 182 ILE A CA 1
ATOM 1333 C C . ILE A 1 182 ? 3.888 0.720 -12.935 1.00 90.00 182 ILE A C 1
ATOM 1335 O O . ILE A 1 182 ? 4.890 0.636 -13.639 1.00 90.00 182 ILE A O 1
ATOM 1339 N N . VAL A 1 183 ? 3.865 0.249 -11.694 1.00 90.44 183 VAL A N 1
ATOM 1340 C CA . VAL A 1 183 ? 4.926 -0.596 -11.133 1.00 90.44 183 VAL A CA 1
ATOM 1341 C C . VAL A 1 183 ? 4.300 -1.885 -10.623 1.00 90.44 183 VAL A C 1
ATOM 1343 O O . VAL A 1 183 ? 3.421 -1.839 -9.772 1.00 90.44 183 VAL A O 1
ATOM 1346 N N . ASP A 1 184 ? 4.708 -3.049 -11.125 1.00 90.69 184 ASP A N 1
ATOM 1347 C CA . ASP A 1 184 ? 4.047 -4.297 -10.718 1.00 90.69 184 ASP A CA 1
ATOM 1348 C C . ASP A 1 184 ? 4.502 -4.771 -9.341 1.00 90.69 184 ASP A C 1
ATOM 1350 O O . ASP A 1 184 ? 3.675 -5.183 -8.530 1.00 90.69 184 ASP A O 1
ATOM 1354 N N . THR A 1 185 ? 5.809 -4.756 -9.078 1.00 90.75 185 THR A N 1
ATOM 1355 C CA . THR A 1 185 ? 6.384 -5.274 -7.832 1.00 90.75 185 THR A CA 1
ATOM 1356 C C . THR A 1 185 ? 7.495 -4.375 -7.306 1.00 90.75 185 THR A C 1
ATOM 1358 O O . THR A 1 185 ? 8.397 -3.995 -8.049 1.00 90.75 185 THR A O 1
ATOM 1361 N N . VAL A 1 186 ? 7.445 -4.076 -6.012 1.00 89.19 186 VAL A N 1
ATOM 1362 C CA . VAL A 1 186 ? 8.467 -3.348 -5.254 1.00 89.19 186 VAL A CA 1
ATOM 1363 C C . VAL A 1 186 ? 8.894 -4.238 -4.094 1.00 89.19 186 VAL A C 1
ATOM 1365 O O . VAL A 1 186 ? 8.041 -4.639 -3.309 1.00 89.19 186 VAL A O 1
ATOM 1368 N N . ALA A 1 187 ? 10.177 -4.577 -4.001 1.00 87.25 187 ALA A N 1
ATOM 1369 C CA . ALA A 1 187 ? 10.708 -5.436 -2.940 1.00 87.25 187 ALA A CA 1
ATOM 1370 C C . ALA A 1 187 ? 11.493 -4.680 -1.855 1.00 87.25 187 ALA A C 1
ATOM 1372 O O . ALA A 1 187 ? 11.715 -5.228 -0.778 1.00 87.25 187 ALA A O 1
ATOM 1373 N N . ASP A 1 188 ? 11.955 -3.465 -2.160 1.00 83.88 188 ASP A N 1
ATOM 1374 C CA . ASP A 1 188 ? 12.622 -2.548 -1.233 1.00 83.88 188 ASP A CA 1
ATOM 1375 C C . ASP A 1 188 ? 12.701 -1.145 -1.874 1.00 83.88 188 ASP A C 1
ATOM 1377 O O . ASP A 1 188 ? 12.416 -0.989 -3.067 1.00 83.88 188 ASP A O 1
ATOM 1381 N N . GLY A 1 189 ? 13.128 -0.146 -1.103 1.00 84.12 189 GLY A N 1
ATOM 1382 C CA . GLY A 1 189 ? 13.324 1.234 -1.552 1.00 84.12 189 GLY A CA 1
ATOM 1383 C C . GLY A 1 189 ? 12.178 2.171 -1.178 1.00 84.12 189 GLY A C 1
ATOM 1384 O O . GLY A 1 189 ? 11.308 1.840 -0.377 1.00 84.12 189 GLY A O 1
ATOM 1385 N N . ARG A 1 190 ? 12.182 3.381 -1.740 1.00 87.50 190 ARG A N 1
ATOM 1386 C CA . ARG A 1 190 ? 11.138 4.388 -1.520 1.00 87.50 190 ARG A CA 1
ATOM 1387 C C . ARG A 1 190 ? 10.282 4.537 -2.773 1.00 87.50 190 ARG A C 1
ATOM 1389 O O . ARG A 1 190 ? 10.801 4.801 -3.854 1.00 87.50 190 ARG A O 1
ATOM 1396 N N . VAL A 1 191 ? 8.964 4.438 -2.645 1.00 88.88 191 VAL A N 1
ATOM 1397 C CA . VAL A 1 191 ? 8.041 4.628 -3.772 1.00 88.88 191 VAL A CA 1
ATOM 1398 C C . VAL A 1 191 ? 6.972 5.644 -3.418 1.00 88.88 191 VAL A C 1
ATOM 1400 O O . VAL A 1 191 ? 6.251 5.476 -2.442 1.00 88.88 191 VAL A O 1
ATOM 1403 N N . SER A 1 192 ? 6.846 6.676 -4.247 1.00 90.38 192 SER A N 1
ATOM 1404 C CA . SER A 1 192 ? 5.790 7.681 -4.160 1.00 90.38 192 SER A CA 1
ATOM 1405 C C . SER A 1 192 ? 4.825 7.520 -5.332 1.00 90.38 192 SER A C 1
ATOM 1407 O O . SER A 1 192 ? 5.221 7.621 -6.494 1.00 90.38 192 SER A O 1
ATOM 1409 N N . VAL A 1 193 ? 3.550 7.287 -5.039 1.00 90.94 193 VAL A N 1
ATOM 1410 C CA . VAL A 1 193 ? 2.489 7.070 -6.029 1.00 90.94 193 VAL A CA 1
ATOM 1411 C C . VAL A 1 193 ? 1.552 8.268 -6.011 1.00 90.94 193 VAL A C 1
ATOM 1413 O O . VAL A 1 193 ? 0.961 8.560 -4.976 1.00 90.94 193 VAL A O 1
ATOM 1416 N N . TYR A 1 194 ? 1.407 8.961 -7.137 1.00 90.06 194 TYR A N 1
ATOM 1417 C CA . TYR A 1 194 ? 0.495 10.102 -7.272 1.00 90.06 194 TYR A CA 1
ATOM 1418 C C . TYR A 1 194 ? -0.581 9.823 -8.327 1.00 90.06 194 TYR A C 1
ATOM 1420 O O . TYR A 1 194 ? -0.683 8.718 -8.856 1.00 90.06 194 TYR A O 1
ATOM 1428 N N . ILE A 1 195 ? -1.367 10.854 -8.651 1.00 88.44 195 ILE A N 1
ATOM 1429 C CA . ILE A 1 195 ? -2.532 10.843 -9.540 1.00 88.44 195 ILE A CA 1
ATOM 1430 C C . ILE A 1 195 ? -2.337 9.939 -10.762 1.00 88.44 195 ILE A C 1
ATOM 1432 O O . ILE A 1 195 ? -1.511 10.208 -11.640 1.00 88.44 195 ILE A O 1
ATOM 1436 N N . GLY A 1 196 ? -3.155 8.887 -10.836 1.00 83.56 196 GLY A N 1
ATOM 1437 C CA . GLY A 1 196 ? -3.204 7.929 -11.938 1.00 83.56 196 GLY A CA 1
ATOM 1438 C C . GLY A 1 196 ? -2.062 6.911 -11.952 1.00 83.56 196 GLY A C 1
ATOM 1439 O O . GLY A 1 196 ? -2.052 6.047 -12.825 1.00 83.56 196 GLY A O 1
ATOM 1440 N N . GLY A 1 197 ? -1.100 7.011 -11.035 1.00 90.38 197 GLY A N 1
ATOM 1441 C CA . GLY A 1 197 ? -0.056 6.019 -10.825 1.00 90.38 197 GLY A CA 1
ATOM 1442 C C . GLY A 1 197 ? -0.593 4.785 -10.105 1.00 90.38 197 GLY A C 1
ATOM 1443 O O . GLY A 1 197 ? -1.452 4.890 -9.226 1.00 90.38 197 GLY A O 1
ATOM 1444 N N . LYS A 1 198 ? -0.090 3.606 -10.483 1.00 92.25 198 LYS A N 1
ATOM 1445 C CA . LYS A 1 198 ? -0.505 2.330 -9.888 1.00 92.25 198 LYS A CA 1
ATOM 1446 C C . LYS A 1 198 ? 0.690 1.493 -9.473 1.00 92.25 198 LYS A C 1
ATOM 1448 O O . LYS A 1 198 ? 1.619 1.313 -10.257 1.00 92.25 198 LYS A O 1
ATOM 1453 N N . VAL A 1 199 ? 0.618 0.919 -8.278 1.00 92.50 199 VAL A N 1
ATOM 1454 C CA . VAL A 1 199 ? 1.550 -0.112 -7.817 1.00 92.50 199 VAL A CA 1
ATOM 1455 C C . VAL A 1 199 ? 0.784 -1.403 -7.548 1.00 92.50 199 VAL A C 1
ATOM 1457 O O . VAL A 1 19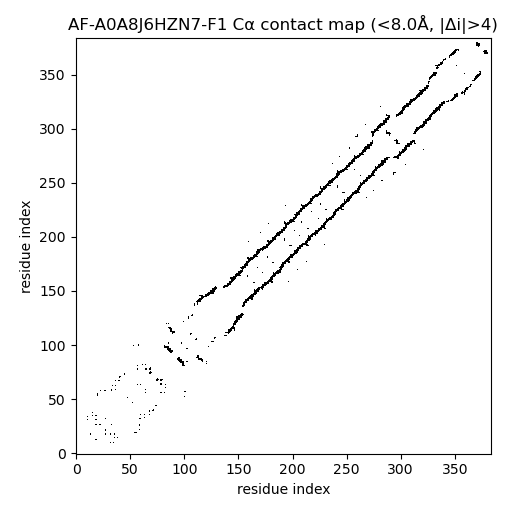9 ? -0.248 -1.396 -6.881 1.00 92.50 199 VAL A O 1
ATOM 1460 N N . GLY A 1 200 ? 1.271 -2.523 -8.076 1.00 92.06 200 GLY A N 1
ATOM 1461 C CA . GLY A 1 200 ? 0.689 -3.841 -7.840 1.00 92.06 200 GLY A CA 1
ATOM 1462 C C . GLY A 1 200 ? 0.958 -4.311 -6.413 1.00 92.06 200 GLY A C 1
ATOM 1463 O O . GLY A 1 200 ? 0.097 -4.232 -5.542 1.00 92.06 200 GLY A O 1
ATOM 1464 N N . THR A 1 201 ? 2.160 -4.813 -6.163 1.00 92.12 201 THR A N 1
ATOM 1465 C CA . THR A 1 201 ? 2.574 -5.320 -4.854 1.00 92.12 201 THR A CA 1
ATOM 1466 C C . THR A 1 201 ? 3.817 -4.593 -4.377 1.00 92.12 201 THR A C 1
ATOM 1468 O O . THR A 1 201 ? 4.807 -4.519 -5.095 1.00 92.12 201 THR A O 1
ATOM 1471 N N . ALA A 1 202 ? 3.780 -4.095 -3.150 1.00 88.62 202 ALA A N 1
ATOM 1472 C CA . ALA A 1 202 ? 4.937 -3.580 -2.448 1.00 88.62 202 ALA A CA 1
ATOM 1473 C C . ALA A 1 202 ? 5.219 -4.449 -1.223 1.00 88.62 202 ALA A C 1
ATOM 1475 O O . ALA A 1 202 ? 4.308 -4.790 -0.472 1.00 88.62 202 ALA A O 1
ATOM 1476 N N . SER A 1 203 ? 6.474 -4.820 -1.027 1.00 87.88 203 SER A N 1
ATOM 1477 C CA . SER A 1 203 ? 6.971 -5.485 0.170 1.00 87.88 203 SER A CA 1
ATOM 1478 C C . SER A 1 203 ? 8.243 -4.785 0.610 1.00 87.88 203 SER A C 1
ATOM 1480 O O . SER A 1 203 ? 9.102 -4.574 -0.235 1.00 87.88 203 SER A O 1
ATOM 1482 N N . GLY A 1 204 ? 8.365 -4.446 1.893 1.00 80.44 204 GLY A N 1
ATOM 1483 C CA . GLY A 1 204 ? 9.507 -3.679 2.401 1.00 80.44 204 GLY A CA 1
ATOM 1484 C C . GLY A 1 204 ? 9.561 -2.227 1.905 1.00 80.44 204 GLY A C 1
ATOM 1485 O O . GLY A 1 204 ? 8.713 -1.775 1.133 1.00 80.44 204 GLY A O 1
ATOM 1486 N N . GLY A 1 205 ? 10.565 -1.488 2.378 1.00 84.12 205 GLY A N 1
ATOM 1487 C CA . GLY A 1 205 ? 10.772 -0.094 1.998 1.00 84.12 205 GLY A CA 1
ATOM 1488 C C . GLY A 1 205 ? 9.734 0.891 2.555 1.00 84.12 205 GLY A C 1
ATOM 1489 O O . GLY A 1 205 ? 9.015 0.609 3.514 1.00 84.12 205 GLY A O 1
ATOM 1490 N N . GLU A 1 206 ? 9.675 2.078 1.954 1.00 88.56 206 GLU A N 1
ATOM 1491 C CA . GLU A 1 206 ? 8.741 3.152 2.305 1.00 88.56 206 GLU A CA 1
ATOM 1492 C C . GLU A 1 206 ? 7.824 3.462 1.121 1.00 88.56 206 GLU A C 1
ATOM 1494 O O . GLU A 1 206 ? 8.289 3.828 0.040 1.00 88.56 206 GLU A O 1
ATOM 1499 N N . ILE A 1 207 ? 6.514 3.341 1.325 1.00 89.62 207 ILE A N 1
ATOM 1500 C CA . ILE A 1 207 ? 5.501 3.528 0.285 1.00 89.62 207 ILE A CA 1
ATOM 1501 C C . ILE A 1 207 ? 4.605 4.705 0.657 1.00 89.62 207 ILE A C 1
ATOM 1503 O O . ILE A 1 207 ? 3.860 4.656 1.633 1.00 89.62 207 ILE A O 1
ATOM 1507 N N . LEU A 1 208 ? 4.651 5.758 -0.152 1.00 89.88 208 LEU A N 1
ATOM 1508 C CA . LEU A 1 208 ? 3.863 6.973 0.012 1.00 89.88 208 LEU A CA 1
ATOM 1509 C C . LEU A 1 208 ? 2.796 7.024 -1.085 1.00 89.88 208 LEU A C 1
ATOM 1511 O O . LEU A 1 208 ? 3.119 7.048 -2.272 1.00 89.88 208 LEU A O 1
ATOM 1515 N N . VAL A 1 209 ? 1.521 7.045 -0.707 1.00 91.12 209 VAL A N 1
ATOM 1516 C CA . VAL A 1 209 ? 0.388 7.073 -1.642 1.00 91.12 209 VAL A CA 1
ATOM 1517 C C . VAL A 1 209 ? -0.333 8.403 -1.496 1.00 91.12 209 VAL A C 1
ATOM 1519 O O . VAL A 1 209 ? -0.913 8.691 -0.454 1.00 91.12 209 VAL A O 1
ATOM 1522 N N . TYR A 1 210 ? -0.276 9.221 -2.538 1.00 90.31 210 TYR A N 1
ATOM 1523 C CA . TYR A 1 210 ? -0.885 10.546 -2.605 1.00 90.31 210 TYR A CA 1
ATOM 1524 C C . TYR A 1 210 ? -2.184 10.525 -3.419 1.00 90.31 210 TYR A C 1
ATOM 1526 O O . TYR A 1 210 ? -2.591 9.478 -3.925 1.00 90.31 210 TYR A O 1
ATOM 1534 N N . ASP A 1 211 ? -2.813 11.695 -3.556 1.00 87.19 211 ASP A N 1
ATOM 1535 C CA . ASP A 1 211 ? -4.072 11.888 -4.279 1.00 87.19 211 ASP A CA 1
ATOM 1536 C C . ASP A 1 211 ? -4.087 11.172 -5.633 1.00 87.19 211 ASP A C 1
ATOM 1538 O O . ASP A 1 211 ? -3.167 11.317 -6.440 1.00 87.19 211 ASP A O 1
ATOM 1542 N N . GLY A 1 212 ? -5.121 10.358 -5.853 1.00 82.38 212 GLY A N 1
ATOM 1543 C CA . GLY A 1 212 ? -5.332 9.573 -7.066 1.00 82.38 212 GLY A CA 1
ATOM 1544 C C . GLY A 1 212 ? -4.311 8.458 -7.315 1.00 82.38 212 GLY A C 1
ATOM 1545 O O . GLY A 1 212 ? -4.338 7.872 -8.399 1.00 82.38 212 GLY A O 1
ATOM 1546 N N . GLY A 1 213 ? -3.411 8.185 -6.369 1.00 90.38 213 GLY A N 1
ATOM 1547 C CA . GLY A 1 213 ? -2.508 7.040 -6.386 1.00 90.38 213 GLY A CA 1
ATOM 1548 C C . GLY A 1 213 ? -3.185 5.771 -5.861 1.00 90.38 213 GLY A C 1
ATOM 1549 O O . GLY A 1 213 ? -3.974 5.807 -4.911 1.00 90.38 213 GLY A O 1
ATOM 1550 N N . GLU A 1 214 ? -2.867 4.631 -6.474 1.00 92.06 214 GLU A N 1
ATOM 1551 C CA . GLU A 1 214 ? -3.432 3.328 -6.110 1.00 92.06 214 GLU A CA 1
ATOM 1552 C C . GLU A 1 214 ? -2.324 2.304 -5.841 1.00 92.06 214 GLU A C 1
ATOM 1554 O O . GLU A 1 214 ? -1.427 2.112 -6.666 1.00 92.06 214 GLU A O 1
ATOM 1559 N N . VAL A 1 215 ? -2.420 1.587 -4.721 1.00 92.69 215 VAL A N 1
ATOM 1560 C CA . VAL A 1 215 ? -1.575 0.420 -4.429 1.00 92.69 215 VAL A CA 1
ATOM 1561 C C . VAL A 1 215 ? -2.457 -0.794 -4.163 1.00 92.69 215 VAL A C 1
ATOM 1563 O O . VAL A 1 215 ? -3.333 -0.763 -3.300 1.00 92.69 215 VAL A O 1
ATOM 1566 N N . ALA A 1 216 ? -2.260 -1.895 -4.889 1.00 92.50 216 ALA A N 1
ATOM 1567 C CA . ALA A 1 216 ? -3.111 -3.065 -4.695 1.00 92.50 216 ALA A CA 1
ATOM 1568 C C . ALA A 1 216 ? -2.738 -3.847 -3.426 1.00 92.50 216 ALA A C 1
ATOM 1570 O O . ALA A 1 216 ? -3.625 -4.299 -2.702 1.00 92.50 216 ALA A O 1
ATOM 1571 N N . THR A 1 217 ? -1.456 -4.020 -3.112 1.00 91.75 217 THR A N 1
ATOM 1572 C CA . THR A 1 217 ? -1.048 -4.748 -1.904 1.00 91.75 217 THR A CA 1
ATOM 1573 C C . THR A 1 217 ? 0.238 -4.194 -1.308 1.00 91.75 217 THR A C 1
ATOM 1575 O O . THR A 1 217 ? 1.210 -4.000 -2.030 1.00 91.75 217 THR A O 1
ATOM 1578 N N . VAL A 1 218 ? 0.249 -3.997 0.009 1.00 89.56 218 VAL A N 1
ATOM 1579 C CA . VAL A 1 218 ? 1.438 -3.697 0.818 1.00 89.56 218 VAL A CA 1
ATOM 1580 C C . VAL A 1 218 ? 1.660 -4.860 1.787 1.00 89.56 218 VAL A C 1
ATOM 1582 O O . VAL A 1 218 ? 0.720 -5.257 2.468 1.00 89.56 218 VAL A O 1
ATOM 1585 N N . ASN A 1 219 ? 2.867 -5.426 1.826 1.00 89.19 219 ASN A N 1
ATOM 1586 C CA . ASN A 1 219 ? 3.214 -6.593 2.639 1.00 89.19 219 ASN A CA 1
ATOM 1587 C C . ASN A 1 219 ? 4.458 -6.355 3.513 1.00 89.19 219 ASN A C 1
ATOM 1589 O O . ASN A 1 219 ? 5.407 -5.688 3.089 1.00 89.19 219 ASN A O 1
ATOM 1593 N N . GLY A 1 220 ? 4.521 -7.045 4.654 1.00 82.19 220 GLY A N 1
ATOM 1594 C CA . GLY A 1 220 ? 5.725 -7.150 5.486 1.00 82.19 220 GLY A CA 1
ATOM 1595 C C . GLY A 1 220 ? 6.106 -5.826 6.146 1.00 82.19 220 GLY A C 1
ATOM 1596 O O . GLY A 1 220 ? 5.255 -4.971 6.327 1.00 82.19 220 GLY A O 1
ATOM 1597 N N . ASP A 1 221 ? 7.384 -5.626 6.471 1.00 74.38 221 ASP A N 1
ATOM 1598 C CA . ASP A 1 221 ? 7.877 -4.459 7.234 1.00 74.38 221 ASP A CA 1
ATOM 1599 C C . ASP A 1 221 ? 7.866 -3.123 6.456 1.00 74.38 221 ASP A C 1
ATOM 1601 O O . ASP A 1 221 ? 8.616 -2.200 6.776 1.00 74.38 221 ASP A O 1
ATOM 1605 N N . ALA A 1 222 ? 7.050 -3.011 5.406 1.00 73.38 222 ALA A N 1
ATOM 1606 C CA . ALA A 1 222 ? 6.899 -1.771 4.664 1.00 73.38 222 ALA A CA 1
ATOM 1607 C C . ALA A 1 222 ? 6.297 -0.681 5.562 1.00 73.38 222 ALA A C 1
ATOM 1609 O O . ALA A 1 222 ? 5.303 -0.909 6.254 1.00 73.38 222 ALA A O 1
ATOM 1610 N N . LEU A 1 223 ? 6.880 0.517 5.500 1.00 73.69 223 LEU A N 1
ATOM 1611 C CA . LEU A 1 223 ? 6.307 1.723 6.088 1.00 73.69 223 LEU A CA 1
ATOM 1612 C C . LEU A 1 223 ? 5.399 2.383 5.054 1.00 73.69 223 LEU A C 1
ATOM 1614 O O . LEU A 1 223 ? 5.873 2.953 4.072 1.00 73.69 223 LEU A O 1
ATOM 1618 N N . GLY A 1 224 ? 4.090 2.274 5.259 1.00 77.56 224 GLY A N 1
ATOM 1619 C CA . GLY A 1 224 ? 3.087 2.852 4.368 1.00 77.56 224 GLY A CA 1
ATOM 1620 C C . GLY A 1 224 ? 2.525 4.170 4.893 1.00 77.56 224 GLY A C 1
ATOM 1621 O O . GLY A 1 224 ? 2.152 4.253 6.061 1.00 77.56 224 GLY A O 1
ATOM 1622 N N . LEU A 1 225 ? 2.389 5.178 4.032 1.00 85.00 225 LEU A N 1
ATOM 1623 C CA . LEU A 1 225 ? 1.665 6.409 4.348 1.00 85.00 225 LEU A CA 1
ATOM 1624 C C . LEU A 1 225 ? 0.669 6.735 3.236 1.00 85.00 225 LEU A C 1
ATOM 1626 O O . LEU A 1 225 ? 1.059 6.936 2.085 1.00 85.00 225 LEU A O 1
ATOM 1630 N N . VAL A 1 226 ? -0.618 6.773 3.577 1.00 86.94 226 VAL A N 1
ATOM 1631 C CA . VAL A 1 226 ? -1.708 7.038 2.630 1.00 86.94 226 VAL A CA 1
ATOM 1632 C C . VAL A 1 226 ? -2.296 8.411 2.920 1.00 86.94 226 VAL A C 1
ATOM 1634 O O . VAL A 1 226 ? -2.941 8.609 3.946 1.00 86.94 226 VAL A O 1
ATOM 1637 N N . TYR A 1 227 ? -2.065 9.357 2.017 1.00 87.38 227 TYR A N 1
ATOM 1638 C CA . TYR A 1 227 ? -2.550 10.731 2.100 1.00 87.38 227 TYR A CA 1
ATOM 1639 C C . TYR A 1 227 ? -3.910 10.911 1.412 1.00 87.38 227 TYR A C 1
ATOM 1641 O O . TYR A 1 227 ? -4.464 9.970 0.838 1.00 87.38 227 TYR A O 1
ATOM 1649 N N . ASP A 1 228 ? -4.439 12.138 1.472 1.00 83.06 228 ASP A N 1
ATOM 1650 C CA . ASP A 1 228 ? -5.722 12.523 0.876 1.00 83.06 228 ASP A CA 1
ATOM 1651 C C . ASP A 1 228 ? -5.841 12.053 -0.577 1.00 83.06 228 ASP A C 1
ATOM 1653 O O . ASP A 1 228 ? -4.934 12.272 -1.379 1.00 83.06 228 ASP A O 1
ATOM 1657 N N . GLY A 1 229 ? -6.941 11.364 -0.884 1.00 79.31 229 GLY A N 1
ATOM 1658 C CA . GLY A 1 229 ? -7.233 10.800 -2.202 1.00 79.31 229 GLY A CA 1
ATOM 1659 C C . GLY A 1 229 ? -6.421 9.558 -2.594 1.00 79.31 229 GLY A C 1
ATOM 1660 O O . GLY A 1 229 ? -6.701 8.969 -3.640 1.00 79.31 229 GLY A O 1
ATOM 1661 N N . GLY A 1 230 ? -5.452 9.131 -1.780 1.00 89.12 230 GLY A N 1
ATOM 1662 C CA . GLY A 1 230 ? -4.703 7.891 -1.971 1.00 89.12 230 GLY A CA 1
ATOM 1663 C C . GLY A 1 230 ? -5.499 6.655 -1.546 1.00 89.12 230 GLY A C 1
ATOM 1664 O O . GLY A 1 230 ? -6.315 6.702 -0.617 1.00 89.12 230 GLY A O 1
ATOM 1665 N N . SER A 1 231 ? -5.260 5.524 -2.216 1.00 91.25 231 SER A N 1
ATOM 1666 C CA . SER A 1 231 ? -5.945 4.267 -1.896 1.00 91.25 231 SER A CA 1
ATOM 1667 C C . SER A 1 231 ? -5.035 3.042 -1.887 1.00 91.25 231 SER A C 1
ATOM 1669 O O . SER A 1 231 ? -4.178 2.867 -2.756 1.00 91.25 231 SER A O 1
ATOM 1671 N N . VAL A 1 232 ? -5.261 2.169 -0.903 1.00 92.38 232 VAL A N 1
ATOM 1672 C CA . VAL A 1 232 ? -4.611 0.859 -0.795 1.00 92.38 232 VAL A CA 1
ATOM 1673 C C . VAL A 1 232 ? -5.670 -0.232 -0.659 1.00 92.38 232 VAL A C 1
ATOM 1675 O O . VAL A 1 232 ? -6.544 -0.152 0.202 1.00 92.38 232 VAL A O 1
ATOM 1678 N N . ASN A 1 233 ? -5.617 -1.282 -1.482 1.00 92.50 233 ASN A N 1
ATOM 1679 C CA . ASN A 1 233 ? -6.624 -2.347 -1.383 1.00 92.50 233 ASN A CA 1
ATOM 1680 C C . ASN A 1 233 ? -6.342 -3.295 -0.212 1.00 92.50 233 ASN A C 1
ATOM 1682 O O . ASN A 1 233 ? -7.262 -3.683 0.506 1.00 92.50 233 ASN A O 1
ATOM 1686 N N . THR A 1 234 ? -5.090 -3.704 -0.012 1.00 92.19 234 THR A N 1
ATOM 1687 C CA . THR A 1 234 ? -4.752 -4.668 1.041 1.00 92.19 234 THR A CA 1
ATOM 1688 C C . THR A 1 234 ? -3.416 -4.354 1.690 1.00 92.19 234 THR A C 1
ATOM 1690 O O . THR A 1 234 ? -2.434 -4.088 1.001 1.00 92.19 234 THR A O 1
ATOM 1693 N N . VAL A 1 235 ? -3.385 -4.434 3.014 1.00 89.81 235 VAL A N 1
ATOM 1694 C CA . VAL A 1 235 ? -2.184 -4.330 3.844 1.00 89.81 235 VAL A CA 1
ATOM 1695 C C . VAL A 1 235 ? -2.055 -5.624 4.624 1.00 89.81 235 VAL A C 1
ATOM 1697 O O . VAL A 1 235 ? -3.022 -6.034 5.266 1.00 89.81 235 VAL A O 1
ATOM 1700 N N . LYS A 1 236 ? -0.900 -6.282 4.539 1.00 91.31 236 LYS A N 1
ATOM 1701 C CA . LYS A 1 236 ? -0.614 -7.525 5.257 1.00 91.31 236 LYS A CA 1
ATOM 1702 C C . LYS A 1 236 ? 0.645 -7.365 6.078 1.00 91.31 236 LYS A C 1
ATOM 1704 O O . LYS A 1 236 ? 1.736 -7.263 5.514 1.00 91.31 236 LYS A O 1
ATOM 1709 N N . ASP A 1 237 ? 0.478 -7.392 7.391 1.00 86.94 237 ASP A N 1
ATOM 1710 C CA . ASP A 1 237 ? 1.541 -7.103 8.344 1.00 86.94 237 ASP A CA 1
ATOM 1711 C C . ASP A 1 237 ? 2.175 -5.709 8.102 1.00 86.94 237 ASP A C 1
ATOM 1713 O O . ASP A 1 237 ? 1.721 -4.934 7.256 1.00 86.94 237 ASP A O 1
ATOM 1717 N N . GLY A 1 238 ? 3.188 -5.348 8.890 1.00 85.69 238 GLY A N 1
ATOM 1718 C CA . GLY A 1 238 ? 3.886 -4.065 8.750 1.00 85.69 238 GLY A CA 1
ATOM 1719 C C . GLY A 1 238 ? 3.283 -2.904 9.522 1.00 85.69 238 GLY A C 1
ATOM 1720 O O . GLY A 1 238 ? 2.415 -3.087 10.375 1.00 85.69 238 GLY A O 1
ATOM 1721 N N . THR A 1 239 ? 3.770 -1.701 9.212 1.00 88.50 239 THR A N 1
ATOM 1722 C CA . THR A 1 239 ? 3.354 -0.462 9.874 1.00 88.50 239 THR A CA 1
ATOM 1723 C C . THR A 1 239 ? 2.812 0.522 8.846 1.00 88.50 239 THR A C 1
ATOM 1725 O O . THR A 1 239 ? 3.499 0.877 7.889 1.00 88.50 239 THR A O 1
ATOM 1728 N N . MET A 1 240 ? 1.586 1.004 9.046 1.00 89.44 240 MET A N 1
ATOM 1729 C CA . MET A 1 240 ? 0.948 1.950 8.127 1.00 89.44 240 MET A CA 1
ATOM 1730 C C . MET A 1 240 ? 0.295 3.115 8.865 1.00 89.44 240 MET A C 1
ATOM 1732 O O . MET A 1 240 ? -0.328 2.910 9.899 1.00 89.44 240 MET A O 1
ATOM 1736 N N . SER A 1 241 ? 0.366 4.320 8.297 1.00 90.81 241 SER A N 1
ATOM 1737 C CA . SER A 1 241 ? -0.512 5.432 8.670 1.00 90.81 241 SER A CA 1
ATOM 1738 C C . SER A 1 241 ? -1.437 5.819 7.510 1.00 90.81 241 SER A C 1
ATOM 1740 O O . SER A 1 241 ? -1.024 5.898 6.349 1.00 90.81 241 SER A O 1
ATOM 1742 N N . VAL A 1 242 ? -2.710 6.041 7.826 1.00 90.00 242 VAL A N 1
ATOM 1743 C CA . VAL A 1 242 ? -3.763 6.472 6.904 1.00 90.00 242 VAL A CA 1
ATOM 1744 C C . VAL A 1 242 ? -4.236 7.850 7.339 1.00 90.00 242 VAL A C 1
ATOM 1746 O O . VAL A 1 242 ? -4.992 7.991 8.299 1.00 90.00 242 VAL A O 1
ATOM 1749 N N . GLU A 1 243 ? -3.795 8.870 6.621 1.00 90.06 243 GLU A N 1
ATOM 1750 C CA . GLU A 1 243 ? -4.098 10.266 6.905 1.00 90.06 243 GLU A CA 1
ATOM 1751 C C . GLU A 1 243 ? -5.467 10.675 6.339 1.00 90.06 243 GLU A C 1
ATOM 1753 O O . GLU A 1 243 ? -6.200 9.892 5.721 1.00 90.06 243 GLU A O 1
ATOM 1758 N N . THR A 1 244 ? -5.832 11.936 6.566 1.00 86.94 244 THR A N 1
ATOM 1759 C CA . THR A 1 244 ? -7.143 12.476 6.202 1.00 86.94 244 THR A CA 1
ATOM 1760 C C . THR A 1 244 ? -7.411 12.304 4.712 1.00 86.94 244 THR A C 1
ATOM 1762 O O . THR A 1 244 ? -6.598 12.701 3.886 1.00 86.94 244 THR A O 1
ATOM 1765 N N . GLY A 1 245 ? -8.558 11.699 4.384 1.00 83.38 245 GLY A N 1
ATOM 1766 C CA . GLY A 1 245 ? -8.973 11.420 3.005 1.00 83.38 245 GLY A CA 1
ATOM 1767 C C . GLY A 1 245 ? -8.360 10.162 2.376 1.00 83.38 245 GLY A C 1
ATOM 1768 O O . GLY A 1 245 ? -8.875 9.689 1.360 1.00 83.38 245 GLY A O 1
ATOM 1769 N N . GLY A 1 246 ? -7.343 9.568 3.009 1.00 90.06 246 GLY A N 1
ATOM 1770 C CA . GLY A 1 246 ? -6.779 8.280 2.621 1.00 90.06 246 GLY A CA 1
ATOM 1771 C C . GLY A 1 246 ? -7.748 7.120 2.870 1.00 90.06 246 GLY A C 1
ATOM 1772 O O . GLY A 1 246 ? -8.572 7.148 3.797 1.00 90.06 246 GLY A O 1
ATOM 1773 N N . ARG A 1 247 ? -7.669 6.086 2.024 1.00 91.56 247 ARG A N 1
ATOM 1774 C CA . ARG A 1 247 ? -8.543 4.905 2.105 1.00 91.56 247 ARG A CA 1
ATOM 1775 C C . ARG A 1 247 ? -7.770 3.599 2.048 1.00 91.56 247 ARG A C 1
ATOM 1777 O O . ARG A 1 247 ? -6.963 3.394 1.145 1.00 91.56 247 ARG A O 1
ATOM 1784 N N . VAL A 1 248 ? -8.101 2.678 2.948 1.00 92.44 248 VAL A N 1
ATOM 1785 C CA . VAL A 1 248 ? -7.609 1.296 2.902 1.00 92.44 248 VAL A CA 1
ATOM 1786 C C . VAL A 1 248 ? -8.782 0.324 2.935 1.00 92.44 248 VAL A C 1
ATOM 1788 O O . VAL A 1 248 ? -9.625 0.394 3.825 1.00 92.44 248 VAL A O 1
ATOM 1791 N N . ALA A 1 249 ? -8.862 -0.602 1.980 1.00 93.31 249 ALA A N 1
ATOM 1792 C CA . ALA A 1 249 ? -9.985 -1.539 1.945 1.00 93.31 249 ALA A CA 1
ATOM 1793 C C . ALA A 1 249 ? -9.818 -2.688 2.956 1.00 93.31 249 ALA A C 1
ATOM 1795 O O . ALA A 1 249 ? -10.774 -3.094 3.616 1.00 93.31 249 ALA A O 1
ATOM 1796 N N . THR A 1 250 ? -8.623 -3.257 3.111 1.00 92.88 250 THR A N 1
ATOM 1797 C CA . THR A 1 250 ? -8.414 -4.369 4.050 1.00 92.88 250 THR A CA 1
ATOM 1798 C C . THR A 1 250 ? -7.036 -4.338 4.687 1.00 92.88 250 THR A C 1
ATOM 1800 O O . THR A 1 250 ? -6.033 -4.099 4.024 1.00 92.88 250 THR A O 1
ATOM 1803 N N . VAL A 1 251 ? -7.015 -4.627 5.980 1.00 90.88 251 VAL A N 1
ATOM 1804 C CA . VAL A 1 251 ? -5.832 -4.754 6.822 1.00 90.88 251 VAL A CA 1
ATOM 1805 C C . VAL A 1 251 ? -5.850 -6.140 7.452 1.00 90.88 251 VAL A C 1
ATOM 1807 O O . VAL A 1 251 ? -6.850 -6.536 8.053 1.00 90.88 251 VAL A O 1
ATOM 1810 N N . GLU A 1 252 ? -4.749 -6.868 7.323 1.00 92.88 252 GLU A N 1
ATOM 1811 C CA . GLU A 1 252 ? -4.532 -8.197 7.888 1.00 92.88 252 GLU A CA 1
ATOM 1812 C C . GLU A 1 252 ? -3.253 -8.161 8.740 1.00 92.88 252 GLU A C 1
ATOM 1814 O O . GLU A 1 252 ? -2.152 -8.234 8.204 1.00 92.88 252 GLU A O 1
ATOM 1819 N N . GLY A 1 253 ? -3.386 -8.035 10.063 1.00 90.00 253 GLY A N 1
ATOM 1820 C CA . GLY A 1 253 ? -2.242 -7.921 10.977 1.00 90.00 253 GLY A CA 1
ATOM 1821 C C . GLY A 1 253 ? -1.545 -6.552 10.960 1.00 90.00 253 GLY A C 1
ATOM 1822 O O . GLY A 1 253 ? -2.090 -5.567 10.465 1.00 90.00 253 GLY A O 1
ATOM 1823 N N . GLY A 1 254 ? -0.338 -6.499 11.535 1.00 89.06 254 GLY A N 1
ATOM 1824 C CA . GLY A 1 254 ? 0.492 -5.287 11.602 1.00 89.06 254 GLY A CA 1
ATOM 1825 C C . GLY A 1 254 ? 0.057 -4.245 12.642 1.00 89.06 254 GLY A C 1
ATOM 1826 O O . GLY A 1 254 ? -0.769 -4.522 13.512 1.00 89.06 254 GLY A O 1
ATOM 1827 N N . THR A 1 255 ? 0.639 -3.050 12.539 1.00 90.38 255 THR A N 1
ATOM 1828 C CA . THR A 1 255 ? 0.330 -1.860 13.342 1.00 90.38 255 THR A CA 1
ATOM 1829 C C . THR A 1 255 ? -0.170 -0.751 12.422 1.00 90.38 255 THR A C 1
ATOM 1831 O O . THR A 1 255 ? 0.542 -0.334 11.509 1.00 90.38 255 THR A O 1
ATOM 1834 N N . ILE A 1 256 ? -1.387 -0.251 12.640 1.00 89.62 256 ILE A N 1
ATOM 1835 C CA . ILE A 1 256 ? -1.983 0.776 11.780 1.00 89.62 256 ILE A CA 1
ATOM 1836 C C . ILE A 1 256 ? -2.464 1.977 12.567 1.00 89.62 256 ILE A C 1
ATOM 1838 O O . ILE A 1 256 ? -3.204 1.854 13.533 1.00 89.62 256 ILE A O 1
ATOM 1842 N N . GLU A 1 257 ? -2.108 3.150 12.073 1.00 91.50 257 GLU A N 1
ATOM 1843 C CA . GLU A 1 257 ? -2.556 4.440 12.563 1.00 91.50 257 GLU A CA 1
ATOM 1844 C C . GLU A 1 257 ? -3.549 5.053 11.564 1.00 91.50 257 GLU A C 1
ATOM 1846 O O . GLU A 1 257 ? -3.289 5.091 10.365 1.00 91.50 257 GLU A O 1
ATOM 1851 N N . ILE A 1 258 ? -4.716 5.517 12.011 1.00 89.69 258 ILE A N 1
ATOM 1852 C CA . ILE A 1 258 ? -5.744 6.100 11.134 1.00 89.69 258 ILE A CA 1
ATOM 1853 C C . ILE A 1 258 ? -6.068 7.507 11.624 1.00 89.69 258 ILE A C 1
ATOM 1855 O O . ILE A 1 258 ? -6.809 7.676 12.589 1.00 89.69 258 ILE A O 1
ATOM 1859 N N . LYS A 1 259 ? -5.570 8.525 10.927 1.00 89.50 259 LYS A N 1
ATOM 1860 C CA . LYS A 1 259 ? -5.705 9.950 11.256 1.00 89.50 259 LYS A CA 1
ATOM 1861 C C . LYS A 1 259 ? -6.653 10.658 10.295 1.00 89.50 259 LYS A C 1
ATOM 1863 O O . LYS A 1 259 ? -6.244 11.260 9.308 1.00 89.50 259 LYS A O 1
ATOM 1868 N N . GLY A 1 260 ? -7.959 10.560 10.546 1.00 84.69 260 GLY A N 1
ATOM 1869 C CA . GLY A 1 260 ? -8.990 11.129 9.663 1.00 84.69 260 GLY A CA 1
ATOM 1870 C C . GLY A 1 260 ? -9.218 10.361 8.349 1.00 84.69 260 GLY A C 1
ATOM 1871 O O . GLY A 1 260 ? -10.063 10.760 7.545 1.00 84.69 260 GLY A O 1
ATOM 1872 N N . GLY A 1 261 ? -8.496 9.260 8.124 1.00 88.00 261 GLY A N 1
ATOM 1873 C CA . GLY A 1 261 ? -8.711 8.330 7.016 1.00 88.00 261 GLY A CA 1
ATOM 1874 C C . GLY A 1 261 ? -9.869 7.352 7.242 1.00 88.00 261 GLY A C 1
ATOM 1875 O O . GLY A 1 261 ? -10.559 7.375 8.269 1.00 88.00 261 GLY A O 1
ATOM 1876 N N . THR A 1 262 ? -10.095 6.472 6.262 1.00 90.25 262 THR A N 1
ATOM 1877 C CA . THR A 1 262 ? -11.082 5.381 6.356 1.00 90.25 262 THR A CA 1
ATOM 1878 C C . THR A 1 262 ? -10.451 4.025 6.070 1.00 90.25 262 THR A C 1
ATOM 1880 O O . THR A 1 262 ? -9.782 3.853 5.052 1.00 90.25 262 THR A O 1
ATOM 1883 N N . VAL A 1 263 ? -10.740 3.047 6.928 1.00 91.94 263 VAL A N 1
ATOM 1884 C CA . VAL A 1 263 ? -10.408 1.638 6.708 1.00 91.94 263 VAL A CA 1
ATOM 1885 C C . VAL A 1 263 ? -11.684 0.799 6.684 1.00 91.94 263 VAL A C 1
ATOM 1887 O O . VAL A 1 263 ? -12.502 0.871 7.604 1.00 91.94 263 VAL A O 1
ATOM 1890 N N . ASP A 1 264 ? -11.891 -0.003 5.639 1.00 92.44 264 ASP A N 1
ATOM 1891 C CA . ASP A 1 264 ? -13.121 -0.795 5.524 1.00 92.44 264 ASP A CA 1
ATOM 1892 C C . ASP A 1 264 ? -13.099 -2.035 6.424 1.00 92.44 264 ASP A C 1
ATOM 1894 O O . ASP A 1 264 ? -14.083 -2.317 7.112 1.00 92.44 264 ASP A O 1
ATOM 1898 N N . LYS A 1 265 ? -11.981 -2.764 6.462 1.00 93.12 265 LYS A N 1
ATOM 1899 C CA . LYS A 1 265 ? -11.850 -3.971 7.278 1.00 93.12 265 LYS A CA 1
ATOM 1900 C C . LYS A 1 265 ? -10.468 -4.095 7.909 1.00 93.12 265 LYS A C 1
ATOM 1902 O O . LYS A 1 265 ? -9.466 -4.007 7.211 1.00 93.12 265 LYS A O 1
ATOM 1907 N N . VAL A 1 266 ? -10.435 -4.399 9.201 1.00 91.50 266 VAL A N 1
ATOM 1908 C CA . VAL A 1 266 ? -9.244 -4.797 9.959 1.00 91.50 266 VAL A CA 1
ATOM 1909 C C . VAL A 1 266 ? -9.429 -6.225 10.452 1.00 91.50 266 VAL A C 1
ATOM 1911 O O . VAL A 1 266 ? -10.483 -6.552 10.991 1.00 91.50 266 VAL A O 1
ATOM 1914 N N . THR A 1 267 ? -8.409 -7.064 10.287 1.00 93.00 267 THR A N 1
ATOM 1915 C CA . THR A 1 267 ? -8.368 -8.435 10.804 1.00 93.00 267 THR A CA 1
ATOM 1916 C C . THR A 1 267 ? -7.076 -8.642 11.592 1.00 93.00 267 THR A C 1
ATOM 1918 O O . THR A 1 267 ? -6.008 -8.767 10.996 1.00 93.00 267 THR A O 1
ATOM 1921 N N . GLY A 1 268 ? -7.156 -8.696 12.923 1.00 89.69 268 GLY A N 1
ATOM 1922 C CA . GLY A 1 268 ? -5.973 -8.788 13.790 1.00 89.69 268 GLY A CA 1
ATOM 1923 C C . GLY A 1 268 ? -5.100 -7.522 13.806 1.00 89.69 268 GLY A C 1
ATOM 1924 O O . GLY A 1 268 ? -5.474 -6.495 13.249 1.00 89.69 268 GLY A O 1
ATOM 1925 N N . GLY A 1 269 ? -3.934 -7.609 14.457 1.00 89.62 269 GLY A N 1
ATOM 1926 C CA . GLY A 1 269 ? -2.981 -6.497 14.574 1.00 89.62 269 GLY A CA 1
ATOM 1927 C C . GLY A 1 269 ? -3.305 -5.495 15.686 1.00 89.62 269 GLY A C 1
ATOM 1928 O O . GLY A 1 269 ? -4.167 -5.743 16.532 1.00 89.62 269 GLY A O 1
ATOM 1929 N N . GLU A 1 270 ? -2.588 -4.376 15.682 1.00 90.88 270 GLU A N 1
ATOM 1930 C CA . GLU A 1 270 ? -2.809 -3.216 16.547 1.00 90.88 270 GLU A CA 1
ATOM 1931 C C . GLU A 1 270 ? -3.274 -2.034 15.695 1.00 90.88 270 GLU A C 1
ATOM 1933 O O . GLU A 1 270 ? -2.621 -1.686 14.716 1.00 90.88 270 GLU A O 1
ATOM 1938 N N . VAL A 1 271 ? -4.406 -1.420 16.035 1.00 89.38 271 VAL A N 1
ATOM 1939 C CA . VAL A 1 271 ? -4.971 -0.311 15.255 1.00 89.38 271 VAL A CA 1
ATOM 1940 C C . VAL A 1 271 ? -5.307 0.864 16.148 1.00 89.38 271 VAL A C 1
ATOM 1942 O O . VAL A 1 271 ? -6.052 0.721 17.110 1.00 89.38 271 VAL A O 1
ATOM 1945 N N . GLU A 1 272 ? -4.824 2.040 15.787 1.00 90.81 272 GLU A N 1
ATOM 1946 C CA . GLU A 1 272 ? -5.094 3.297 16.464 1.00 90.81 272 GLU A CA 1
ATOM 1947 C C . GLU A 1 272 ? -5.955 4.202 15.574 1.00 90.81 272 GLU A C 1
ATOM 1949 O O . GLU A 1 272 ? -5.644 4.432 14.406 1.00 90.81 272 GLU A O 1
ATOM 1954 N N . VAL A 1 273 ? -7.091 4.672 16.094 1.00 88.88 273 VAL A N 1
ATOM 1955 C CA . VAL A 1 273 ? -8.172 5.258 15.292 1.00 88.88 273 VAL A CA 1
ATOM 1956 C C . VAL A 1 273 ? -8.521 6.665 15.772 1.00 88.88 273 VAL A C 1
ATOM 1958 O O . VAL A 1 273 ? -9.267 6.820 16.731 1.00 88.88 273 VAL A O 1
ATOM 1961 N N . TRP A 1 274 ? -8.100 7.675 15.014 1.00 89.25 274 TRP A N 1
ATOM 1962 C CA . TRP A 1 274 ? -8.666 9.038 14.959 1.00 89.25 274 TRP A CA 1
ATOM 1963 C C . TRP A 1 274 ? -9.482 9.255 13.667 1.00 89.25 274 TRP A C 1
ATOM 1965 O O . TRP A 1 274 ? -9.707 10.373 13.212 1.00 89.25 274 TRP A O 1
ATOM 1975 N N . GLY A 1 275 ? -9.856 8.172 12.984 1.00 86.69 275 GLY A N 1
ATOM 1976 C CA . GLY A 1 275 ? -10.617 8.191 11.736 1.00 86.69 275 GLY A CA 1
ATOM 1977 C C . GLY A 1 275 ? -11.826 7.269 11.799 1.00 86.69 275 GLY A C 1
ATOM 1978 O O . GLY A 1 275 ? -12.487 7.153 12.830 1.00 86.69 275 GLY A O 1
ATOM 1979 N N . THR A 1 276 ? -12.138 6.605 10.685 1.00 87.69 276 THR A N 1
ATOM 1980 C CA . THR A 1 276 ? -13.245 5.639 10.620 1.00 87.69 276 THR A CA 1
ATOM 1981 C C . THR A 1 276 ? -12.753 4.242 10.268 1.00 87.69 276 THR A C 1
ATOM 1983 O O . THR A 1 276 ? -12.080 4.058 9.258 1.00 87.69 276 THR A O 1
ATOM 1986 N N . VAL A 1 277 ? -13.181 3.244 11.041 1.00 89.44 277 VAL A N 1
ATOM 1987 C CA . VAL A 1 277 ? -13.078 1.822 10.694 1.00 89.44 277 VAL A CA 1
ATOM 1988 C C . VAL A 1 277 ? -14.479 1.234 10.542 1.00 89.44 277 VAL A C 1
ATOM 1990 O O . VAL A 1 277 ? -15.323 1.367 11.433 1.00 89.44 277 VAL A O 1
ATOM 1993 N N . ASN A 1 278 ? -14.769 0.582 9.415 1.00 89.62 278 ASN A N 1
ATOM 1994 C CA . ASN A 1 278 ? -16.098 0.004 9.191 1.00 89.62 278 ASN A CA 1
ATOM 1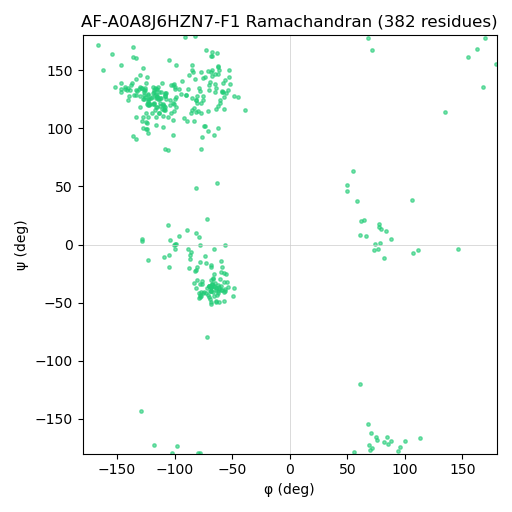995 C C . ASN A 1 278 ? -16.267 -1.360 9.882 1.00 89.62 278 ASN A C 1
ATOM 1997 O O . ASN A 1 278 ? -17.342 -1.635 10.420 1.00 89.62 278 ASN A O 1
ATOM 2001 N N . LEU A 1 279 ? -15.229 -2.195 9.906 1.00 89.44 279 LEU A N 1
ATOM 2002 C CA . LEU A 1 279 ? -15.264 -3.518 10.523 1.00 89.44 279 LEU A CA 1
ATOM 2003 C C . LEU A 1 279 ? -13.912 -3.886 11.135 1.00 89.44 279 LEU A C 1
ATOM 2005 O O . LEU A 1 279 ? -12.889 -3.813 10.464 1.00 89.44 279 LEU A O 1
ATOM 2009 N N . VAL A 1 280 ? -13.935 -4.350 12.380 1.00 88.94 280 VAL A N 1
ATOM 2010 C CA . VAL A 1 280 ? -12.791 -4.955 13.070 1.00 88.94 280 VAL A CA 1
ATOM 2011 C C . VAL A 1 280 ? -13.117 -6.413 13.379 1.00 88.94 280 VAL A C 1
ATOM 2013 O O . VAL A 1 280 ? -14.167 -6.699 13.953 1.00 88.94 280 VAL A O 1
ATOM 2016 N N . GLU A 1 281 ? -12.220 -7.326 13.026 1.00 91.44 281 GLU A N 1
ATOM 2017 C CA . GLU A 1 281 ? -12.278 -8.753 13.344 1.00 91.44 281 GLU A CA 1
ATOM 2018 C C . GLU A 1 281 ? -11.005 -9.163 14.109 1.00 91.44 281 GLU A C 1
ATOM 2020 O O . GLU A 1 281 ? -9.965 -9.453 13.518 1.00 91.44 281 GLU A O 1
ATOM 2025 N N . GLY A 1 282 ? -11.071 -9.189 15.443 1.00 86.75 282 GLY A N 1
ATOM 2026 C CA . GLY A 1 282 ? -9.915 -9.464 16.303 1.00 86.75 282 GLY A CA 1
ATOM 2027 C C . GLY A 1 282 ? -8.875 -8.333 16.356 1.00 86.75 282 GLY A C 1
ATOM 2028 O O . GLY A 1 282 ? -9.071 -7.262 15.791 1.00 86.75 282 GLY A O 1
ATOM 2029 N N . GLY A 1 283 ? -7.755 -8.584 17.044 1.00 87.25 283 GLY A N 1
ATOM 2030 C CA . GLY A 1 283 ? -6.691 -7.591 17.259 1.00 87.25 283 GLY A CA 1
ATOM 2031 C C . GLY A 1 283 ? -6.933 -6.675 18.462 1.00 87.25 283 GLY A C 1
ATOM 2032 O O . GLY A 1 283 ? -7.850 -6.909 19.250 1.00 87.25 283 GLY A O 1
ATOM 2033 N N . ASN A 1 284 ? -6.088 -5.655 18.605 1.00 88.19 284 ASN A N 1
ATOM 2034 C CA . ASN A 1 284 ? -6.193 -4.606 19.616 1.00 88.19 284 ASN A CA 1
ATOM 2035 C C . ASN A 1 284 ? -6.514 -3.278 18.925 1.00 88.19 284 ASN A C 1
ATOM 2037 O O . ASN A 1 284 ? -5.729 -2.808 18.107 1.00 88.19 284 ASN A O 1
ATOM 2041 N N . VAL A 1 285 ? -7.647 -2.663 19.253 1.00 87.44 285 VAL A N 1
ATOM 2042 C CA . VAL A 1 285 ? -8.073 -1.387 18.668 1.00 87.44 285 VAL A CA 1
ATOM 2043 C C . VAL A 1 285 ? -8.112 -0.307 19.734 1.00 87.44 285 VAL A C 1
ATOM 2045 O O . VAL A 1 285 ? -8.767 -0.466 20.757 1.00 87.44 285 VAL A O 1
ATOM 2048 N N . TYR A 1 286 ? -7.442 0.804 19.475 1.00 89.06 286 TYR A N 1
ATOM 2049 C CA . TYR A 1 286 ? -7.389 1.991 20.311 1.00 89.06 286 TYR A CA 1
ATOM 2050 C C . TYR A 1 286 ? -8.165 3.094 19.603 1.00 89.06 286 TYR A C 1
ATOM 2052 O O . TYR A 1 286 ? -7.693 3.689 18.638 1.00 89.06 286 TYR A O 1
ATOM 2060 N N . VAL A 1 287 ? -9.398 3.329 20.037 1.00 86.56 287 VAL A N 1
ATOM 2061 C CA . VAL A 1 287 ? -10.229 4.407 19.505 1.00 86.56 287 VAL A CA 1
ATOM 2062 C C . VAL A 1 287 ? -9.888 5.665 20.279 1.00 86.56 287 VAL A C 1
ATOM 2064 O O . VAL A 1 287 ? -10.115 5.738 21.487 1.00 86.56 287 VAL A O 1
ATOM 2067 N N . GLN A 1 288 ? -9.284 6.618 19.585 1.00 86.19 288 GLN A N 1
ATOM 2068 C CA . GLN A 1 288 ? -8.722 7.801 20.201 1.00 86.19 288 GLN A CA 1
ATOM 2069 C C . GLN A 1 288 ? -9.775 8.908 20.332 1.00 86.19 288 GLN A C 1
ATOM 2071 O O . GLN A 1 288 ? -10.666 9.038 19.476 1.00 86.19 288 GLN A O 1
ATOM 2076 N N . PRO A 1 289 ? -9.693 9.702 21.415 1.00 74.94 289 PRO A N 1
ATOM 2077 C CA . PRO A 1 289 ? -10.586 10.821 21.624 1.00 74.94 289 PRO A CA 1
ATOM 2078 C C . PRO A 1 289 ? -10.329 11.913 20.583 1.00 74.94 289 PRO A C 1
ATOM 2080 O O . PRO A 1 289 ? -9.304 11.941 19.899 1.00 74.94 289 PRO A O 1
ATOM 2083 N N . THR A 1 290 ? -11.267 12.849 20.492 1.00 69.56 290 THR A N 1
ATOM 2084 C CA . THR A 1 290 ? -11.047 14.098 19.754 1.00 69.56 290 THR A CA 1
ATOM 2085 C C . THR A 1 290 ? -9.897 14.860 20.423 1.00 69.56 290 THR A C 1
ATOM 2087 O O . THR A 1 290 ? -10.025 15.232 21.589 1.00 69.56 290 THR A O 1
ATOM 2090 N N . ASP A 1 291 ? -8.801 15.115 19.706 1.00 62.41 291 ASP A N 1
ATOM 2091 C CA . ASP A 1 291 ? -7.744 16.033 20.150 1.00 62.41 291 ASP A CA 1
ATOM 2092 C C . ASP A 1 291 ? -7.655 17.219 19.176 1.00 62.41 291 ASP A C 1
ATOM 2094 O O . ASP A 1 291 ? -7.286 17.072 18.008 1.00 62.41 291 ASP A O 1
ATOM 2098 N N . GLY A 1 292 ? -8.071 18.402 19.637 1.00 66.06 292 GLY A N 1
ATOM 2099 C CA . GLY A 1 292 ? -8.111 19.621 18.824 1.00 66.06 292 GLY A CA 1
ATOM 2100 C C . GLY A 1 292 ? -9.040 19.524 17.603 1.00 66.06 292 GLY A C 1
ATOM 2101 O O . GLY A 1 292 ? -10.248 19.344 17.752 1.00 66.06 292 GLY A O 1
ATOM 2102 N N . ASP A 1 293 ? -8.468 19.690 16.404 1.00 56.66 293 ASP A N 1
ATOM 2103 C CA . ASP A 1 293 ? -9.178 19.668 15.113 1.00 56.66 293 ASP A CA 1
ATOM 2104 C C . ASP A 1 293 ? -9.352 18.245 14.531 1.00 56.66 293 ASP A C 1
ATOM 2106 O O . ASP A 1 293 ? -10.025 18.074 13.510 1.00 56.66 293 ASP A O 1
ATOM 2110 N N . ALA A 1 294 ? -8.751 17.213 15.142 1.00 59.16 294 ALA A N 1
ATOM 2111 C CA . ALA A 1 294 ? -8.840 15.840 14.648 1.00 59.16 294 ALA A CA 1
ATOM 2112 C C . ALA A 1 294 ? -10.194 15.203 15.020 1.00 59.16 294 ALA A C 1
ATOM 2114 O O . ALA A 1 294 ? -10.604 15.281 16.180 1.00 59.16 294 ALA A O 1
ATOM 2115 N N . PRO A 1 295 ? -10.908 14.554 14.079 1.00 63.53 295 PRO A N 1
ATOM 2116 C CA . PRO A 1 295 ? -12.188 13.930 14.384 1.00 63.53 295 PRO A CA 1
ATOM 2117 C C . PRO A 1 295 ? -12.025 12.770 15.377 1.00 63.53 295 PRO A C 1
ATOM 2119 O O . PRO A 1 295 ? -11.048 12.030 15.339 1.00 63.53 295 PRO A O 1
ATOM 2122 N N . SER A 1 296 ? -13.030 12.578 16.236 1.00 75.62 296 SER A N 1
ATOM 2123 C CA . SER A 1 296 ? -13.136 11.401 17.108 1.00 75.62 296 SER A CA 1
ATOM 2124 C C . SER A 1 296 ? -12.994 10.107 16.303 1.00 75.62 296 SER A C 1
ATOM 2126 O O . SER A 1 296 ? -13.658 9.968 15.263 1.00 75.62 296 SER A O 1
ATOM 2128 N N . GLY A 1 297 ? -12.260 9.129 16.830 1.00 81.00 297 GLY A N 1
ATOM 2129 C CA . GLY A 1 297 ? -12.250 7.781 16.279 1.00 81.00 297 GLY A CA 1
ATOM 2130 C C . GLY A 1 297 ? -13.643 7.147 16.250 1.00 81.00 297 GLY A C 1
ATOM 2131 O O . GLY A 1 297 ? -14.443 7.284 17.182 1.00 81.00 297 GLY A O 1
ATOM 2132 N N . ARG A 1 298 ? -13.956 6.438 15.161 1.00 83.69 298 ARG A N 1
ATOM 2133 C CA . ARG A 1 298 ? -15.232 5.734 14.980 1.00 83.69 298 ARG A CA 1
ATOM 2134 C C . ARG A 1 298 ? -15.010 4.323 14.474 1.00 83.69 298 ARG A C 1
ATOM 2136 O O . ARG A 1 298 ? -14.386 4.132 13.434 1.00 83.69 298 ARG A O 1
ATOM 2143 N N . VAL A 1 299 ? -15.618 3.348 15.142 1.00 84.31 299 VAL A N 1
ATOM 2144 C CA . VAL A 1 299 ? -15.652 1.957 14.675 1.00 84.31 299 VAL A CA 1
ATOM 2145 C C . VAL A 1 299 ? -17.102 1.518 14.520 1.00 84.31 299 VAL A C 1
ATOM 2147 O O . VAL A 1 299 ? -17.872 1.563 15.474 1.00 84.31 299 VAL A O 1
ATOM 2150 N N . LYS A 1 300 ? -17.522 1.112 13.318 1.00 84.31 300 LYS A N 1
ATOM 2151 C CA . LYS A 1 300 ? -18.941 0.782 13.077 1.00 84.31 300 LYS A CA 1
ATOM 2152 C C . LYS A 1 300 ? -19.341 -0.612 13.553 1.00 84.31 300 LYS A C 1
ATOM 2154 O O . LYS A 1 300 ? -20.514 -0.801 13.870 1.00 84.31 300 LYS A O 1
ATOM 2159 N N . LYS A 1 301 ? -18.412 -1.572 13.528 1.00 84.31 301 LYS A N 1
ATOM 2160 C CA . LYS A 1 301 ? -18.649 -2.966 13.912 1.00 84.31 301 LYS A CA 1
ATOM 2161 C C . LYS A 1 301 ? -17.367 -3.614 14.426 1.00 84.31 301 LYS A C 1
ATOM 2163 O O . LYS A 1 301 ? -16.326 -3.485 13.785 1.00 84.31 301 LYS A O 1
ATOM 2168 N N . VAL A 1 302 ? -17.463 -4.353 15.530 1.00 84.06 302 VAL A N 1
ATOM 2169 C CA . VAL A 1 302 ? -16.344 -5.115 16.110 1.00 84.06 302 VAL A CA 1
ATOM 2170 C C . VAL A 1 302 ? -16.764 -6.559 16.346 1.00 84.06 302 VAL A C 1
ATOM 2172 O O . VAL A 1 302 ? -17.843 -6.813 16.881 1.00 84.06 302 VAL A O 1
ATOM 2175 N N . ILE A 1 303 ? -15.907 -7.502 15.960 1.00 86.00 303 ILE A N 1
ATOM 2176 C CA . ILE A 1 303 ? -16.087 -8.935 16.174 1.00 86.00 303 ILE A CA 1
ATOM 2177 C C . ILE A 1 303 ? -14.828 -9.498 16.847 1.00 86.00 303 ILE A C 1
ATOM 2179 O O . ILE A 1 303 ? -13.826 -9.759 16.183 1.00 86.00 303 ILE A O 1
ATOM 2183 N N . GLY A 1 304 ? -14.879 -9.708 18.165 1.00 81.06 304 GLY A N 1
ATOM 2184 C CA . GLY A 1 304 ? -13.740 -10.193 18.952 1.00 81.06 304 GLY A CA 1
ATOM 2185 C C . GLY A 1 304 ? -12.590 -9.185 19.101 1.00 81.06 304 GLY A C 1
ATOM 2186 O O . GLY A 1 304 ? -12.665 -8.057 18.625 1.00 81.06 304 GLY A O 1
ATOM 2187 N N . GLY A 1 305 ? -11.507 -9.614 19.760 1.00 84.06 305 GLY A N 1
ATOM 2188 C CA . GLY A 1 305 ? -10.343 -8.765 20.047 1.00 84.06 305 GLY A CA 1
ATOM 2189 C C . GLY A 1 305 ? -10.496 -7.916 21.311 1.00 84.06 305 GLY A C 1
ATOM 2190 O O . GLY A 1 305 ? -11.381 -8.170 22.131 1.00 84.06 305 GLY A O 1
ATOM 2191 N N . THR A 1 306 ? -9.614 -6.931 21.458 1.00 80.56 306 THR A N 1
ATOM 2192 C CA . THR A 1 306 ? -9.631 -5.934 22.533 1.00 80.56 306 THR A CA 1
ATOM 2193 C C . THR A 1 306 ? -9.920 -4.564 21.938 1.00 80.56 306 THR A C 1
ATOM 2195 O O . THR A 1 306 ? -9.257 -4.170 20.981 1.00 80.56 306 THR A O 1
ATOM 2198 N N . VAL A 1 307 ? -10.859 -3.809 22.507 1.00 83.31 307 VAL A N 1
ATOM 2199 C CA . VAL A 1 307 ? -11.099 -2.411 22.119 1.00 83.31 307 VAL A CA 1
ATOM 2200 C C . VAL A 1 307 ? -10.938 -1.503 23.327 1.00 83.31 307 VAL A C 1
ATOM 2202 O O . VAL A 1 307 ? -11.671 -1.627 24.306 1.00 83.31 307 VAL A O 1
ATOM 2205 N N . ASN A 1 308 ? -9.995 -0.575 23.226 1.00 82.75 308 ASN A N 1
ATOM 2206 C CA . ASN A 1 308 ? -9.733 0.484 24.186 1.00 82.75 308 ASN A CA 1
ATOM 2207 C C . ASN A 1 308 ? -10.342 1.780 23.649 1.00 82.75 308 ASN A C 1
ATOM 2209 O O . ASN A 1 308 ? -10.010 2.208 22.544 1.00 82.75 308 ASN A O 1
ATOM 2213 N N . MET A 1 309 ? -11.248 2.394 24.402 1.00 79.44 309 MET A N 1
ATOM 2214 C CA . MET A 1 309 ? -11.943 3.611 23.986 1.00 79.44 309 MET A CA 1
ATOM 2215 C C . MET A 1 309 ? -11.541 4.803 24.842 1.00 79.44 309 MET A C 1
ATOM 2217 O O . MET A 1 309 ? -11.764 4.808 26.056 1.00 79.44 309 MET A O 1
ATOM 2221 N N . GLY A 1 310 ? -11.018 5.837 24.184 1.00 75.44 310 GLY A N 1
ATOM 2222 C CA . GLY A 1 310 ? -10.881 7.168 24.754 1.00 75.44 310 GLY A CA 1
ATOM 2223 C C . GLY A 1 310 ? -12.228 7.884 24.872 1.00 75.44 310 GLY A C 1
ATOM 2224 O O . GLY A 1 310 ? -13.232 7.475 24.282 1.00 75.44 310 GLY A O 1
ATOM 2225 N N . VAL A 1 311 ? -12.242 8.989 25.616 1.00 71.31 311 VAL A N 1
ATOM 2226 C CA . VAL A 1 311 ? -13.423 9.851 25.780 1.00 71.31 311 VAL A CA 1
ATOM 2227 C C . VAL A 1 311 ? -14.012 10.281 24.425 1.00 71.31 311 VAL A C 1
ATOM 2229 O O . VAL A 1 311 ? -13.288 10.464 23.453 1.00 71.31 311 VAL A O 1
ATOM 2232 N N . ASP A 1 312 ? -15.339 10.396 24.334 1.00 71.31 312 ASP A N 1
ATOM 2233 C CA . ASP A 1 312 ? -16.080 10.769 23.110 1.00 71.31 312 ASP A CA 1
ATOM 2234 C C . ASP A 1 312 ? -15.935 9.829 21.894 1.00 71.31 312 ASP A C 1
ATOM 2236 O O . ASP A 1 312 ? -16.455 10.118 20.813 1.00 71.31 312 ASP A O 1
ATOM 2240 N N . SER A 1 313 ? -15.305 8.667 22.068 1.00 73.00 313 SER A N 1
ATOM 2241 C CA . SER A 1 313 ? -15.245 7.627 21.039 1.00 73.00 313 SER A CA 1
ATOM 2242 C C . SER A 1 313 ? -16.618 7.007 20.777 1.00 73.00 313 SER A C 1
ATOM 2244 O O . SER A 1 313 ? -17.457 6.887 21.680 1.00 73.00 313 SER A O 1
ATOM 2246 N N . VAL A 1 314 ? -16.833 6.554 19.537 1.00 73.25 314 VAL A N 1
ATOM 2247 C CA . VAL A 1 314 ? -18.068 5.865 19.134 1.00 73.25 314 VAL A CA 1
ATOM 2248 C C . VAL A 1 314 ? -17.749 4.488 18.568 1.00 73.25 314 VAL A C 1
ATOM 2250 O O . VAL A 1 314 ? -17.077 4.368 17.540 1.00 73.25 314 VAL A O 1
ATOM 2253 N N . VAL A 1 315 ? -18.301 3.454 19.205 1.00 75.81 315 VAL A N 1
ATOM 2254 C CA . VAL A 1 315 ? -18.240 2.071 18.717 1.00 75.81 315 VAL A CA 1
ATOM 2255 C C . VAL A 1 315 ? -19.651 1.505 18.560 1.00 75.81 315 VAL A C 1
ATOM 2257 O O . VAL A 1 315 ? -20.451 1.500 19.499 1.00 75.81 315 VAL A O 1
ATOM 2260 N N . GLY A 1 316 ? -19.966 1.041 17.352 1.00 73.06 316 GLY A N 1
ATOM 2261 C CA . GLY A 1 316 ? -21.220 0.367 17.021 1.00 73.06 316 GLY A CA 1
ATOM 2262 C C . GLY A 1 316 ? -21.054 -1.144 16.867 1.00 73.06 316 GLY A C 1
ATOM 2263 O O . GLY A 1 316 ? -19.959 -1.630 16.593 1.00 73.06 316 GLY A O 1
ATOM 2264 N N . GLY A 1 317 ? -22.162 -1.881 17.006 1.00 68.06 317 GLY A N 1
ATOM 2265 C CA . GLY A 1 317 ? -22.291 -3.264 16.536 1.00 68.06 317 GLY A CA 1
ATOM 2266 C C . GLY A 1 317 ? -21.213 -4.212 17.059 1.00 68.06 317 GLY A C 1
ATOM 2267 O O . GLY A 1 317 ? -20.431 -4.751 16.279 1.00 68.06 317 GLY A O 1
ATOM 2268 N N . VAL A 1 318 ? -21.164 -4.411 18.371 1.00 69.06 318 VAL A N 1
ATOM 2269 C CA . VAL A 1 318 ? -20.128 -5.229 19.006 1.00 69.06 318 VAL A CA 1
ATOM 2270 C C . VAL A 1 318 ? -20.587 -6.675 19.216 1.00 69.06 318 VAL A C 1
ATOM 2272 O O . VAL A 1 318 ? -21.635 -6.902 19.814 1.00 69.06 318 VAL A O 1
ATOM 2275 N N . ALA A 1 319 ? -19.784 -7.655 18.795 1.00 72.81 319 ALA A N 1
ATOM 2276 C CA . ALA A 1 319 ? -20.016 -9.075 19.053 1.00 72.81 319 ALA A CA 1
ATOM 2277 C C . ALA A 1 319 ? -18.736 -9.781 19.544 1.00 72.81 319 ALA A C 1
ATOM 2279 O O . ALA A 1 319 ? -17.814 -10.026 18.768 1.00 72.81 319 ALA A O 1
ATOM 2280 N N . GLY A 1 320 ? -18.703 -10.165 20.824 1.00 66.06 320 GLY A N 1
ATOM 2281 C CA . GLY A 1 320 ? -17.551 -10.836 21.445 1.00 66.06 320 GLY A CA 1
ATOM 2282 C C . GLY A 1 320 ? -16.329 -9.934 21.671 1.00 66.06 320 GLY A C 1
ATOM 2283 O O . GLY A 1 320 ? -16.246 -8.834 21.130 1.00 66.06 320 GLY A O 1
ATOM 2284 N N . GLY A 1 321 ? -15.364 -10.424 22.456 1.00 72.06 321 GLY A N 1
ATOM 2285 C CA . GLY A 1 321 ? -14.128 -9.705 22.795 1.00 72.06 321 GLY A CA 1
ATOM 2286 C C . GLY A 1 321 ? -14.181 -8.962 24.134 1.00 72.06 321 GLY A C 1
ATOM 2287 O O . GLY A 1 321 ? -15.156 -9.075 24.881 1.00 72.06 321 GLY A O 1
ATOM 2288 N N . THR A 1 322 ? -13.113 -8.213 24.406 1.00 70.19 322 THR A N 1
ATOM 2289 C CA . THR A 1 322 ? -12.894 -7.442 25.638 1.00 70.19 322 THR A CA 1
ATOM 2290 C C . THR A 1 322 ? -12.946 -5.949 25.338 1.00 70.19 322 THR A C 1
ATOM 2292 O O . THR A 1 322 ? -12.270 -5.472 24.429 1.00 70.19 322 THR A O 1
ATOM 2295 N N . PHE A 1 323 ? -13.709 -5.195 26.126 1.00 70.31 323 PHE A N 1
ATOM 2296 C CA . PHE A 1 323 ? -13.816 -3.741 25.988 1.00 70.31 323 PHE A CA 1
ATOM 2297 C C . PHE A 1 323 ? -13.292 -3.052 27.238 1.00 70.31 323 PHE A C 1
ATOM 2299 O O . PHE A 1 323 ? -13.728 -3.373 28.343 1.00 70.31 323 PHE A O 1
ATOM 2306 N N . VAL A 1 324 ? -12.390 -2.093 27.042 1.00 70.50 324 VAL A N 1
ATOM 2307 C CA . VAL A 1 324 ? -11.883 -1.188 28.076 1.00 70.50 324 VAL A CA 1
ATOM 2308 C C . VAL A 1 324 ? -12.327 0.218 27.705 1.00 70.50 324 VAL A C 1
ATOM 2310 O O . VAL A 1 324 ? -12.001 0.724 26.630 1.00 70.50 324 VAL A O 1
ATOM 2313 N N . VAL A 1 325 ? -13.129 0.841 28.562 1.00 66.88 325 VAL A N 1
ATOM 2314 C CA . VAL A 1 325 ? -13.766 2.126 28.254 1.00 66.88 325 VAL A CA 1
ATOM 2315 C C . VAL A 1 325 ? -13.371 3.152 29.303 1.00 66.88 325 VAL A C 1
ATOM 2317 O O . VAL A 1 325 ? -13.672 2.969 30.480 1.00 66.88 325 VAL A O 1
ATOM 2320 N N . ALA A 1 326 ? -12.743 4.243 28.859 1.00 60.41 326 ALA A N 1
ATOM 2321 C CA . ALA A 1 326 ? -12.428 5.401 29.692 1.00 60.41 326 ALA A CA 1
ATOM 2322 C C . ALA A 1 326 ? -13.430 6.562 29.511 1.00 60.41 326 ALA A C 1
ATOM 2324 O O . ALA A 1 326 ? -13.299 7.568 30.197 1.00 60.41 326 ALA A O 1
ATOM 2325 N N . GLY A 1 327 ? -14.401 6.445 28.589 1.00 57.91 327 GLY A N 1
ATOM 2326 C CA . GLY A 1 327 ? -15.474 7.409 28.282 1.00 57.91 327 GLY A CA 1
ATOM 2327 C C . GLY A 1 327 ? -16.133 7.137 26.913 1.00 57.91 327 GLY A C 1
ATOM 2328 O O . GLY A 1 327 ? -15.603 6.353 26.133 1.00 57.91 327 GLY A O 1
ATOM 2329 N N . GLY A 1 328 ? -17.273 7.771 26.595 1.00 61.41 328 GLY A N 1
ATOM 2330 C CA . GLY A 1 328 ? -17.891 7.729 25.250 1.00 61.41 328 GLY A CA 1
ATOM 2331 C C . GLY A 1 328 ? -19.239 6.995 25.137 1.00 61.41 328 GLY A C 1
ATOM 2332 O O . GLY A 1 328 ? -19.916 6.729 26.132 1.00 61.41 328 GLY A O 1
ATOM 2333 N N . SER A 1 329 ? -19.662 6.712 23.896 1.00 58.88 329 SER A N 1
ATOM 2334 C CA . SER A 1 329 ? -20.939 6.043 23.578 1.00 58.88 329 SER A CA 1
ATOM 2335 C C . SER A 1 329 ? -20.714 4.699 22.891 1.00 58.88 329 SER A C 1
ATOM 2337 O O . SER A 1 329 ? -19.939 4.601 21.938 1.00 58.88 329 SER A O 1
ATOM 2339 N N . MET A 1 330 ? -21.436 3.670 23.335 1.00 64.69 330 MET A N 1
ATOM 2340 C CA . MET A 1 330 ? -21.279 2.308 22.828 1.00 64.69 330 MET A CA 1
ATOM 2341 C C . MET A 1 330 ? -22.637 1.626 22.634 1.00 64.69 330 MET A C 1
ATOM 2343 O O . MET A 1 330 ? -23.519 1.707 23.492 1.00 64.69 330 MET A O 1
ATOM 2347 N N . ILE A 1 331 ? -22.788 0.922 21.509 1.00 61.22 331 ILE A N 1
ATOM 2348 C CA . ILE A 1 331 ? -23.919 0.019 21.267 1.00 61.22 331 ILE A CA 1
ATOM 2349 C C . ILE A 1 331 ? -23.406 -1.416 21.336 1.00 61.22 331 ILE A C 1
ATOM 2351 O O . ILE A 1 331 ? -22.590 -1.836 20.512 1.00 61.22 331 ILE A O 1
ATOM 2355 N N . LEU A 1 332 ? -23.896 -2.161 22.321 1.00 61.59 332 LEU A N 1
ATOM 2356 C CA . LEU A 1 332 ? -23.436 -3.507 22.632 1.00 61.59 332 LEU A CA 1
ATOM 2357 C C . LEU A 1 332 ? -24.372 -4.566 22.054 1.00 61.59 332 LEU A C 1
ATOM 2359 O O . LEU A 1 332 ? -25.592 -4.483 22.199 1.00 61.59 332 LEU A O 1
ATOM 2363 N N . GLY A 1 333 ? -23.777 -5.576 21.419 1.00 53.62 333 GLY A N 1
ATOM 2364 C CA . GLY A 1 333 ? -24.449 -6.813 21.042 1.00 53.62 333 GLY A CA 1
ATOM 2365 C C . GLY A 1 333 ? -24.187 -7.943 22.050 1.00 53.62 333 GLY A C 1
ATOM 2366 O O . GLY A 1 333 ? -23.595 -7.731 23.112 1.00 53.62 333 GLY A O 1
ATOM 2367 N N . PRO A 1 334 ? -24.643 -9.169 21.750 1.00 50.66 334 PRO A N 1
ATOM 2368 C CA . PRO A 1 334 ? -24.543 -10.296 22.669 1.00 50.66 334 PRO A CA 1
ATOM 2369 C C . PRO A 1 334 ? -23.096 -10.794 22.839 1.00 50.66 334 PRO A C 1
ATOM 2371 O O . PRO A 1 334 ? -22.293 -10.765 21.907 1.00 50.66 334 PRO A O 1
ATOM 2374 N N . GLY A 1 335 ? -22.786 -11.328 24.028 1.00 54.06 335 GLY A N 1
ATOM 2375 C CA . GLY A 1 335 ? -21.509 -12.003 24.308 1.00 54.06 335 GLY A CA 1
ATOM 2376 C C . GLY A 1 335 ? -20.312 -11.078 24.550 1.00 54.06 335 GLY A C 1
ATOM 2377 O O . GLY A 1 335 ? -19.178 -11.532 24.440 1.00 54.06 335 GLY A O 1
ATOM 2378 N N . VAL A 1 336 ? -20.554 -9.802 24.851 1.00 58.34 336 VAL A N 1
ATOM 2379 C CA . VAL A 1 336 ? -19.506 -8.812 25.128 1.00 58.34 336 VAL A CA 1
ATOM 2380 C C . VAL A 1 336 ? -19.127 -8.804 26.606 1.00 58.34 336 VAL A C 1
ATOM 2382 O O . VAL A 1 336 ? -20.010 -8.760 27.466 1.00 58.34 336 VAL A O 1
ATOM 2385 N N . GLU A 1 337 ? -17.824 -8.804 26.893 1.00 52.06 337 GLU A N 1
ATOM 2386 C CA . GLU A 1 337 ? -17.284 -8.553 28.229 1.00 52.06 337 GLU A CA 1
ATOM 2387 C C . GLU A 1 337 ? -16.829 -7.089 28.334 1.00 52.06 337 GLU A C 1
ATOM 2389 O O . GLU A 1 337 ? -15.958 -6.633 27.590 1.00 52.06 337 GLU A O 1
ATOM 2394 N N . LEU A 1 338 ? -17.456 -6.342 29.247 1.00 58.97 338 LEU A N 1
ATOM 2395 C CA . LEU A 1 338 ? -17.149 -4.936 29.511 1.00 58.97 338 LEU A CA 1
ATOM 2396 C C . LEU A 1 338 ? -16.353 -4.808 30.812 1.00 58.97 338 LEU A C 1
ATOM 2398 O O . LEU A 1 338 ? -16.837 -5.215 31.873 1.00 58.97 338 LEU A O 1
ATOM 2402 N N . THR A 1 339 ? -15.185 -4.176 30.723 1.00 53.50 339 THR A N 1
ATOM 2403 C CA . THR A 1 339 ? -14.374 -3.739 31.862 1.00 53.50 339 THR A CA 1
ATOM 2404 C C . THR A 1 339 ? -14.329 -2.211 31.860 1.00 53.50 339 THR A C 1
ATOM 2406 O O . THR A 1 339 ? -13.981 -1.591 30.857 1.00 53.50 339 THR A O 1
ATOM 2409 N N . VAL A 1 340 ? -14.710 -1.590 32.975 1.00 56.62 340 VAL A N 1
ATOM 2410 C CA . VAL A 1 340 ? -14.697 -0.127 33.146 1.00 56.62 340 VAL A CA 1
ATOM 2411 C C . VAL A 1 340 ? -13.553 0.226 34.093 1.00 56.62 340 VAL A C 1
ATOM 2413 O O . VAL A 1 340 ? -13.491 -0.336 35.186 1.00 56.62 340 VAL A O 1
ATOM 2416 N N . GLU A 1 341 ? -12.649 1.114 33.675 1.00 50.56 341 GLU A N 1
ATOM 2417 C CA . GLU A 1 341 ? -11.543 1.585 34.522 1.00 50.56 341 GLU A CA 1
ATOM 2418 C C . GLU A 1 341 ? -11.976 2.741 35.441 1.00 50.56 341 GLU A C 1
ATOM 2420 O O . GLU A 1 341 ? -12.867 3.526 35.119 1.00 50.56 341 GLU A O 1
ATOM 2425 N N . GLU A 1 342 ? -11.346 2.805 36.616 1.00 44.12 342 GLU A N 1
ATOM 2426 C CA . GLU A 1 342 ? -11.836 3.454 37.845 1.00 44.12 342 GLU A CA 1
ATOM 2427 C C . GLU A 1 342 ? -11.805 4.999 37.826 1.00 44.12 342 GLU A C 1
ATOM 2429 O O . GLU A 1 342 ? -12.373 5.644 38.707 1.00 44.12 342 GLU A O 1
ATOM 2434 N N . ASP A 1 343 ? -11.177 5.619 36.825 1.00 43.91 343 ASP A N 1
ATOM 2435 C CA . ASP A 1 343 ? -10.580 6.945 37.031 1.00 43.91 343 ASP A CA 1
ATOM 2436 C C . ASP A 1 343 ? -11.378 8.163 36.552 1.00 43.91 343 ASP A C 1
ATOM 2438 O O . ASP A 1 343 ? -10.934 9.289 36.77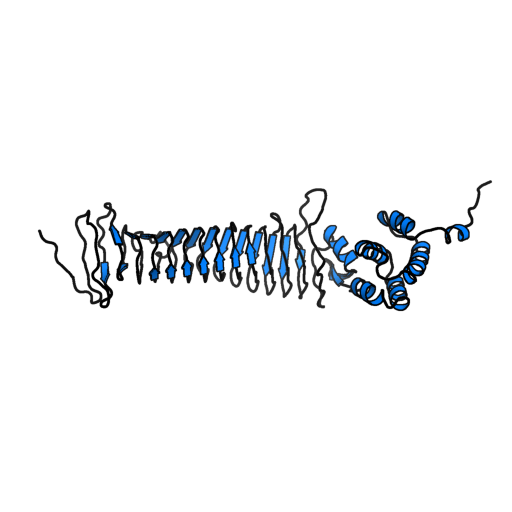1 1.00 43.91 343 ASP A O 1
ATOM 2442 N N . ASN A 1 344 ? -12.574 8.015 35.975 1.00 42.78 344 ASN A N 1
ATOM 2443 C CA . ASN A 1 344 ? -13.314 9.183 35.490 1.00 42.78 344 ASN A CA 1
ATOM 2444 C C . ASN A 1 344 ? -14.808 9.167 35.852 1.00 42.78 344 ASN A C 1
ATOM 2446 O O . ASN A 1 344 ? -15.537 8.227 35.547 1.00 42.78 344 ASN A O 1
ATOM 2450 N N . ASN A 1 345 ? -15.272 10.274 36.448 1.00 44.19 345 ASN A N 1
ATOM 2451 C CA . ASN A 1 345 ? -16.673 10.649 36.719 1.00 44.19 345 ASN A CA 1
ATOM 2452 C C . ASN A 1 345 ? -17.490 10.840 35.412 1.00 44.19 345 ASN A C 1
ATOM 2454 O O . ASN A 1 345 ? -18.079 11.896 35.176 1.00 44.19 345 ASN A O 1
ATOM 2458 N N . LEU A 1 346 ? -17.486 9.857 34.513 1.00 44.88 346 LEU A N 1
ATOM 2459 C CA . LEU A 1 346 ? -18.080 9.961 33.182 1.00 44.88 346 LEU A CA 1
ATOM 2460 C C . LEU A 1 346 ? -19.416 9.228 33.102 1.00 44.88 346 LEU A C 1
ATOM 2462 O O . LEU A 1 346 ? -19.589 8.122 33.608 1.00 44.88 346 LEU A O 1
ATOM 2466 N N . ALA A 1 347 ? -20.377 9.876 32.444 1.00 43.28 347 ALA A N 1
ATOM 2467 C CA . ALA A 1 347 ? -21.661 9.283 32.113 1.00 43.28 347 ALA A CA 1
ATOM 2468 C C . ALA A 1 347 ? -21.515 8.428 30.848 1.00 43.28 347 ALA A C 1
ATOM 2470 O O . ALA A 1 347 ? -21.106 8.926 29.800 1.00 43.28 347 ALA A O 1
ATOM 2471 N N . TYR A 1 348 ? -21.889 7.154 30.938 1.00 50.50 348 TYR A N 1
ATOM 2472 C CA . TYR A 1 348 ? -21.915 6.229 29.807 1.00 50.50 348 TYR A CA 1
ATOM 2473 C C . TYR A 1 348 ? -23.348 6.069 29.305 1.00 50.50 348 TYR A C 1
ATOM 2475 O O . TYR A 1 348 ? -24.264 5.910 30.109 1.00 50.50 348 TYR A O 1
ATOM 2483 N N . THR A 1 349 ? -23.541 6.063 27.984 1.00 46.19 349 THR A N 1
ATOM 2484 C CA . THR A 1 349 ? -24.797 5.607 27.371 1.00 46.19 349 THR A CA 1
ATOM 2485 C C . THR A 1 349 ? -24.551 4.241 26.748 1.00 46.19 349 THR A C 1
ATOM 2487 O O . THR A 1 349 ? -23.833 4.128 25.755 1.00 46.19 349 THR A O 1
ATOM 2490 N N . LEU A 1 350 ? -25.130 3.205 27.352 1.00 55.03 350 LEU A N 1
ATOM 2491 C CA . LEU A 1 350 ? -25.085 1.834 26.850 1.00 55.03 350 LEU A CA 1
ATOM 2492 C C . LEU A 1 350 ? -26.413 1.516 26.171 1.00 55.03 350 LEU A C 1
ATOM 2494 O O . LEU A 1 350 ? -27.409 1.342 26.867 1.00 55.03 350 LEU A O 1
ATOM 2498 N N . GLY A 1 351 ? -26.421 1.435 24.840 1.00 50.75 351 GLY A N 1
ATOM 2499 C CA . GLY A 1 351 ? -27.570 0.949 24.076 1.00 50.75 351 GLY A CA 1
ATOM 2500 C C . GLY A 1 351 ? -27.480 -0.563 23.869 1.00 50.75 351 GLY A C 1
ATOM 2501 O O . GLY A 1 351 ? -26.451 -1.056 23.410 1.00 50.75 351 GLY A O 1
ATOM 2502 N N . ALA A 1 352 ? -28.545 -1.296 24.192 1.00 50.56 352 ALA A N 1
ATOM 2503 C CA . ALA A 1 352 ? -28.672 -2.715 23.861 1.00 50.56 352 ALA A CA 1
ATOM 2504 C C . ALA A 1 352 ? -29.466 -2.880 22.561 1.00 50.56 352 ALA A C 1
ATOM 2506 O O . ALA A 1 352 ? -30.520 -2.260 22.412 1.00 50.56 352 ALA A O 1
ATOM 2507 N N . ASP A 1 353 ? -28.988 -3.726 21.647 1.00 53.22 353 ASP A N 1
ATOM 2508 C CA . ASP A 1 353 ? -29.791 -4.187 20.510 1.00 53.22 353 ASP A CA 1
ATOM 2509 C C . ASP A 1 353 ? -31.034 -4.937 21.045 1.00 53.22 353 ASP A C 1
ATOM 2511 O O . ASP A 1 353 ? -30.862 -5.898 21.810 1.00 53.22 353 ASP A O 1
ATOM 2515 N N . PRO A 1 354 ? -32.270 -4.513 20.711 1.00 44.94 354 PRO A N 1
ATOM 2516 C CA . PRO A 1 354 ? -33.500 -5.096 21.254 1.00 44.94 354 PRO A CA 1
ATOM 2517 C C . PRO A 1 354 ? -33.659 -6.59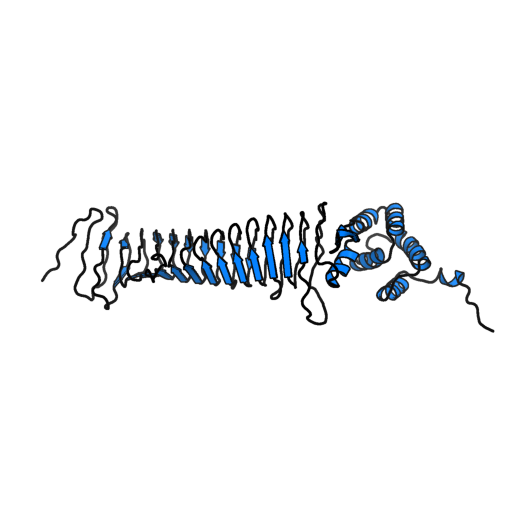9 20.973 1.00 44.94 354 PRO A C 1
ATOM 2519 O O . PRO A 1 354 ? -34.396 -7.262 21.702 1.00 44.94 354 PRO A O 1
ATOM 2522 N N . ASP A 1 355 ? -32.943 -7.149 19.986 1.00 47.44 355 ASP A N 1
ATOM 2523 C CA . ASP A 1 355 ? -33.002 -8.570 19.623 1.00 47.44 355 ASP A CA 1
ATOM 2524 C C . ASP A 1 355 ? -31.879 -9.426 20.262 1.00 47.44 355 ASP A C 1
ATOM 2526 O O . ASP A 1 355 ? -31.730 -10.611 19.946 1.00 47.44 355 ASP A O 1
ATOM 2530 N N . SER A 1 356 ? -31.070 -8.862 21.171 1.00 48.09 356 SER A N 1
ATOM 2531 C CA . SER A 1 356 ? -29.869 -9.517 21.719 1.00 48.09 356 SER A CA 1
ATOM 2532 C C . SER A 1 356 ? -30.040 -10.180 23.101 1.00 48.09 356 SER A C 1
ATOM 2534 O O . SER A 1 356 ? -30.903 -9.832 23.906 1.00 48.09 356 SER A O 1
ATOM 2536 N N . ALA A 1 357 ? -29.198 -11.189 23.380 1.00 44.97 357 ALA A N 1
ATOM 2537 C CA . ALA A 1 357 ? -29.122 -11.886 24.671 1.00 44.97 357 ALA A CA 1
ATOM 2538 C C . ALA A 1 357 ? -28.709 -10.931 25.818 1.00 44.97 357 ALA A C 1
ATOM 2540 O O . ALA A 1 357 ? -28.011 -9.951 25.559 1.00 44.97 357 ALA A O 1
ATOM 2541 N N . PRO A 1 358 ? -29.079 -11.210 27.087 1.00 45.25 358 PRO A N 1
ATOM 2542 C CA . PRO A 1 358 ? -28.820 -10.299 28.198 1.00 45.25 358 PRO A CA 1
ATOM 2543 C C . PRO A 1 358 ? -27.327 -9.994 28.366 1.00 45.25 358 PRO A C 1
ATOM 2545 O O . PRO A 1 358 ? -26.481 -10.889 28.420 1.00 45.25 358 PRO A O 1
ATOM 2548 N N . LEU A 1 359 ? -27.041 -8.701 28.476 1.00 47.09 359 LEU A N 1
ATOM 2549 C CA . LEU A 1 359 ? -25.724 -8.122 28.703 1.00 47.09 359 LEU A CA 1
ATOM 2550 C C . LEU A 1 359 ? -25.154 -8.624 30.041 1.00 47.09 359 LEU A C 1
ATOM 2552 O O . LEU A 1 359 ? -25.797 -8.486 31.084 1.00 47.09 359 LEU A O 1
ATOM 2556 N N . LYS A 1 360 ? -23.956 -9.218 30.026 1.00 40.62 360 LYS A N 1
ATOM 2557 C CA . LYS A 1 360 ? -23.288 -9.713 31.238 1.00 40.62 360 LYS A CA 1
ATOM 2558 C C . LYS A 1 360 ? -22.207 -8.723 31.663 1.00 40.62 360 LYS A C 1
ATOM 2560 O O . LYS A 1 360 ? -21.081 -8.784 31.189 1.00 40.62 360 LYS A O 1
ATOM 2565 N N . VAL A 1 361 ? -22.555 -7.816 32.570 1.00 50.47 361 VAL A N 1
ATOM 2566 C CA . VAL A 1 361 ? -21.585 -6.902 33.192 1.00 50.47 361 VAL A CA 1
ATOM 2567 C C . VAL A 1 361 ? -20.902 -7.637 34.350 1.00 50.47 361 VAL A C 1
ATOM 2569 O O . VAL A 1 361 ? -21.580 -8.090 35.271 1.00 50.47 361 VAL A O 1
ATOM 2572 N N . LEU A 1 362 ? -19.580 -7.830 34.274 1.00 38.22 362 LEU A N 1
ATOM 2573 C CA . LEU A 1 362 ? -18.824 -8.704 35.190 1.00 38.22 362 LEU A CA 1
ATOM 2574 C C . LEU A 1 362 ? -18.357 -8.019 36.486 1.00 38.22 362 LEU A C 1
ATOM 2576 O O . LEU A 1 362 ? -17.980 -8.711 37.429 1.00 38.22 362 LEU A O 1
ATOM 2580 N N . GLY A 1 363 ? -18.431 -6.692 36.577 1.00 36.66 363 GLY A N 1
ATOM 2581 C CA . GLY A 1 363 ? -18.086 -5.955 37.789 1.00 36.66 363 GLY A CA 1
ATOM 2582 C C . GLY A 1 363 ? -18.242 -4.449 37.611 1.00 36.66 363 GLY A C 1
ATOM 2583 O O . GLY A 1 363 ? -18.189 -3.945 36.493 1.00 36.66 363 GLY A O 1
ATOM 2584 N N . PHE A 1 364 ? -18.449 -3.749 38.726 1.00 43.78 364 PHE A N 1
ATOM 2585 C CA . PHE A 1 364 ? -18.510 -2.291 38.786 1.00 43.78 364 PHE A CA 1
ATOM 2586 C C . PHE A 1 364 ? -17.515 -1.798 39.826 1.00 43.78 364 PHE A C 1
ATOM 2588 O O . PHE A 1 364 ? -17.491 -2.318 40.943 1.00 43.78 364 PHE A O 1
ATOM 2595 N N . VAL A 1 365 ? -16.757 -0.762 39.480 1.00 38.50 365 VAL A N 1
ATOM 2596 C CA . VAL A 1 365 ? -15.946 -0.007 40.432 1.00 38.50 365 VAL A CA 1
ATOM 2597 C C . VAL A 1 365 ? -16.146 1.479 40.104 1.00 38.50 365 VAL A C 1
ATOM 2599 O O . VAL A 1 365 ? -15.549 1.991 39.168 1.00 38.50 365 VAL A O 1
ATOM 2602 N N . GLY A 1 366 ? -17.103 2.143 40.773 1.00 43.31 366 GLY A N 1
ATOM 2603 C CA . GLY A 1 366 ? -17.396 3.572 40.559 1.00 43.31 366 GLY A CA 1
ATOM 2604 C C . GLY A 1 366 ? -18.823 4.023 40.914 1.00 43.31 366 GLY A C 1
ATOM 2605 O O . GLY A 1 366 ? -19.746 3.213 41.027 1.00 43.31 366 GLY A O 1
ATOM 2606 N N . THR A 1 367 ? -19.014 5.336 41.093 1.00 38.78 367 THR A N 1
ATOM 2607 C CA . THR A 1 367 ? -20.283 5.973 41.495 1.00 38.78 367 THR A CA 1
ATOM 2608 C C . THR A 1 367 ? -20.958 6.704 40.326 1.00 38.78 367 THR A C 1
ATOM 2610 O O . THR A 1 367 ? -20.865 7.923 40.223 1.00 38.78 367 THR A O 1
ATOM 2613 N N . GLY A 1 368 ? -21.673 5.979 39.461 1.00 49.16 368 GLY A N 1
ATOM 2614 C CA . GLY A 1 368 ? -22.636 6.575 38.522 1.00 49.16 368 GLY A CA 1
ATOM 2615 C C . GLY A 1 368 ? -22.555 6.049 37.090 1.00 49.16 368 GLY A C 1
ATOM 2616 O O . GLY A 1 368 ? -21.594 6.304 36.380 1.00 49.16 368 GLY A O 1
ATOM 2617 N N . PHE A 1 369 ? -23.609 5.368 36.641 1.00 45.16 369 PHE A N 1
ATOM 2618 C CA . PHE A 1 369 ? -23.876 5.096 35.226 1.00 45.16 369 PHE A CA 1
ATOM 2619 C C . PHE A 1 369 ? -25.392 5.087 34.986 1.00 45.16 369 PHE A C 1
ATOM 2621 O O . PHE A 1 369 ? -26.171 4.824 35.906 1.00 45.16 369 PHE A O 1
ATOM 2628 N N . GLU A 1 370 ? -25.817 5.376 33.755 1.00 47.41 370 GLU A N 1
ATOM 2629 C CA . GLU A 1 370 ? -27.222 5.344 33.344 1.00 47.41 370 GLU A CA 1
ATOM 2630 C C . GLU A 1 370 ? -27.379 4.322 32.210 1.00 47.41 370 GLU A C 1
ATOM 2632 O O . GLU A 1 370 ? -26.849 4.493 31.117 1.00 47.41 370 GLU A O 1
ATOM 2637 N N . LEU A 1 371 ? -28.091 3.221 32.466 1.00 50.84 371 LEU A N 1
ATOM 2638 C CA . LEU A 1 371 ? -28.457 2.275 31.409 1.00 50.84 371 LEU A CA 1
ATOM 2639 C C . LEU A 1 371 ? -29.681 2.821 30.676 1.00 50.84 371 LEU A C 1
ATOM 2641 O O . LEU A 1 371 ? -30.708 3.073 31.309 1.00 50.84 371 LEU A O 1
ATOM 2645 N N . ILE A 1 372 ? -29.592 2.980 29.357 1.00 47.75 372 ILE A N 1
ATOM 2646 C CA . ILE A 1 372 ? -30.671 3.517 28.523 1.00 47.75 372 ILE A CA 1
ATOM 2647 C C . ILE A 1 372 ? -30.941 2.517 27.393 1.00 47.75 372 ILE A C 1
ATOM 2649 O O . ILE A 1 372 ? -30.034 2.132 26.671 1.00 47.75 372 ILE A O 1
ATOM 2653 N N . SER A 1 373 ? -32.184 2.064 27.229 1.00 45.53 373 SER A N 1
ATOM 2654 C CA . SER A 1 373 ? -32.563 1.158 26.140 1.00 45.53 373 SER A CA 1
ATOM 2655 C C . SER A 1 373 ? -32.365 1.808 24.767 1.00 45.53 373 SER A C 1
ATOM 2657 O O . SER A 1 373 ? -32.283 3.034 24.662 1.00 45.53 373 SER A O 1
ATOM 2659 N N . ALA A 1 374 ? -32.367 1.007 23.696 1.00 42.44 374 ALA A N 1
ATOM 26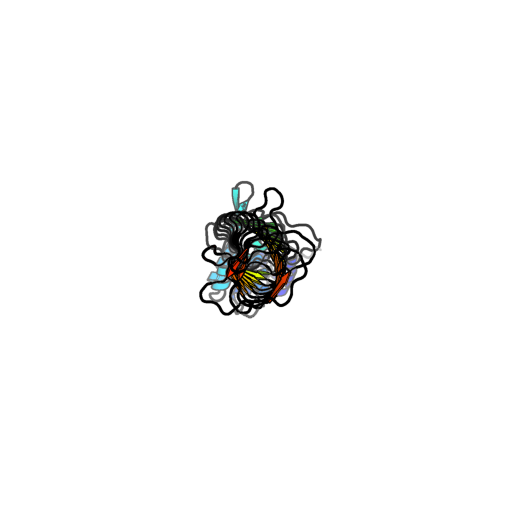60 C CA . ALA A 1 374 ? -32.351 1.522 22.323 1.00 42.44 374 ALA A CA 1
ATOM 2661 C C . ALA A 1 374 ? -33.498 2.513 22.027 1.00 42.44 374 ALA A C 1
ATOM 2663 O O . ALA A 1 374 ? -33.347 3.389 21.180 1.00 42.44 374 ALA A O 1
ATOM 2664 N N . GLU A 1 375 ? -34.624 2.433 22.748 1.00 42.56 375 GLU A N 1
ATOM 2665 C CA . GLU A 1 375 ? -35.737 3.389 22.640 1.00 42.56 375 GLU A CA 1
ATOM 2666 C C . GLU A 1 375 ? -35.621 4.605 23.579 1.00 42.56 375 GLU A C 1
ATOM 2668 O O . GLU A 1 375 ? -36.598 5.332 23.774 1.00 42.56 375 GLU A O 1
ATOM 2673 N N . GLY A 1 376 ? -34.462 4.829 24.203 1.00 43.53 376 GLY A N 1
ATOM 2674 C CA . GLY A 1 376 ? -34.235 5.968 25.093 1.00 43.53 376 GLY A CA 1
ATOM 2675 C C . GLY A 1 376 ? -34.837 5.810 26.494 1.00 43.53 376 GLY A C 1
ATOM 2676 O O . GLY A 1 376 ? -34.973 6.799 27.216 1.00 43.53 376 GLY A O 1
ATOM 2677 N N . LYS A 1 377 ? -35.233 4.596 26.908 1.00 47.66 377 LYS A N 1
ATOM 2678 C CA . LYS A 1 377 ? -35.810 4.371 28.243 1.00 47.66 377 LYS A CA 1
ATOM 2679 C C . LYS A 1 377 ? -34.728 4.031 29.254 1.00 47.66 377 LYS A C 1
ATOM 2681 O O . LYS A 1 377 ? -33.983 3.080 29.066 1.00 47.66 377 LYS A O 1
ATOM 2686 N N . ARG A 1 378 ? -34.706 4.744 30.379 1.00 56.12 378 ARG A N 1
ATOM 2687 C CA . ARG A 1 378 ? -33.877 4.396 31.542 1.00 56.12 378 ARG A CA 1
ATOM 2688 C C . ARG A 1 378 ? -34.209 2.980 32.004 1.00 56.12 378 ARG A C 1
ATOM 2690 O O . ARG A 1 378 ? -35.344 2.720 32.400 1.00 56.12 378 ARG A O 1
ATOM 2697 N N . LEU A 1 379 ? -33.235 2.080 31.928 1.00 54.72 379 LEU A N 1
ATOM 2698 C CA . LEU A 1 379 ? -33.434 0.662 32.198 1.00 54.72 379 LEU A CA 1
ATOM 2699 C C . LEU A 1 379 ? -33.418 0.330 33.695 1.00 54.72 379 LEU A C 1
ATOM 2701 O O . LEU A 1 379 ? -34.036 -0.662 34.046 1.00 54.72 379 LEU A O 1
ATOM 2705 N N . TYR A 1 380 ? -32.831 1.149 34.580 1.00 61.28 380 TYR A N 1
ATOM 2706 C CA . TYR A 1 380 ? -32.943 0.990 36.045 1.00 61.28 380 TYR A CA 1
ATOM 2707 C C . TYR A 1 380 ? -32.553 2.275 36.811 1.00 61.28 380 TYR A C 1
ATOM 2709 O O . TYR A 1 380 ? -31.681 3.007 36.342 1.00 61.28 380 TYR A O 1
ATOM 2717 N N . PRO A 1 381 ? -33.125 2.543 38.007 1.00 43.91 381 PRO A N 1
ATOM 2718 C CA . PRO A 1 381 ? -32.482 3.362 39.038 1.00 43.91 381 PRO A CA 1
ATOM 2719 C C . PRO A 1 381 ? -31.527 2.510 39.914 1.00 43.91 381 PRO A C 1
ATOM 2721 O O . PRO A 1 381 ? -31.759 1.305 40.052 1.00 43.91 381 PRO A O 1
ATOM 2724 N N . PRO A 1 382 ? -30.489 3.097 40.545 1.00 37.84 382 PRO A N 1
ATOM 2725 C CA . PRO A 1 382 ? -29.615 2.377 41.476 1.00 37.84 382 PRO A CA 1
ATOM 2726 C C . PRO A 1 382 ? -30.322 2.110 42.826 1.00 37.84 382 PRO A C 1
ATOM 2728 O O . PRO A 1 382 ? -31.093 2.962 43.279 1.00 37.84 382 PRO A O 1
ATOM 2731 N N . PRO A 1 383 ? -30.082 0.963 43.497 1.00 37.97 383 PRO A N 1
ATOM 2732 C CA . PRO A 1 383 ? -30.412 0.813 44.911 1.00 37.97 383 PRO A CA 1
ATOM 2733 C C . PRO A 1 383 ? -29.483 1.692 45.765 1.00 37.97 383 PRO A C 1
ATOM 2735 O O . PRO A 1 383 ? -28.296 1.811 45.459 1.00 37.97 383 PRO A O 1
ATOM 2738 N N . LEU A 1 384 ? -30.063 2.317 46.797 1.00 36.41 384 LEU A N 1
ATOM 2739 C CA . LEU A 1 384 ? -29.380 3.132 47.814 1.00 36.41 384 LEU A CA 1
ATOM 2740 C C . LEU A 1 384 ? -28.372 2.334 48.644 1.00 36.41 384 LEU A C 1
ATOM 2742 O O . LEU A 1 384 ? -28.689 1.165 48.970 1.00 36.41 384 LEU A O 1
#

Secondary structure (DSSP, 8-state):
------GGGTTTT--HHHHHHHHTTSPPPHHHHHHHHHHHHTSPTTSS-HHHHHHHHHTS-HHHHHHHHHH-HHHHHHHHHH---EEEE-TTS-EEEE-HHHHHHHHHTT--SEEE-SS--EEEEEEESTT-TT-PPPPPEEEETT-EEEEE-SSEEEE-TT-EEEEE--TT-EEEE-TT-EEEEE-SSEEEE-TT-EEEEEESSEEEE-TT-EEEEEETT-EEEE-TT-EEEEEESSEEEE-TT-EEEEEESSEEEESS-EEEEEESSEEEESSEEEEEESSEEEEPPP-TTSPPPEES-EESSEEEE-TT-EEEEEESSEEEESSSEEEE-TT-EEEE-TT--PPPEEEEPTTSPPP-B----SS--EEB-TTS-B--PPP-

pLDDT: mean 71.16, std 16.3, range [36.41, 93.31]

Solvent-accessible surface area (backbone atoms only — not comparable to full-atom values): 19086 Å² total; per-residue (Å²): 136,83,82,79,77,64,70,78,71,55,71,83,68,71,45,71,70,56,55,54,62,58,44,78,78,51,86,68,56,71,69,58,46,56,52,44,51,55,60,54,45,76,52,62,90,76,80,59,61,74,68,56,52,52,60,54,57,73,65,45,52,74,72,51,48,49,52,37,27,72,69,18,72,81,46,26,64,59,43,53,67,48,60,51,66,43,53,32,43,46,101,84,66,52,71,42,82,26,37,58,66,53,43,51,49,40,50,71,70,57,74,55,49,46,46,46,30,98,52,87,48,81,35,73,78,42,63,44,59,87,76,73,92,76,83,71,80,52,67,60,30,38,33,23,50,38,33,36,37,34,34,40,35,46,25,35,38,35,29,23,48,47,4,33,36,47,32,32,50,23,76,69,21,35,39,38,24,28,53,42,3,36,35,44,33,32,59,29,12,38,37,41,25,26,44,50,5,38,36,40,38,37,27,38,35,39,40,38,26,29,42,49,5,40,34,50,32,39,30,43,76,19,42,36,39,25,29,42,53,6,38,34,49,33,35,35,40,25,40,37,39,25,28,48,58,6,38,33,50,32,33,40,41,29,41,38,40,26,48,47,10,40,34,46,32,37,36,39,31,40,38,39,26,26,14,40,35,50,31,36,41,35,28,40,36,38,30,31,38,59,60,89,91,45,51,43,6,34,34,52,26,34,38,36,33,38,40,39,31,27,44,69,13,40,40,32,56,30,36,38,38,43,36,40,43,69,39,31,43,41,36,45,40,38,74,40,43,54,46,64,62,73,85,60,103,51,75,41,50,47,28,45,53,92,90,48,61,84,83,56,76,80,69,86,62,78,95,66,74,50,46,29,40,70,87,71,43,74,72,63,83,83,85,132

Sequence (384 aa):
MESTENPEAREDSVTVNEAVTEAVGGELPQEVAAVMTRQIADMPVGSLPKDMWSVIFSNLSQGELGRLADTNPQLHQQVNAYRSEVLVPDAHGVVHIYTNAQLALALRDSTITRLGVHLPVDVNQLALGEGRPGGGALPAMELFAGVVLATAADGELRVMEGARITTVNGATVTVTVNQGGIVDTVADGRVSVYIGGKVGTASGGEILVYDGGEVATVNGDALGLVYDGGSVNTVKDGTMSVETGGRVATVEGGTIEIKGGTVDKVTGGEVEVWGTVNLVEGGNVYVQPTDGDAPSGRVKKVIGGTVNMGVDSVVGGVAGGTFVVAGGSMILGPGVELTVEEDNNLAYTLGADPDSAPLKVLGFVGTGFELISAEGKRLYPPPL

Mean predicted aligned error: 15.84 Å

Radius of gyration: 32.84 Å; Cα contacts (8 Å, |Δi|>4): 1033; chains: 1; bounding box: 102×43×94 Å

Nearest PDB structures (foldseek):
  7koh-assembly1_A  TM=2.957E-01  e=3.457E-01  Escherichia coli O157:H7
  7vul-assembly1_B  TM=2.397E-01  e=5.358E+00  Klebsiella phage P560